Protein AF-A0A2E3WYR4-F1 (afdb_monomer)

Foldseek 3Di:
DDDDDDDPPDPPPPPPVPPPPAFFADDECLCVVAPFDADPQFPDWTAGNVNQEIATEFGQAWAKFKAFWDDDPCLLCLVVLVVLVVVLVVLVVVLVVLVVVLVVLVVVVVVVVPDPPDDDDDDDPDDDPPPPDPDPSVVVSVVSVVVNVVSVVSSQVSLVVQLQAWDIKIKMKIWGQQVVSQVVSCVRGPNGHYDHFQFQAKEKDKDFQPDPSLPRFQFPDKDWQPHDYPVPPNPPDDPDDDDDDDHDDDDRPCSNTMIMMMTTGGSSNCSLQADPVSDGDSTDDVVSNCNTIWMKMKTKGKHKYKWKKKKKFFLLVLVVQQVVVCVPDHHDDVVSLVCQLLPPPCVVGMDMDTPGPDPVCPPPSVNSSVVSLVVLLVSLLVLLPPPPDDDDDPPPPPPDPDVLLVCLVVQCPDPGSSSPSNSSSSVRCVVQVPDPVSSVVCSVVRRDMDMDMDIDIDMDMDMDMHGHDDD

Sequence (471 aa):
MKTLFLITLALLVNTQWATASEAPAMFTDCADRVHIRAPENSAGYYFSESCNTVYVLPPLRGDIEVSRPTRTTNTRLCSLVNTAIDSNKYYEKKVKKINKKIERLQRSQSSNNSLDPWTIGEPSDDLDDDLIADDPVEEEIDRLNEKLRNAIKILIADNKEYSSIEGPKMTMTVLADTMSLVEEFKRKNRGINFQPMPISKGVLSFINSSTNTGEAKAALSWGVAGLNVDSGFFTGLKPGDLAQPAVTTNSHVLFSGAVTGQVVLSLIGACPFVDESGSMPEAIDARDMAGYLATSVDYTYNVMVNRSYEAEYNLSELFKRIQKQSRKGGFFSSKTIHSLVVEQNSEGWFKFKSLSEHPNHEFDAALAQTVKAQLIARALQTIGAVPVGQNEAPGLLAPGEHGATVIADGLKKCPHIYCQAAGFVLGGLDAVFGSSSAVSNFIHTNNRWQKETVSESKMIPLMSQVAIVEN

pLDDT: mean 70.75, std 17.22, range [28.94, 97.12]

Nearest PDB structures (foldseek):
  6nrb-assembly1_1  TM=4.006E-01  e=4.904E+00  Homo sapiens

Structure (mmCIF, N/CA/C/O backbone):
data_AF-A0A2E3WYR4-F1
#
_entry.id   AF-A0A2E3WYR4-F1
#
loop_
_atom_site.group_PDB
_atom_site.id
_atom_site.type_symbol
_atom_site.label_atom_id
_atom_site.label_alt_id
_atom_site.label_comp_id
_atom_site.label_asym_id
_atom_site.label_entity_id
_atom_site.label_seq_id
_atom_site.pdbx_PDB_ins_code
_atom_site.Cartn_x
_atom_site.Cartn_y
_atom_site.Cartn_z
_atom_site.occupancy
_atom_site.B_iso_or_equiv
_atom_site.auth_seq_id
_atom_site.auth_comp_id
_atom_site.auth_asym_id
_atom_site.auth_atom_id
_atom_site.pdbx_PDB_model_num
ATOM 1 N N . MET A 1 1 ? -67.939 -37.069 -12.443 1.00 39.75 1 MET A N 1
ATOM 2 C CA . MET A 1 1 ? -66.942 -37.731 -13.309 1.00 39.75 1 MET A CA 1
ATOM 3 C C . MET A 1 1 ? -65.704 -36.842 -13.314 1.00 39.75 1 MET A C 1
ATOM 5 O O . MET A 1 1 ? -65.841 -35.691 -13.685 1.00 39.75 1 MET A O 1
ATOM 9 N N . LYS A 1 2 ? -64.589 -37.353 -12.769 1.00 45.03 2 LYS A N 1
ATOM 10 C CA . LYS A 1 2 ? -63.176 -36.957 -12.958 1.00 45.03 2 LYS A CA 1
ATOM 11 C C . LYS A 1 2 ? -62.857 -35.477 -13.244 1.00 45.03 2 LYS A C 1
ATOM 13 O O . LYS A 1 2 ? -63.063 -35.062 -14.368 1.00 45.03 2 LYS A O 1
ATOM 18 N N . THR A 1 3 ? -62.257 -34.792 -12.260 1.00 45.44 3 THR A N 1
ATOM 19 C CA . THR A 1 3 ? -60.966 -34.048 -12.311 1.00 45.44 3 THR A CA 1
ATOM 20 C C . THR A 1 3 ? -60.967 -32.923 -11.276 1.00 45.44 3 THR A C 1
ATOM 22 O O . THR A 1 3 ? -61.421 -31.823 -11.559 1.00 45.44 3 THR A O 1
ATOM 25 N N . LEU A 1 4 ? -60.440 -33.188 -10.081 1.00 41.38 4 LEU A N 1
ATOM 26 C CA . LEU A 1 4 ? -59.939 -32.143 -9.185 1.00 41.38 4 LEU A CA 1
ATOM 27 C C . LEU A 1 4 ? -58.861 -32.790 -8.308 1.00 41.38 4 LEU A C 1
ATOM 29 O O . LEU A 1 4 ? -59.120 -33.272 -7.210 1.00 41.38 4 LEU A O 1
ATOM 33 N N . PHE A 1 5 ? -57.672 -32.948 -8.881 1.00 45.16 5 PHE A N 1
ATOM 34 C CA . PHE A 1 5 ? -56.529 -33.577 -8.232 1.00 45.16 5 PHE A CA 1
ATOM 35 C C . PHE A 1 5 ? -55.318 -32.661 -8.437 1.00 45.16 5 PHE A C 1
ATOM 37 O O . PHE A 1 5 ? -54.980 -32.344 -9.572 1.00 45.16 5 PHE A O 1
ATOM 44 N N . LEU A 1 6 ? -54.693 -32.281 -7.319 1.00 44.78 6 LEU A N 1
ATOM 45 C CA . LEU A 1 6 ? -53.298 -31.845 -7.190 1.00 44.78 6 LEU A CA 1
ATOM 46 C C . LEU A 1 6 ? -52.862 -30.577 -7.945 1.00 44.78 6 LEU A C 1
ATOM 48 O O . LEU A 1 6 ? -52.211 -30.652 -8.980 1.00 44.78 6 LEU A O 1
ATOM 52 N N . ILE A 1 7 ? -53.063 -29.413 -7.318 1.00 42.91 7 ILE A N 1
ATOM 53 C CA . ILE A 1 7 ? -52.125 -28.281 -7.431 1.00 42.91 7 ILE A CA 1
ATOM 54 C C . ILE A 1 7 ? -51.856 -27.749 -6.017 1.00 42.91 7 ILE A C 1
ATOM 56 O O . ILE A 1 7 ? -52.284 -26.668 -5.628 1.00 42.91 7 ILE A O 1
ATOM 60 N N . THR A 1 8 ? -51.164 -28.551 -5.211 1.00 43.19 8 THR A N 1
ATOM 61 C CA . THR A 1 8 ? -50.400 -28.073 -4.051 1.00 43.19 8 THR A CA 1
ATOM 62 C C . THR A 1 8 ? -48.972 -27.873 -4.546 1.00 43.19 8 THR A C 1
ATOM 64 O O . THR A 1 8 ? -48.109 -28.735 -4.404 1.00 43.19 8 THR A O 1
ATOM 67 N N . LEU A 1 9 ? -48.758 -26.760 -5.251 1.00 44.22 9 LEU A N 1
ATOM 68 C CA . LEU A 1 9 ? -47.443 -26.347 -5.720 1.00 44.22 9 LEU A CA 1
ATOM 69 C C . LEU A 1 9 ? -46.622 -25.934 -4.493 1.00 44.22 9 LEU A C 1
ATOM 71 O O . LEU A 1 9 ? -46.876 -24.903 -3.872 1.00 44.22 9 LEU A O 1
ATOM 75 N N . ALA A 1 10 ? -45.672 -26.789 -4.128 1.00 43.41 10 ALA A N 1
ATOM 76 C CA . ALA A 1 10 ? -44.667 -26.537 -3.115 1.00 43.41 10 ALA A CA 1
ATOM 77 C C . ALA A 1 10 ? -43.833 -25.305 -3.502 1.00 43.41 10 ALA A C 1
ATOM 79 O O . ALA A 1 10 ? -42.883 -25.393 -4.277 1.00 43.41 10 ALA A O 1
ATOM 80 N N . LEU A 1 11 ? -44.178 -24.150 -2.934 1.00 39.12 11 LEU A N 1
ATOM 81 C CA . LEU A 1 11 ? -43.263 -23.025 -2.766 1.00 39.12 11 LEU A CA 1
ATOM 82 C C . LEU A 1 11 ? -42.228 -23.428 -1.707 1.00 39.12 11 LEU A C 1
ATOM 84 O O . LEU A 1 11 ? -42.312 -23.045 -0.542 1.00 39.12 11 LEU A O 1
ATOM 88 N N . LEU A 1 12 ? -41.260 -24.252 -2.113 1.00 41.22 12 LEU A N 1
ATOM 89 C CA . LEU A 1 12 ? -39.981 -24.361 -1.421 1.00 41.22 12 LEU A CA 1
ATOM 90 C C . LEU A 1 12 ? -39.290 -23.010 -1.584 1.00 41.22 12 LEU A C 1
ATOM 92 O O . LEU A 1 12 ? -38.614 -22.740 -2.577 1.00 41.22 12 LEU A O 1
ATOM 96 N N . VAL A 1 13 ? -39.527 -22.134 -0.611 1.00 43.66 13 VAL A N 1
ATOM 97 C CA . VAL A 1 13 ? -38.737 -20.931 -0.402 1.00 43.66 13 VAL A CA 1
ATOM 98 C C . VAL A 1 13 ? -37.318 -21.414 -0.118 1.00 43.66 13 VAL A C 1
ATOM 100 O O . VAL A 1 13 ? -36.997 -21.820 0.995 1.00 43.66 13 VAL A O 1
ATOM 103 N N . ASN A 1 14 ? -36.472 -21.418 -1.147 1.00 39.50 14 ASN A N 1
ATOM 104 C CA . ASN A 1 14 ? -35.025 -21.474 -0.996 1.00 39.50 14 ASN A CA 1
ATOM 105 C C . ASN A 1 14 ? -34.594 -20.162 -0.324 1.00 39.50 14 ASN A C 1
ATOM 107 O O . ASN A 1 14 ? -34.080 -19.253 -0.972 1.00 39.50 14 ASN A O 1
ATOM 111 N N . THR A 1 15 ? -34.834 -20.038 0.984 1.00 41.72 15 THR A N 1
ATOM 112 C CA . THR A 1 15 ? -34.095 -19.097 1.819 1.00 41.72 15 THR A CA 1
ATOM 113 C C . THR A 1 15 ? -32.676 -19.640 1.880 1.00 41.72 15 THR A C 1
ATOM 115 O O . THR A 1 15 ? -32.322 -20.398 2.783 1.00 41.72 15 THR A O 1
ATOM 118 N N . GLN A 1 16 ? -31.870 -19.323 0.867 1.00 39.88 16 GLN A N 1
ATOM 119 C CA . GLN A 1 16 ? -30.429 -19.376 1.023 1.00 39.88 16 GLN A CA 1
ATOM 120 C C . GLN A 1 16 ? -30.127 -18.396 2.148 1.00 39.88 16 GLN A C 1
ATOM 122 O O . GLN A 1 16 ? -30.243 -17.182 1.986 1.00 39.88 16 GLN A O 1
ATOM 127 N N . TRP A 1 17 ? -29.869 -18.948 3.329 1.00 40.53 17 TRP A N 1
ATOM 128 C CA . TRP A 1 17 ? -29.348 -18.212 4.459 1.00 40.53 17 TRP A CA 1
ATOM 129 C C . TRP A 1 17 ? -28.024 -17.644 3.969 1.00 40.53 17 TRP A C 1
ATOM 131 O O . TRP A 1 17 ? -27.036 -18.368 3.873 1.00 40.53 17 TRP A O 1
ATOM 141 N N . ALA A 1 18 ? -28.032 -16.378 3.555 1.00 43.25 18 ALA A N 1
ATOM 142 C CA . ALA A 1 18 ? -26.814 -15.630 3.336 1.00 43.25 18 ALA A CA 1
ATOM 143 C C . ALA A 1 18 ? -26.142 -15.570 4.706 1.00 43.25 18 ALA A C 1
ATOM 145 O O . ALA A 1 18 ? -26.499 -14.749 5.551 1.00 43.25 18 ALA A O 1
ATOM 146 N N . THR A 1 19 ? -25.257 -16.527 4.975 1.00 52.28 19 THR A N 1
ATOM 147 C CA . THR A 1 19 ? -24.399 -16.497 6.149 1.00 52.28 19 THR A CA 1
ATOM 148 C C . THR A 1 19 ? -23.618 -15.206 6.027 1.00 52.28 19 THR A C 1
ATOM 150 O O . THR A 1 19 ? -22.806 -15.067 5.110 1.00 52.28 19 THR A O 1
ATOM 153 N N . ALA A 1 20 ? -23.942 -14.231 6.873 1.00 60.16 20 ALA A N 1
ATOM 154 C CA . ALA A 1 20 ? -23.195 -12.992 6.944 1.00 60.16 20 ALA A CA 1
ATOM 155 C C . ALA A 1 20 ? -21.725 -13.373 7.142 1.00 60.16 20 ALA A C 1
ATOM 157 O O . ALA A 1 20 ? -21.383 -14.008 8.139 1.00 60.16 20 ALA A O 1
ATOM 158 N N . SER A 1 21 ? -20.892 -13.088 6.141 1.00 68.56 21 SER A N 1
ATOM 159 C CA . SER A 1 21 ? -19.476 -13.428 6.196 1.00 68.56 21 SER A CA 1
ATOM 160 C C . SER A 1 21 ? -18.852 -12.600 7.309 1.00 68.56 21 SER A C 1
ATOM 162 O O . SER A 1 21 ? -18.838 -11.371 7.231 1.00 68.56 21 SER A O 1
ATOM 164 N N . GLU A 1 22 ? -18.409 -13.258 8.377 1.00 85.38 22 GLU A N 1
ATOM 165 C CA . GLU A 1 22 ? -17.742 -12.604 9.505 1.00 85.38 22 GLU A CA 1
ATOM 166 C C . GLU A 1 22 ? -16.503 -11.852 9.024 1.00 85.38 22 GLU A C 1
ATOM 168 O O . GLU A 1 22 ? -15.760 -12.378 8.206 1.00 85.38 22 GLU A O 1
ATOM 173 N N . ALA A 1 23 ? -16.236 -10.648 9.524 1.00 89.94 23 ALA A N 1
ATOM 174 C CA . ALA A 1 23 ? -15.097 -9.866 9.047 1.00 89.94 23 ALA A CA 1
ATOM 175 C C . ALA A 1 23 ? -13.737 -10.556 9.331 1.00 89.94 23 ALA A C 1
ATOM 177 O O . ALA A 1 23 ? -13.611 -11.268 10.332 1.00 89.94 23 ALA A O 1
ATOM 178 N N . PRO A 1 24 ? -12.702 -10.327 8.495 1.00 92.50 24 PRO A N 1
ATOM 179 C CA . PRO A 1 24 ? -11.332 -10.732 8.809 1.00 92.50 24 PRO A CA 1
ATOM 180 C C . PRO A 1 24 ? -10.860 -10.047 10.093 1.00 92.50 24 PRO A C 1
ATOM 182 O O . PRO A 1 24 ? -11.115 -8.859 10.263 1.00 92.50 24 PRO A O 1
ATOM 185 N N . ALA A 1 25 ? -10.143 -10.751 10.960 1.00 90.12 25 ALA A N 1
ATOM 186 C CA . ALA A 1 25 ? -9.675 -10.291 12.260 1.00 90.12 25 ALA A CA 1
ATOM 187 C C . ALA A 1 25 ? -8.175 -10.582 12.453 1.00 90.12 25 ALA A C 1
ATOM 189 O O . ALA A 1 25 ? -7.663 -11.629 12.054 1.00 90.12 25 ALA A O 1
ATOM 190 N N . MET A 1 26 ? -7.457 -9.636 13.064 1.00 81.94 26 MET A N 1
ATOM 191 C CA . MET A 1 26 ? -5.994 -9.690 13.223 1.00 81.94 26 MET A CA 1
ATOM 192 C C . MET A 1 26 ? -5.536 -10.421 14.494 1.00 81.94 26 MET A C 1
ATOM 194 O O . MET A 1 26 ? -4.423 -10.932 14.530 1.00 81.94 26 MET A O 1
ATOM 198 N N . PHE A 1 27 ? -6.391 -10.502 15.517 1.00 71.94 27 PHE A N 1
ATOM 199 C CA . PHE A 1 27 ? -6.037 -11.002 16.852 1.00 71.94 27 PHE A CA 1
ATOM 200 C C . PHE A 1 27 ? -6.991 -12.097 17.279 1.00 71.94 27 PHE A C 1
ATOM 202 O O . PHE A 1 27 ? -7.931 -11.875 18.040 1.00 71.94 27 PHE A O 1
ATOM 209 N N . THR A 1 28 ? -6.769 -13.277 16.726 1.00 69.50 28 THR A N 1
ATOM 210 C CA . THR A 1 28 ? -7.539 -14.444 17.109 1.00 69.50 28 THR A CA 1
ATOM 211 C C . THR A 1 28 ? -6.571 -15.539 17.529 1.00 69.50 28 THR A C 1
ATOM 213 O O . THR A 1 28 ? -5.644 -15.872 16.788 1.00 69.50 28 THR A O 1
ATOM 216 N N . ASP A 1 29 ? -6.827 -16.160 18.680 1.00 83.19 29 ASP A N 1
ATOM 217 C CA . ASP A 1 29 ? -6.113 -17.359 19.159 1.00 83.19 29 ASP A CA 1
ATOM 218 C C . ASP A 1 29 ? -6.286 -18.564 18.204 1.00 83.19 29 ASP A C 1
ATOM 220 O O . ASP A 1 29 ? -5.885 -19.693 18.492 1.00 83.19 29 ASP A O 1
ATOM 224 N N . CYS A 1 30 ? -6.933 -18.352 17.054 1.00 84.75 30 CYS A N 1
ATOM 225 C CA . CYS A 1 30 ? -7.105 -19.318 15.989 1.00 84.75 30 CYS A CA 1
ATOM 226 C C . CYS A 1 30 ? -5.768 -19.814 15.450 1.00 84.75 30 CYS A C 1
ATOM 228 O O . CYS A 1 30 ? -5.682 -20.989 15.111 1.00 84.75 30 CYS A O 1
ATOM 230 N N . ALA A 1 31 ? -4.734 -18.966 15.389 1.00 80.44 31 ALA A N 1
ATOM 231 C CA . ALA A 1 31 ? -3.424 -19.367 14.872 1.00 80.44 31 ALA A CA 1
ATOM 232 C C . ALA A 1 31 ? -2.781 -20.484 15.715 1.00 80.44 31 ALA A C 1
ATOM 234 O O . ALA A 1 31 ? -2.205 -21.414 15.154 1.00 80.44 31 ALA A O 1
ATOM 235 N N . ASP A 1 32 ? -2.967 -20.456 17.039 1.00 82.81 32 ASP A N 1
ATOM 236 C CA . ASP A 1 32 ? -2.459 -21.496 17.943 1.00 82.81 32 ASP A CA 1
ATOM 237 C C . ASP A 1 32 ? -3.259 -22.803 17.832 1.00 82.81 32 ASP A C 1
ATOM 239 O O . ASP A 1 32 ? -2.738 -23.901 18.041 1.00 82.81 32 ASP A O 1
ATOM 243 N N . ARG A 1 33 ? -4.547 -22.703 17.481 1.00 84.12 33 ARG A N 1
ATOM 244 C CA . ARG A 1 33 ? -5.461 -23.852 17.356 1.00 84.12 33 ARG A CA 1
ATOM 245 C C . ARG A 1 33 ? -5.419 -24.494 15.972 1.00 84.12 33 ARG A C 1
ATOM 247 O O . ARG A 1 33 ? -5.629 -25.699 15.845 1.00 84.12 33 ARG A O 1
ATOM 254 N N . VAL A 1 34 ? -5.168 -23.700 14.935 1.00 88.69 34 VAL A N 1
ATOM 255 C CA . VAL A 1 34 ? -5.315 -24.077 13.530 1.00 88.69 34 VAL A CA 1
ATOM 256 C C . VAL A 1 34 ? -4.016 -23.786 12.787 1.00 88.69 34 VAL A C 1
ATOM 258 O O . VAL A 1 34 ? -3.705 -22.652 12.434 1.00 88.69 34 VAL A O 1
ATOM 261 N N . HIS A 1 35 ? -3.271 -24.850 12.495 1.00 91.12 35 HIS A N 1
ATOM 262 C CA . HIS A 1 35 ? -2.010 -24.755 11.768 1.00 91.12 35 HIS A CA 1
ATOM 263 C C . HIS A 1 35 ? -2.274 -24.693 10.259 1.00 91.12 35 HIS A C 1
ATOM 265 O O . HIS A 1 35 ? -2.563 -25.714 9.630 1.00 91.12 35 HIS A O 1
ATOM 271 N N . ILE A 1 36 ? -2.164 -23.499 9.674 1.00 94.75 36 ILE A N 1
ATOM 272 C CA . ILE A 1 36 ? -2.328 -23.283 8.232 1.00 94.75 36 ILE A CA 1
ATOM 273 C C . ILE A 1 36 ? -0.993 -23.482 7.511 1.00 94.75 36 ILE A C 1
ATOM 275 O O . ILE A 1 36 ? 0.023 -22.878 7.844 1.00 94.75 36 ILE A O 1
ATOM 279 N N . ARG A 1 37 ? -1.005 -24.299 6.458 1.00 95.75 37 ARG A N 1
ATOM 280 C CA . ARG A 1 37 ? 0.094 -24.443 5.499 1.00 95.75 37 ARG A CA 1
ATOM 281 C C . ARG A 1 37 ? -0.099 -23.450 4.359 1.00 95.75 37 ARG A C 1
ATOM 283 O O . ARG A 1 37 ? -0.878 -23.721 3.440 1.00 95.75 37 ARG A O 1
ATOM 290 N N . ALA A 1 38 ? 0.596 -22.319 4.428 1.00 95.12 38 ALA A N 1
ATOM 291 C CA . ALA A 1 38 ? 0.561 -21.299 3.386 1.00 95.12 38 ALA A CA 1
ATOM 292 C C . ALA A 1 38 ? 1.383 -21.717 2.143 1.00 95.12 38 ALA A C 1
ATOM 294 O O . ALA A 1 38 ? 2.462 -22.298 2.286 1.00 95.12 38 ALA A O 1
ATOM 295 N N . PRO A 1 39 ? 0.895 -21.468 0.915 1.00 95.00 39 PRO A N 1
ATOM 296 C CA . PRO A 1 39 ? 1.706 -21.510 -0.304 1.00 95.00 39 PRO A CA 1
ATOM 297 C C . PRO A 1 39 ? 2.837 -20.472 -0.315 1.00 95.00 39 PRO A C 1
ATOM 299 O O . PRO A 1 39 ? 2.722 -19.433 0.326 1.00 95.00 39 PRO A O 1
ATOM 302 N N . GLU A 1 40 ? 3.902 -20.724 -1.083 1.00 92.81 40 GLU A N 1
ATOM 303 C CA . GLU A 1 40 ? 5.086 -19.844 -1.140 1.00 92.81 40 GLU A CA 1
ATOM 304 C C . GLU A 1 40 ? 4.779 -18.450 -1.708 1.00 92.81 40 GLU A C 1
ATOM 306 O O . GLU A 1 40 ? 5.333 -17.463 -1.237 1.00 92.81 40 GLU A O 1
ATOM 311 N N . ASN A 1 41 ? 3.856 -18.344 -2.672 1.00 90.62 41 ASN A N 1
ATOM 312 C CA . ASN A 1 41 ? 3.462 -17.065 -3.278 1.00 90.62 41 ASN A CA 1
ATOM 313 C C . ASN A 1 41 ? 2.368 -16.319 -2.480 1.00 90.62 41 ASN A C 1
ATOM 315 O O . ASN A 1 41 ? 1.746 -15.394 -2.990 1.00 90.62 41 ASN A O 1
ATOM 319 N N . SER A 1 42 ? 2.071 -16.728 -1.246 1.00 92.19 42 SER A N 1
ATOM 320 C CA . SER A 1 42 ? 1.039 -16.090 -0.423 1.00 92.19 42 SER A CA 1
ATOM 321 C C . SER A 1 42 ? 1.579 -14.854 0.296 1.00 92.19 42 SER A C 1
ATOM 323 O O . SER A 1 42 ? 2.554 -14.961 1.035 1.00 92.19 42 SER A O 1
ATOM 325 N N . ALA A 1 43 ? 0.885 -13.713 0.201 1.00 92.25 43 ALA A N 1
ATOM 326 C CA . ALA A 1 43 ? 1.210 -12.538 1.019 1.00 92.25 43 ALA A CA 1
ATOM 327 C C . ALA A 1 43 ? 0.780 -12.685 2.490 1.00 92.25 43 ALA A C 1
ATOM 329 O O . ALA A 1 43 ? 1.198 -11.909 3.346 1.00 92.25 43 ALA A O 1
ATOM 330 N N . GLY A 1 44 ? -0.053 -13.684 2.795 1.00 94.12 44 GLY A N 1
ATOM 331 C CA . GLY A 1 44 ? -0.502 -14.004 4.147 1.00 94.12 44 GLY A CA 1
ATOM 332 C C . GLY A 1 44 ? -1.991 -14.326 4.198 1.00 94.12 44 GLY A C 1
ATOM 333 O O . GLY A 1 44 ? -2.661 -14.453 3.171 1.00 94.12 44 GLY A O 1
ATOM 334 N N . TYR A 1 45 ? -2.513 -14.472 5.411 1.00 95.06 45 TYR A N 1
ATOM 335 C CA . TYR A 1 45 ? -3.923 -14.753 5.650 1.00 95.06 45 TYR A CA 1
ATOM 336 C C . TYR A 1 45 ? -4.371 -14.204 7.009 1.00 95.06 45 TYR A C 1
ATOM 338 O O . TYR A 1 45 ? -3.551 -13.961 7.892 1.00 95.06 45 TYR A O 1
ATOM 346 N N . TYR A 1 46 ? -5.682 -14.045 7.176 1.00 94.62 46 TYR A N 1
ATOM 347 C CA . TYR A 1 46 ? -6.334 -13.619 8.416 1.00 94.62 46 TYR A CA 1
ATOM 348 C C . TYR A 1 46 ? -7.505 -14.543 8.734 1.00 94.62 46 TYR A C 1
ATOM 350 O O . TYR A 1 46 ? -8.158 -15.039 7.824 1.00 94.62 46 TYR A O 1
ATOM 358 N N . PHE A 1 47 ? -7.804 -14.772 10.007 1.00 94.44 47 PHE A N 1
ATOM 359 C CA . PHE A 1 47 ? -8.979 -15.552 10.408 1.00 94.44 47 PHE A CA 1
ATOM 360 C C . PHE A 1 47 ? -10.190 -14.646 10.616 1.00 94.44 47 PHE A C 1
ATOM 362 O O . PHE A 1 47 ? -10.030 -13.457 10.856 1.00 94.44 47 PHE A O 1
ATOM 369 N N . SER A 1 48 ? -11.401 -15.192 10.565 1.00 93.06 48 SER A N 1
ATOM 370 C CA . SER A 1 48 ? -12.559 -14.556 11.196 1.00 93.06 48 SER A CA 1
ATOM 371 C C . SER A 1 48 ? -12.512 -14.727 12.718 1.00 93.06 48 SER A C 1
ATOM 373 O O . SER A 1 48 ? -11.813 -15.608 13.222 1.00 93.06 48 SER A O 1
ATOM 375 N N . GLU A 1 49 ? -13.272 -13.923 13.466 1.00 88.75 49 GLU A N 1
ATOM 376 C CA . GLU A 1 49 ? -13.311 -14.021 14.936 1.00 88.75 49 GLU A CA 1
ATOM 377 C C . GLU A 1 49 ? -13.701 -15.420 15.443 1.00 88.75 49 GLU A C 1
ATOM 379 O O . GLU A 1 49 ? -13.190 -15.864 16.470 1.00 88.75 49 GLU A O 1
ATOM 384 N N . SER A 1 50 ? -14.558 -16.150 14.716 1.00 90.19 50 SER A N 1
ATOM 385 C CA . SER A 1 50 ? -14.959 -17.514 15.092 1.00 90.19 50 SER A CA 1
ATOM 386 C C . SER A 1 50 ? -13.960 -18.613 14.704 1.00 90.19 50 SER A C 1
ATOM 388 O O . SER A 1 50 ? -14.245 -19.790 14.925 1.00 90.19 50 SER A O 1
ATOM 390 N N . CYS A 1 51 ? -12.814 -18.271 14.105 1.00 90.62 51 CYS A N 1
ATOM 391 C CA . CYS A 1 51 ? -11.836 -19.207 13.531 1.00 90.62 51 CYS A CA 1
ATOM 392 C C . CYS A 1 51 ? -12.349 -20.086 12.379 1.00 90.62 51 CYS A C 1
ATOM 394 O O . CYS A 1 51 ? -11.612 -20.952 11.907 1.00 90.62 51 CYS A O 1
ATOM 396 N N . ASN A 1 52 ? -13.591 -19.904 11.922 1.00 90.88 52 ASN A N 1
ATOM 397 C CA . ASN A 1 52 ? -14.198 -20.800 10.937 1.00 90.88 52 ASN A CA 1
ATOM 398 C C . ASN A 1 52 ? -13.810 -20.458 9.496 1.00 90.88 52 ASN A C 1
ATOM 400 O O . ASN A 1 52 ? -13.832 -21.338 8.636 1.00 90.88 52 ASN A O 1
ATOM 404 N N . THR A 1 53 ? -13.472 -19.194 9.226 1.00 93.56 53 THR A N 1
ATOM 405 C CA . THR A 1 53 ? -13.108 -18.717 7.887 1.00 93.56 53 THR A CA 1
ATOM 406 C C . THR A 1 53 ? -11.713 -18.109 7.891 1.00 93.56 53 THR A C 1
ATOM 408 O O . THR A 1 53 ? -11.354 -17.370 8.803 1.00 93.56 53 THR A O 1
ATOM 411 N N . VAL A 1 54 ? -10.936 -18.407 6.853 1.00 95.31 54 VAL A N 1
ATOM 412 C CA . VAL A 1 54 ? -9.615 -17.836 6.597 1.00 95.31 54 VAL A CA 1
ATOM 413 C C . VAL A 1 54 ? -9.676 -16.980 5.336 1.00 95.31 54 VAL A C 1
ATOM 415 O O . VAL A 1 54 ? -9.985 -17.464 4.248 1.00 95.31 54 VAL A O 1
ATOM 418 N N . TYR A 1 55 ? -9.358 -15.704 5.488 1.00 95.06 55 TYR A N 1
ATOM 419 C CA . TYR A 1 55 ? -9.244 -14.720 4.427 1.00 95.06 55 TYR A CA 1
ATOM 420 C C . TYR A 1 55 ? -7.821 -14.686 3.889 1.00 95.06 55 TYR A C 1
ATOM 422 O O . TYR A 1 55 ? -6.883 -14.348 4.607 1.00 95.06 55 TYR A O 1
ATOM 430 N N . VAL A 1 56 ? -7.667 -15.036 2.621 1.00 95.00 56 VAL A N 1
ATOM 431 C CA . VAL A 1 56 ? -6.380 -15.140 1.933 1.00 95.00 56 VAL A CA 1
ATOM 432 C C . VAL A 1 56 ? -6.068 -13.814 1.251 1.00 95.00 56 VAL A C 1
ATOM 434 O O . VAL A 1 56 ? -6.885 -13.304 0.481 1.00 95.00 56 VAL A O 1
ATOM 437 N N . LEU A 1 57 ? -4.897 -13.246 1.538 1.00 93.56 57 LEU A N 1
ATOM 438 C CA . LEU A 1 57 ? -4.422 -12.061 0.829 1.00 93.56 57 LEU A CA 1
ATOM 439 C C . LEU A 1 57 ? -4.088 -12.400 -0.635 1.00 93.56 57 LEU A C 1
ATOM 441 O O . LEU A 1 57 ? -3.740 -13.547 -0.922 1.00 93.56 57 LEU A O 1
ATOM 445 N N . PRO A 1 58 ? -4.145 -11.415 -1.550 1.00 91.88 58 PRO A N 1
ATOM 446 C CA . PRO A 1 58 ? -3.589 -11.554 -2.893 1.00 91.88 58 PRO A CA 1
ATOM 447 C C . PRO A 1 58 ? -2.158 -12.127 -2.894 1.00 91.88 58 PRO A C 1
ATOM 449 O O . PRO A 1 58 ? -1.441 -12.005 -1.894 1.00 91.88 58 PRO A O 1
ATOM 452 N N . PRO A 1 59 ? -1.726 -12.769 -3.991 1.00 92.06 59 PRO A N 1
ATOM 453 C CA . PRO A 1 59 ? -0.378 -13.318 -4.079 1.00 92.06 59 PRO A CA 1
ATOM 454 C C . PRO A 1 59 ? 0.698 -12.226 -3.989 1.00 92.06 59 PRO A C 1
ATOM 456 O O . PRO A 1 59 ? 0.447 -11.072 -4.322 1.00 92.06 59 PRO A O 1
ATOM 459 N N . LEU A 1 60 ? 1.917 -12.592 -3.575 1.00 89.25 60 LEU A N 1
ATOM 460 C CA . LEU A 1 60 ? 3.070 -11.676 -3.560 1.00 89.25 60 LEU A CA 1
ATOM 461 C C . LEU A 1 60 ? 3.480 -11.256 -4.975 1.00 89.25 60 LEU A C 1
ATOM 463 O O . LEU A 1 60 ? 3.961 -10.139 -5.172 1.00 89.25 60 LEU A O 1
ATOM 467 N N . ARG A 1 61 ? 3.306 -12.168 -5.938 1.00 88.31 61 ARG A N 1
ATOM 468 C CA . ARG A 1 61 ? 3.615 -11.970 -7.353 1.00 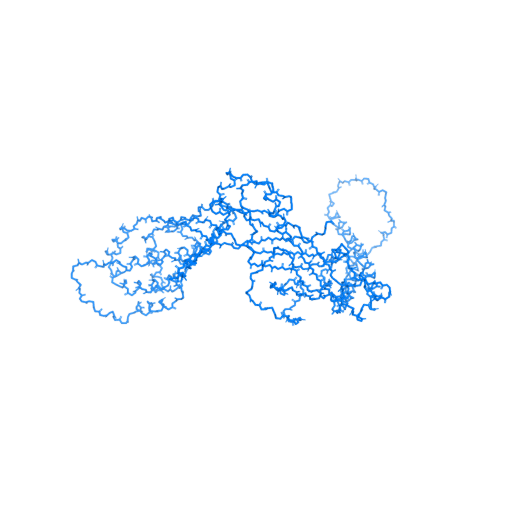88.31 61 ARG A CA 1
ATOM 469 C C . ARG A 1 61 ? 2.385 -12.181 -8.224 1.00 88.31 61 ARG A C 1
ATOM 471 O O . ARG A 1 61 ? 1.676 -13.172 -8.036 1.00 88.31 61 ARG A O 1
ATOM 478 N N . GLY A 1 62 ? 2.169 -11.265 -9.162 1.00 85.56 62 GLY A N 1
ATOM 479 C CA . GLY A 1 62 ? 1.169 -11.370 -10.225 1.00 85.56 62 GLY A CA 1
ATOM 480 C C . GLY A 1 62 ? 1.801 -11.275 -11.612 1.00 85.56 62 GLY A C 1
ATOM 481 O O . GLY A 1 62 ? 2.938 -10.820 -11.738 1.00 85.56 62 GLY A O 1
ATOM 482 N N . ASP A 1 63 ? 1.042 -11.664 -12.631 1.00 84.62 63 ASP A N 1
ATOM 483 C CA . ASP A 1 63 ? 1.477 -11.674 -14.028 1.00 84.62 63 ASP A CA 1
ATOM 484 C C . ASP A 1 63 ? 0.974 -10.433 -14.778 1.00 84.62 63 ASP A C 1
ATOM 486 O O . ASP A 1 63 ? 0.057 -9.727 -14.336 1.00 84.62 63 ASP A O 1
ATOM 490 N N . ILE A 1 64 ? 1.573 -10.161 -15.936 1.00 82.75 64 ILE A N 1
ATOM 491 C CA . ILE A 1 64 ? 1.168 -9.064 -16.809 1.00 82.75 64 ILE A CA 1
ATOM 492 C C . ILE A 1 64 ? 1.090 -9.523 -18.253 1.00 82.75 64 ILE A C 1
ATOM 494 O O . ILE A 1 64 ? 2.012 -10.130 -18.783 1.00 82.75 64 ILE A O 1
ATOM 498 N N . GLU A 1 65 ? -0.016 -9.197 -18.904 1.00 84.62 65 GLU A N 1
ATOM 499 C CA . GLU A 1 65 ? -0.204 -9.433 -20.326 1.00 84.62 65 GLU A CA 1
ATOM 500 C C . GLU A 1 65 ? -0.308 -8.094 -21.048 1.00 84.62 65 GLU A C 1
ATOM 502 O O . GLU A 1 65 ? -1.098 -7.221 -20.675 1.00 84.62 65 GLU A O 1
ATOM 507 N N . VAL A 1 66 ? 0.483 -7.929 -22.106 1.00 82.56 66 VAL A N 1
ATOM 508 C CA . VAL A 1 66 ? 0.492 -6.715 -22.925 1.00 82.56 66 VAL A CA 1
ATOM 509 C C . VAL A 1 66 ? -0.226 -7.001 -24.232 1.00 82.56 66 VAL A C 1
ATOM 511 O O . VAL A 1 66 ? 0.164 -7.872 -25.007 1.00 82.56 66 VAL A O 1
ATOM 514 N N . SER A 1 67 ? -1.301 -6.263 -24.485 1.00 79.25 67 SER A N 1
ATOM 515 C CA . SER A 1 67 ? -2.021 -6.332 -25.749 1.00 79.25 67 SER A CA 1
ATOM 516 C C . SER A 1 67 ? -1.336 -5.492 -26.830 1.00 79.25 67 SER A C 1
ATOM 518 O O . SER A 1 67 ? -0.457 -4.672 -26.557 1.00 79.25 67 SER A O 1
ATOM 520 N N . ARG A 1 68 ? -1.780 -5.684 -28.078 1.00 76.94 68 ARG A N 1
ATOM 521 C CA . ARG A 1 68 ? -1.207 -5.030 -29.257 1.00 76.94 68 ARG A CA 1
ATOM 522 C C . ARG A 1 68 ? -1.085 -3.505 -29.070 1.00 76.94 68 ARG A C 1
ATOM 524 O O . ARG A 1 68 ? -2.112 -2.845 -28.869 1.00 76.94 68 ARG A O 1
ATOM 531 N N . PRO A 1 69 ? 0.117 -2.917 -29.211 1.00 81.94 69 PRO A N 1
ATOM 532 C CA . PRO A 1 69 ? 0.276 -1.470 -29.183 1.00 81.94 69 PRO A CA 1
ATOM 533 C C . PRO A 1 69 ? -0.433 -0.805 -30.368 1.00 81.94 69 PRO A C 1
ATOM 535 O O . PRO A 1 69 ? -0.380 -1.276 -31.508 1.00 81.94 69 PRO A O 1
ATOM 538 N N . THR A 1 70 ? -1.064 0.344 -30.133 1.00 83.25 70 THR A N 1
ATOM 539 C CA . THR A 1 70 ? -1.598 1.179 -31.212 1.00 83.25 70 THR A CA 1
ATOM 540 C C . THR A 1 70 ? -0.450 1.838 -31.964 1.00 83.25 70 THR A C 1
ATOM 542 O O . THR A 1 70 ? 0.406 2.474 -31.349 1.00 83.25 70 THR A O 1
ATOM 545 N N . ARG A 1 71 ? -0.466 1.779 -33.296 1.00 76.75 71 ARG A N 1
ATOM 546 C CA . ARG A 1 71 ? 0.526 2.487 -34.112 1.00 76.75 71 ARG A CA 1
ATOM 547 C C . ARG A 1 71 ? 0.406 4.001 -33.917 1.00 76.75 71 ARG A C 1
ATOM 549 O O . ARG A 1 71 ? -0.687 4.555 -33.977 1.00 76.75 71 ARG A O 1
ATOM 556 N N . THR A 1 72 ? 1.544 4.658 -33.746 1.00 80.88 72 THR A N 1
ATOM 557 C CA . THR A 1 72 ? 1.693 6.119 -33.736 1.00 80.88 72 THR A CA 1
ATOM 558 C C . THR A 1 72 ? 2.689 6.507 -34.825 1.00 80.88 72 THR A C 1
ATOM 560 O O . THR A 1 72 ? 3.590 5.740 -35.152 1.00 80.88 72 THR A O 1
ATOM 563 N N . THR A 1 73 ? 2.541 7.691 -35.415 1.00 82.81 73 THR A N 1
ATOM 564 C CA . THR A 1 73 ? 3.495 8.208 -36.409 1.00 82.81 73 THR A CA 1
ATOM 565 C C . THR A 1 73 ? 4.840 8.586 -35.794 1.00 82.81 73 THR A C 1
ATOM 567 O O . THR A 1 73 ? 5.838 8.655 -36.511 1.00 82.81 73 THR A O 1
ATOM 570 N N . ASN A 1 74 ? 4.875 8.804 -34.476 1.00 85.75 74 ASN A N 1
ATOM 571 C CA . ASN A 1 74 ? 6.064 9.266 -33.766 1.00 85.75 74 ASN A CA 1
ATOM 572 C C . ASN A 1 74 ? 7.134 8.175 -33.634 1.00 85.75 74 ASN A C 1
ATOM 574 O O . ASN A 1 74 ? 8.299 8.514 -33.469 1.00 85.75 74 ASN A O 1
ATOM 578 N N . THR A 1 75 ? 6.800 6.886 -33.787 1.00 81.75 75 THR A N 1
ATOM 579 C CA . THR A 1 75 ? 7.788 5.785 -33.721 1.00 81.75 75 THR A CA 1
ATOM 580 C C . THR A 1 75 ? 8.853 5.871 -34.814 1.00 81.75 75 THR A C 1
ATOM 582 O O . THR A 1 75 ? 9.945 5.339 -34.652 1.00 81.75 75 THR A O 1
ATOM 585 N N . ARG A 1 76 ? 8.603 6.616 -35.899 1.00 83.06 76 ARG A N 1
ATOM 586 C CA . ARG A 1 76 ? 9.619 6.921 -36.924 1.00 83.06 76 ARG A CA 1
ATOM 587 C C . ARG A 1 76 ? 10.787 7.752 -36.393 1.00 83.06 76 ARG A C 1
ATOM 589 O O . ARG A 1 76 ? 11.853 7.753 -36.996 1.00 83.06 76 ARG A O 1
ATOM 596 N N . LEU A 1 77 ? 10.591 8.451 -35.277 1.00 86.62 77 LEU A N 1
ATOM 597 C CA . LEU A 1 77 ? 11.633 9.215 -34.598 1.00 86.62 77 LEU A CA 1
ATOM 598 C C . LEU A 1 77 ? 12.540 8.318 -33.741 1.00 86.62 77 LEU A C 1
ATOM 600 O O . LEU A 1 77 ? 13.518 8.811 -33.189 1.00 86.62 77 LEU A O 1
ATOM 604 N N . CYS A 1 78 ? 12.268 7.011 -33.635 1.00 85.44 78 CYS A N 1
ATOM 605 C CA . CYS A 1 78 ? 13.044 6.132 -32.764 1.00 85.44 78 CYS A CA 1
ATOM 606 C C . CYS A 1 78 ? 14.507 5.967 -33.172 1.00 85.44 78 CYS A C 1
ATOM 608 O O . CYS A 1 78 ? 15.341 5.753 -32.302 1.00 85.44 78 CYS A O 1
ATOM 610 N N . SER A 1 79 ? 14.868 6.157 -34.442 1.00 83.69 79 SER A N 1
ATOM 611 C CA . SER A 1 79 ? 16.280 6.211 -34.849 1.00 83.69 79 SER A CA 1
ATOM 612 C C . SER A 1 79 ? 17.019 7.402 -34.221 1.00 83.69 79 SER A C 1
ATOM 614 O O . SER A 1 79 ? 18.146 7.258 -33.741 1.00 83.69 79 SER A O 1
ATOM 616 N N . LEU A 1 80 ? 16.365 8.566 -34.157 1.00 82.25 80 LEU A N 1
ATOM 617 C CA . LEU A 1 80 ? 16.891 9.766 -33.501 1.00 82.25 80 LEU A CA 1
ATOM 618 C C . LEU A 1 80 ? 16.961 9.570 -31.985 1.00 82.25 80 LEU A C 1
ATOM 620 O O . LEU A 1 80 ? 17.987 9.858 -31.373 1.00 82.25 80 LEU A O 1
ATOM 624 N N . VAL A 1 81 ? 15.905 9.004 -31.395 1.00 82.25 81 VAL A N 1
ATOM 625 C CA . VAL A 1 81 ? 15.848 8.718 -29.955 1.00 82.25 81 VAL A CA 1
ATOM 626 C C . VAL A 1 81 ? 16.905 7.700 -29.546 1.00 82.25 81 VAL A C 1
ATOM 628 O O . VAL A 1 81 ? 17.602 7.927 -28.568 1.00 82.25 81 VAL A O 1
ATOM 631 N N . ASN A 1 82 ? 17.092 6.617 -30.301 1.00 81.19 82 ASN A N 1
ATOM 632 C CA . ASN A 1 82 ? 18.114 5.612 -30.005 1.00 81.19 82 ASN A CA 1
ATOM 633 C C . ASN A 1 82 ? 19.525 6.209 -30.098 1.00 81.19 82 ASN A C 1
ATOM 635 O O . ASN A 1 82 ? 20.355 5.955 -29.228 1.00 81.19 82 ASN A O 1
ATOM 639 N N . THR A 1 83 ? 19.769 7.091 -31.073 1.00 80.38 83 THR A N 1
ATOM 640 C CA . THR A 1 83 ? 21.031 7.846 -31.167 1.00 80.38 83 THR A CA 1
ATOM 641 C C . THR A 1 83 ? 21.249 8.738 -29.938 1.00 80.38 83 THR A C 1
ATOM 643 O O . THR A 1 83 ? 22.359 8.799 -29.398 1.00 80.38 83 THR A O 1
ATOM 646 N N . ALA A 1 84 ? 20.195 9.402 -29.455 1.00 77.38 84 ALA A N 1
ATOM 647 C CA . ALA A 1 84 ? 20.240 10.197 -28.229 1.00 77.38 84 ALA A CA 1
ATOM 648 C C . ALA A 1 84 ? 20.459 9.319 -26.981 1.00 77.38 84 ALA A C 1
ATOM 650 O O . ALA A 1 84 ? 21.292 9.650 -26.142 1.00 77.38 84 ALA A O 1
ATOM 651 N N . ILE A 1 85 ? 19.804 8.157 -26.880 1.00 76.00 85 ILE A N 1
ATOM 652 C CA . ILE A 1 85 ? 19.996 7.186 -25.789 1.00 76.00 85 ILE A CA 1
ATOM 653 C C . ILE A 1 85 ? 21.446 6.691 -25.748 1.00 76.00 85 ILE A C 1
ATOM 655 O O . ILE A 1 85 ? 22.047 6.623 -24.674 1.00 76.00 85 ILE A O 1
ATOM 659 N N . ASP A 1 86 ? 22.036 6.352 -26.892 1.00 79.06 86 ASP A N 1
ATOM 660 C CA . ASP A 1 86 ? 23.421 5.883 -26.946 1.00 79.06 86 ASP A CA 1
ATOM 661 C C . ASP A 1 86 ? 24.418 6.998 -26.618 1.00 79.06 86 ASP A C 1
ATOM 663 O O . ASP A 1 86 ? 25.394 6.770 -25.890 1.00 79.06 86 ASP A O 1
ATOM 667 N N . SER A 1 87 ? 24.124 8.226 -27.055 1.00 76.75 87 SER A N 1
ATOM 668 C CA . SER A 1 87 ? 24.852 9.424 -26.628 1.00 76.75 87 SER A CA 1
ATOM 669 C C . SER A 1 87 ? 24.756 9.605 -25.110 1.00 76.75 87 SER A C 1
ATOM 671 O O . SER A 1 87 ? 25.774 9.812 -24.443 1.00 76.75 87 SER A O 1
ATOM 673 N N . ASN A 1 88 ? 23.572 9.408 -24.529 1.00 76.06 88 ASN A N 1
ATOM 674 C CA . ASN A 1 88 ? 23.352 9.488 -23.088 1.00 76.06 88 ASN A CA 1
ATOM 675 C C . ASN A 1 88 ? 24.149 8.422 -22.329 1.00 76.06 88 ASN A C 1
ATOM 677 O O . ASN A 1 88 ? 24.883 8.763 -21.401 1.00 76.06 88 ASN A O 1
ATOM 681 N N . LYS A 1 89 ? 24.131 7.156 -22.767 1.00 78.31 89 LYS A N 1
ATOM 682 C CA . LYS A 1 89 ? 24.967 6.086 -22.185 1.00 78.31 89 LYS A CA 1
ATOM 683 C C . LYS A 1 89 ? 26.458 6.428 -22.235 1.00 78.31 89 LYS A C 1
ATOM 685 O O . LYS A 1 89 ? 27.210 6.104 -21.309 1.00 78.31 89 LYS A O 1
ATOM 690 N N . TYR A 1 90 ? 26.915 7.065 -23.314 1.00 81.69 90 TYR A N 1
ATOM 691 C CA . TYR A 1 90 ? 28.291 7.543 -23.423 1.00 81.69 90 TYR A CA 1
ATOM 692 C C . TYR A 1 90 ? 28.601 8.624 -22.372 1.00 81.69 90 TYR A C 1
ATOM 694 O O . TYR A 1 90 ? 29.611 8.520 -21.662 1.00 81.69 90 TYR A O 1
ATOM 702 N N . TYR A 1 91 ? 27.720 9.613 -22.203 1.00 74.19 91 TYR A N 1
ATOM 703 C CA . TYR A 1 91 ? 27.876 10.655 -21.185 1.00 74.19 91 TYR A CA 1
ATOM 704 C C . TYR A 1 91 ? 27.769 10.112 -19.755 1.00 74.19 91 TYR A C 1
ATOM 706 O O . TYR A 1 91 ? 28.579 10.502 -18.918 1.00 74.19 91 TYR A O 1
ATOM 714 N N . GLU A 1 92 ? 26.884 9.158 -19.467 1.00 75.88 92 GLU A N 1
ATOM 715 C CA . GLU A 1 92 ? 26.795 8.496 -18.157 1.00 75.88 92 GLU A CA 1
ATOM 716 C C . GLU A 1 92 ? 28.104 7.793 -17.779 1.00 75.88 92 GLU A C 1
ATOM 718 O O . GLU A 1 92 ? 28.620 7.957 -16.668 1.00 75.88 92 GLU A O 1
ATOM 723 N N . LYS A 1 93 ? 28.711 7.058 -18.723 1.00 82.50 93 LYS A N 1
ATOM 724 C CA . LYS A 1 93 ? 30.039 6.455 -18.523 1.00 82.50 93 LYS A CA 1
ATOM 725 C C . LYS A 1 93 ? 31.095 7.522 -18.234 1.00 82.50 93 LYS A C 1
ATOM 727 O O . LYS A 1 93 ? 31.960 7.306 -17.382 1.00 82.50 93 LYS A O 1
ATOM 732 N N . LYS A 1 94 ? 31.036 8.670 -18.918 1.00 79.06 94 LYS A N 1
ATOM 733 C CA . LYS A 1 94 ? 31.949 9.802 -18.698 1.00 79.06 94 LYS A CA 1
ATOM 734 C C . LYS A 1 94 ? 31.746 10.436 -17.317 1.00 79.06 94 LYS A C 1
ATOM 736 O O . LYS A 1 94 ? 32.732 10.646 -16.617 1.00 79.06 94 LYS A O 1
ATOM 741 N N . VAL A 1 95 ? 30.501 10.653 -16.893 1.00 75.56 95 VAL A N 1
ATOM 742 C CA . VAL A 1 95 ? 30.134 11.142 -15.553 1.00 75.56 95 VAL A CA 1
ATOM 743 C C . VAL A 1 95 ? 30.658 10.203 -14.469 1.00 75.56 95 VAL A C 1
ATOM 745 O O . VAL A 1 95 ? 31.350 10.648 -13.558 1.00 75.56 95 VAL A O 1
ATOM 748 N N . LYS A 1 96 ? 30.432 8.890 -14.601 1.00 81.19 96 LYS A N 1
ATOM 749 C CA . LYS A 1 96 ? 30.928 7.890 -13.641 1.00 81.19 96 LYS A CA 1
ATOM 750 C C . LYS A 1 96 ? 32.456 7.901 -13.530 1.00 81.19 96 LYS A C 1
ATOM 752 O O . LYS A 1 96 ? 32.993 7.776 -12.431 1.00 81.19 96 LYS A O 1
ATOM 757 N N . LYS A 1 97 ? 33.165 8.076 -14.653 1.00 85.06 97 LYS A N 1
ATOM 758 C CA . LYS A 1 97 ? 34.629 8.239 -14.663 1.00 85.06 97 LYS A CA 1
ATOM 759 C C . LYS A 1 97 ? 35.068 9.528 -13.958 1.00 85.06 97 LYS A C 1
ATOM 761 O O . LYS A 1 97 ? 36.004 9.472 -13.166 1.00 85.06 97 LYS A O 1
ATOM 766 N N . ILE A 1 98 ? 34.397 10.653 -14.221 1.00 78.38 98 ILE A N 1
ATOM 767 C CA . ILE A 1 98 ? 34.692 11.951 -13.591 1.00 78.38 98 ILE A CA 1
ATOM 768 C C . ILE A 1 98 ? 34.459 11.885 -12.078 1.00 78.38 98 ILE A C 1
ATOM 770 O O . ILE A 1 98 ? 35.368 12.220 -11.326 1.00 78.38 98 ILE A O 1
ATOM 774 N N . ASN A 1 99 ? 33.312 11.370 -11.626 1.00 78.25 99 ASN A N 1
ATOM 775 C CA . ASN A 1 99 ? 33.012 11.211 -10.198 1.00 78.25 99 ASN A CA 1
ATOM 776 C C . ASN A 1 99 ? 34.062 10.348 -9.493 1.00 78.25 99 ASN A C 1
ATOM 778 O O . ASN A 1 99 ? 34.589 10.744 -8.460 1.00 78.25 99 ASN A O 1
ATOM 782 N N . LYS A 1 100 ? 34.461 9.223 -10.101 1.00 88.50 100 LYS A N 1
ATOM 783 C CA . LYS A 1 100 ? 35.537 8.379 -9.562 1.00 88.50 100 LYS A CA 1
ATOM 784 C C . LYS A 1 100 ? 36.878 9.126 -9.469 1.00 88.50 100 LYS A C 1
ATOM 786 O O . LYS A 1 100 ? 37.652 8.857 -8.554 1.00 88.50 100 LYS A O 1
ATOM 791 N N . LYS A 1 101 ? 37.178 10.042 -10.402 1.00 87.44 101 LYS A N 1
ATOM 792 C CA . LYS A 1 101 ? 38.380 10.896 -10.344 1.00 87.44 101 LYS A CA 1
ATOM 793 C C . LYS A 1 101 ? 38.276 11.916 -9.203 1.00 87.44 101 LYS A C 1
ATOM 795 O O . LYS A 1 101 ? 39.226 12.035 -8.439 1.00 87.44 101 LYS A O 1
ATOM 800 N N . ILE A 1 102 ? 37.127 12.574 -9.042 1.00 80.56 102 ILE A N 1
ATOM 801 C CA . ILE A 1 102 ? 36.864 13.515 -7.939 1.00 80.56 102 ILE A CA 1
ATOM 802 C C . ILE A 1 102 ? 37.001 12.812 -6.580 1.00 80.56 102 ILE A C 1
ATOM 804 O O . ILE A 1 102 ? 37.743 13.288 -5.726 1.00 80.56 102 ILE A O 1
ATOM 808 N N . GLU A 1 103 ? 36.376 11.643 -6.401 1.00 84.12 103 GLU A N 1
ATOM 809 C CA . GLU A 1 103 ? 36.471 10.857 -5.160 1.00 84.12 103 GLU A CA 1
ATOM 810 C C . GLU A 1 103 ? 37.922 10.494 -4.810 1.00 84.12 103 GLU A C 1
ATOM 812 O O . GLU A 1 103 ? 38.310 10.526 -3.642 1.00 84.12 103 GLU A O 1
ATOM 817 N N . ARG A 1 104 ? 38.744 10.158 -5.815 1.00 87.00 104 ARG A N 1
ATOM 818 C CA . ARG A 1 104 ? 40.177 9.881 -5.622 1.00 87.00 104 ARG A CA 1
ATOM 819 C C . ARG A 1 104 ? 40.936 11.127 -5.163 1.00 87.00 104 ARG A C 1
ATOM 821 O O . ARG A 1 104 ? 41.676 11.031 -4.190 1.00 87.00 104 ARG A O 1
ATOM 828 N N . LEU A 1 105 ? 40.714 12.275 -5.812 1.00 82.38 105 LEU A N 1
ATOM 829 C CA . LEU A 1 105 ? 41.371 13.544 -5.465 1.00 82.38 105 LEU A CA 1
ATOM 830 C C . LEU A 1 105 ? 40.995 14.029 -4.052 1.00 82.38 105 LEU A C 1
ATOM 832 O O . LEU A 1 105 ? 41.852 14.484 -3.292 1.00 82.38 105 LEU A O 1
ATOM 836 N N . GLN A 1 106 ? 39.731 13.864 -3.658 1.00 82.31 106 GLN A N 1
ATOM 837 C CA . GLN A 1 106 ? 39.258 14.189 -2.307 1.00 82.31 106 GLN A CA 1
ATOM 838 C C . GLN A 1 106 ? 39.885 13.284 -1.235 1.00 82.31 106 GLN A C 1
ATOM 840 O O . GLN A 1 106 ? 40.271 13.757 -0.161 1.00 82.31 106 GLN A O 1
ATOM 845 N N . ARG A 1 107 ? 40.037 11.981 -1.521 1.00 83.31 107 ARG A N 1
ATOM 846 C CA . ARG A 1 107 ? 40.737 11.052 -0.618 1.00 83.31 107 ARG A CA 1
ATOM 847 C C . ARG A 1 107 ? 42.217 11.406 -0.466 1.00 83.31 107 ARG A C 1
ATOM 849 O O . ARG A 1 107 ? 42.704 11.389 0.661 1.00 83.31 107 ARG A O 1
ATOM 856 N N . SER A 1 108 ? 42.912 11.779 -1.545 1.00 80.44 108 SER A N 1
ATOM 857 C CA . SER A 1 108 ? 44.317 12.211 -1.457 1.00 80.44 108 SER A CA 1
ATOM 858 C C . SER A 1 108 ? 44.493 13.502 -0.650 1.00 80.44 108 SER A C 1
ATOM 860 O O . SER A 1 108 ? 45.424 13.587 0.145 1.00 80.44 108 SER A O 1
ATOM 862 N N . GLN A 1 109 ? 43.573 14.472 -0.755 1.00 76.38 109 GLN A N 1
ATOM 863 C CA . GLN A 1 109 ? 43.598 15.665 0.109 1.00 76.38 109 GLN A CA 1
ATOM 864 C C . GLN A 1 109 ? 43.380 15.318 1.589 1.00 76.38 109 GLN A C 1
ATOM 866 O O . GLN A 1 109 ? 44.072 15.841 2.460 1.00 76.38 109 GLN A O 1
ATOM 871 N N . SER A 1 110 ? 42.450 14.404 1.877 1.00 73.94 110 SER A N 1
ATOM 872 C CA . SER A 1 110 ? 42.155 13.979 3.252 1.00 73.94 110 SER A CA 1
ATOM 873 C C . SER A 1 110 ? 43.327 13.222 3.890 1.00 73.94 110 SER A C 1
ATOM 875 O O . SER A 1 110 ? 43.582 13.379 5.080 1.00 73.94 110 SER A O 1
ATOM 877 N N . SER A 1 111 ? 44.068 12.438 3.098 1.00 64.88 111 SER A N 1
ATOM 878 C CA . SER A 1 111 ? 45.264 11.715 3.552 1.00 64.88 111 SER A CA 1
ATOM 879 C C . SER A 1 111 ? 46.453 12.645 3.817 1.00 64.88 111 SER A C 1
ATOM 881 O O . SER A 1 111 ? 47.193 12.426 4.772 1.00 64.88 111 SER A O 1
ATOM 883 N N . ASN A 1 112 ? 46.622 13.708 3.022 1.00 59.16 112 ASN A N 1
ATOM 884 C CA . ASN A 1 112 ? 47.728 14.660 3.190 1.00 59.16 112 ASN A CA 1
ATOM 885 C C . ASN A 1 112 ? 47.570 15.565 4.426 1.00 59.16 112 ASN A C 1
ATOM 887 O O . ASN A 1 112 ? 48.566 16.051 4.953 1.00 59.16 112 ASN A O 1
ATOM 891 N N . ASN A 1 113 ? 46.347 15.737 4.939 1.00 56.34 113 ASN A N 1
ATOM 892 C CA . ASN A 1 113 ? 46.087 16.440 6.203 1.00 56.34 113 ASN A CA 1
ATOM 893 C C . ASN A 1 113 ? 46.266 15.556 7.457 1.00 56.34 113 ASN A C 1
ATOM 895 O O . ASN A 1 113 ? 46.084 16.043 8.571 1.00 56.34 113 ASN A O 1
ATOM 899 N N . SER A 1 114 ? 46.636 14.280 7.291 1.00 47.81 114 SER A N 1
ATOM 900 C CA . SER A 1 114 ? 46.874 13.303 8.365 1.00 47.81 114 SER A CA 1
ATOM 901 C C . SER A 1 114 ? 48.321 12.785 8.348 1.00 47.81 114 SER A C 1
ATOM 903 O O . SER A 1 114 ? 48.570 11.587 8.488 1.00 47.81 114 SER A O 1
ATOM 905 N N . LEU A 1 115 ? 49.294 13.676 8.160 1.00 46.00 115 LEU A N 1
ATOM 906 C CA . LEU A 1 115 ? 50.703 13.346 8.374 1.00 46.00 115 LEU A CA 1
ATOM 907 C C . LEU A 1 115 ? 51.011 13.327 9.878 1.00 46.00 115 LEU A C 1
ATOM 909 O O . LEU A 1 115 ? 51.403 14.337 10.460 1.00 46.00 115 LEU A O 1
ATOM 913 N N . ASP A 1 116 ? 50.871 12.148 10.486 1.00 51.97 116 ASP A N 1
ATOM 914 C CA . ASP A 1 116 ? 51.738 11.765 11.601 1.00 51.97 116 ASP A CA 1
ATOM 915 C C . ASP A 1 116 ? 53.166 11.562 11.036 1.00 51.97 116 ASP A C 1
ATOM 917 O O . ASP A 1 116 ? 53.321 10.830 10.052 1.00 51.97 116 ASP A O 1
ATOM 921 N N . PRO A 1 117 ? 54.230 12.168 11.603 1.00 44.22 117 PRO A N 1
ATOM 922 C CA . PRO A 1 117 ? 55.573 12.201 10.997 1.00 44.22 117 PRO A CA 1
ATOM 923 C C . PRO A 1 117 ? 56.341 10.866 10.895 1.00 44.22 117 PRO A C 1
ATOM 925 O O . PRO A 1 117 ? 57.549 10.891 10.664 1.00 44.22 117 PRO A O 1
ATOM 928 N N . TRP A 1 118 ? 55.708 9.708 11.099 1.00 48.41 118 TRP A N 1
ATOM 929 C CA . TRP A 1 118 ? 56.409 8.428 11.258 1.00 48.41 118 TRP A CA 1
ATOM 930 C C . TRP A 1 118 ? 55.652 7.237 10.665 1.00 48.41 118 TRP A C 1
ATOM 932 O O . TRP A 1 118 ? 55.264 6.327 11.388 1.00 48.41 118 TRP A O 1
ATOM 942 N N . THR A 1 119 ? 55.498 7.177 9.341 1.00 46.06 119 THR A N 1
ATOM 943 C CA . THR A 1 119 ? 55.300 5.870 8.685 1.00 46.06 119 THR A CA 1
ATOM 944 C C . THR A 1 119 ? 55.901 5.875 7.284 1.00 46.06 119 THR A C 1
ATOM 946 O O . THR A 1 119 ? 55.314 6.392 6.341 1.00 46.06 119 THR A O 1
ATOM 949 N N . ILE A 1 120 ? 57.103 5.309 7.160 1.00 45.91 120 ILE A N 1
ATOM 950 C CA . ILE A 1 120 ? 57.716 4.957 5.876 1.00 45.91 120 ILE A CA 1
ATOM 951 C C . ILE A 1 120 ? 57.110 3.606 5.482 1.00 45.91 120 ILE A C 1
ATOM 953 O O . ILE A 1 120 ? 57.477 2.577 6.045 1.00 45.91 120 ILE A O 1
ATOM 957 N N . GLY A 1 121 ? 56.126 3.633 4.586 1.00 47.12 121 GLY A N 1
ATOM 958 C CA . GLY A 1 121 ? 55.562 2.457 3.925 1.00 47.12 121 GLY A CA 1
ATOM 959 C C . GLY A 1 121 ? 55.981 2.448 2.458 1.00 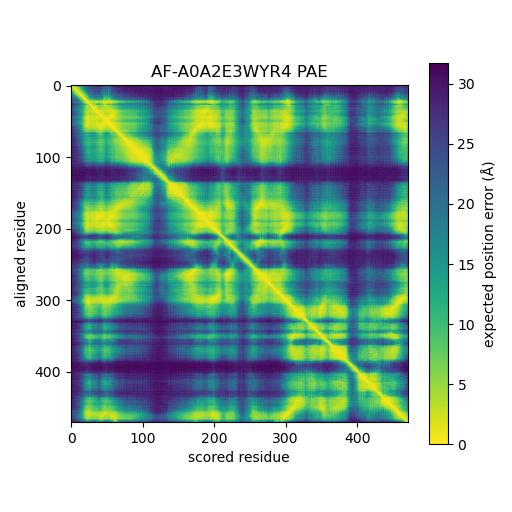47.12 121 GLY A C 1
ATOM 960 O O . GLY A 1 121 ? 55.966 3.490 1.810 1.00 47.12 121 GLY A O 1
ATOM 961 N N . GLU A 1 122 ? 56.412 1.282 1.990 1.00 47.62 122 GLU A N 1
ATOM 962 C CA . GLU A 1 122 ? 57.027 1.010 0.687 1.00 47.62 122 GLU A CA 1
ATOM 963 C C . GLU A 1 122 ? 56.195 1.481 -0.526 1.00 47.62 122 GLU A C 1
ATOM 965 O O . GLU A 1 122 ? 54.962 1.503 -0.462 1.00 47.62 122 GLU A O 1
ATOM 970 N N . PRO A 1 123 ? 56.850 1.836 -1.649 1.00 45.41 123 PRO A N 1
ATOM 971 C CA . PRO A 1 123 ? 56.167 2.290 -2.852 1.00 45.41 123 PRO A CA 1
ATOM 972 C C . PRO A 1 123 ? 55.508 1.108 -3.573 1.00 45.41 123 PRO A C 1
ATOM 974 O O . PRO A 1 123 ? 56.160 0.122 -3.909 1.00 45.41 123 PRO A O 1
ATOM 977 N N . SER A 1 124 ? 54.205 1.211 -3.830 1.00 47.00 124 SER A N 1
ATOM 978 C CA . SER A 1 124 ? 53.529 0.352 -4.797 1.00 47.00 124 SER A CA 1
ATOM 979 C C . SER A 1 124 ? 53.814 0.871 -6.208 1.00 47.00 124 SER A C 1
ATOM 981 O O . SER A 1 124 ? 53.302 1.926 -6.590 1.00 47.00 124 SER A O 1
ATOM 983 N N . ASP A 1 125 ? 54.622 0.121 -6.952 1.00 47.53 125 ASP A N 1
ATOM 984 C CA . ASP A 1 125 ? 54.793 0.234 -8.399 1.00 47.53 125 ASP A CA 1
ATOM 985 C C . ASP A 1 125 ? 53.445 -0.040 -9.083 1.00 47.53 125 ASP A C 1
ATOM 987 O O . ASP A 1 125 ? 53.022 -1.188 -9.127 1.00 47.53 125 ASP A O 1
ATOM 991 N N . ASP A 1 126 ? 52.735 1.012 -9.502 1.00 47.41 126 ASP A N 1
ATOM 992 C CA . ASP A 1 126 ? 51.699 1.020 -10.560 1.00 47.41 126 ASP A CA 1
ATOM 993 C C . ASP A 1 126 ? 51.077 2.434 -10.663 1.00 47.41 126 ASP A C 1
ATOM 995 O O . ASP A 1 126 ? 49.860 2.634 -10.565 1.00 47.41 126 ASP A O 1
ATOM 999 N N . LEU A 1 127 ? 51.919 3.460 -10.816 1.00 48.34 127 LEU A N 1
ATOM 1000 C CA . LEU A 1 127 ? 51.469 4.824 -11.097 1.00 48.34 127 LEU A CA 1
ATOM 1001 C C . LEU A 1 127 ? 51.984 5.258 -12.466 1.00 48.34 127 LEU A C 1
ATOM 1003 O O . LEU A 1 127 ? 53.173 5.491 -12.652 1.00 48.34 127 LEU A O 1
ATOM 1007 N N . ASP A 1 128 ? 51.046 5.358 -13.409 1.00 47.16 128 ASP A N 1
ATOM 1008 C CA . ASP A 1 128 ? 51.214 6.095 -14.655 1.00 47.16 128 ASP A CA 1
ATOM 1009 C C . ASP A 1 128 ? 51.681 7.527 -14.337 1.00 47.16 128 ASP A C 1
ATOM 1011 O O . ASP A 1 128 ? 51.012 8.285 -13.626 1.00 47.16 128 ASP A O 1
ATOM 1015 N N . ASP A 1 129 ? 52.846 7.865 -14.877 1.00 48.56 129 ASP A N 1
ATOM 1016 C CA . ASP A 1 129 ? 53.692 9.024 -14.576 1.00 48.56 129 ASP A CA 1
ATOM 1017 C C . ASP A 1 129 ? 53.199 10.331 -15.247 1.00 48.56 129 ASP A C 1
ATOM 1019 O O . ASP A 1 129 ? 53.976 11.105 -15.799 1.00 48.56 129 ASP A O 1
ATOM 1023 N N . ASP A 1 130 ? 51.885 10.587 -15.215 1.00 49.25 130 ASP A N 1
ATOM 1024 C CA . ASP A 1 130 ? 51.242 11.752 -15.863 1.00 49.25 130 ASP A CA 1
ATOM 1025 C C . ASP A 1 130 ? 50.644 12.769 -14.859 1.00 49.25 130 ASP A C 1
ATOM 1027 O O . ASP A 1 130 ? 49.848 13.639 -15.221 1.00 49.25 130 ASP A O 1
ATOM 1031 N N . LEU A 1 131 ? 51.013 12.697 -13.574 1.00 50.78 131 LEU A N 1
ATOM 1032 C CA . LEU A 1 131 ? 50.512 13.586 -12.510 1.00 50.78 131 LEU A CA 1
ATOM 1033 C C . LEU A 1 131 ? 51.630 14.406 -11.852 1.00 50.78 131 LEU A C 1
ATOM 1035 O O . LEU A 1 131 ? 51.771 14.427 -10.634 1.00 50.78 131 LEU A O 1
ATOM 1039 N N . ILE A 1 132 ? 52.399 15.136 -12.662 1.00 49.66 132 ILE A N 1
ATOM 1040 C CA . ILE A 1 132 ? 53.166 16.293 -12.180 1.00 49.66 132 ILE A CA 1
ATOM 1041 C C . ILE A 1 132 ? 52.852 17.492 -13.078 1.00 49.66 132 ILE A C 1
ATOM 1043 O O . ILE A 1 132 ? 53.544 17.784 -14.050 1.00 49.66 132 ILE A O 1
ATOM 1047 N N . ALA A 1 133 ? 51.770 18.184 -12.737 1.00 47.88 133 ALA A N 1
ATOM 1048 C CA . ALA A 1 133 ? 51.560 19.579 -13.089 1.00 47.88 133 ALA A CA 1
ATOM 1049 C C . ALA A 1 133 ? 50.867 20.254 -11.897 1.00 47.88 133 ALA A C 1
ATOM 1051 O O . ALA A 1 133 ? 49.808 19.799 -11.465 1.00 47.88 133 ALA A O 1
ATOM 1052 N N . ASP A 1 134 ? 51.507 21.298 -11.366 1.00 50.59 134 ASP A N 1
ATOM 1053 C CA . ASP A 1 134 ? 51.126 22.120 -10.208 1.00 50.59 134 ASP A CA 1
ATOM 1054 C C . AS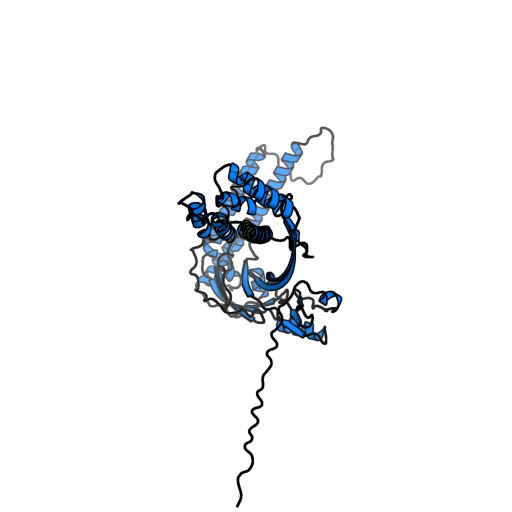P A 1 134 ? 49.839 22.953 -10.427 1.00 50.59 134 ASP A C 1
ATOM 1056 O O . ASP A 1 134 ? 49.802 24.144 -10.117 1.00 50.59 134 ASP A O 1
ATOM 1060 N N . ASP A 1 135 ? 48.765 22.365 -10.955 1.00 54.91 135 ASP A N 1
ATOM 1061 C CA . ASP A 1 135 ? 47.439 22.969 -10.799 1.00 54.91 135 ASP A CA 1
ATOM 1062 C C . ASP A 1 135 ? 46.957 22.644 -9.370 1.00 54.91 135 ASP A C 1
ATOM 1064 O O . ASP A 1 135 ? 47.029 21.480 -8.948 1.00 54.91 135 ASP A O 1
ATOM 1068 N N . PRO A 1 136 ? 46.476 23.627 -8.579 1.00 72.38 136 PRO A N 1
ATOM 1069 C CA . PRO A 1 136 ? 45.955 23.339 -7.252 1.00 72.38 136 PRO A CA 1
ATOM 1070 C C . PRO A 1 136 ? 44.839 22.306 -7.403 1.00 72.38 136 PRO A C 1
ATOM 1072 O O . PRO A 1 136 ? 43.936 22.473 -8.216 1.00 72.38 136 PRO A O 1
ATOM 1075 N N . VAL A 1 137 ? 44.901 21.215 -6.633 1.00 70.50 137 VAL A N 1
ATOM 1076 C CA . VAL A 1 137 ? 43.941 20.093 -6.706 1.00 70.50 137 VAL A CA 1
ATOM 1077 C C . VAL A 1 137 ? 42.480 20.577 -6.686 1.00 70.50 137 VAL A C 1
ATOM 1079 O O . VAL A 1 137 ? 41.608 19.960 -7.293 1.00 70.50 137 VAL A O 1
ATOM 1082 N N . GLU A 1 138 ? 42.229 21.706 -6.025 1.00 73.69 138 GLU A N 1
ATOM 1083 C CA . GLU A 1 138 ? 40.952 22.422 -6.010 1.00 73.69 138 GLU A CA 1
ATOM 1084 C C . GLU A 1 138 ? 40.505 22.920 -7.402 1.00 73.69 138 GLU A C 1
ATOM 1086 O O . GLU A 1 138 ? 39.363 22.685 -7.787 1.00 73.69 138 GLU A O 1
ATOM 1091 N N . GLU A 1 139 ? 41.400 23.490 -8.214 1.00 79.75 139 GLU A N 1
ATOM 1092 C CA . GLU A 1 139 ? 41.099 23.951 -9.577 1.00 79.75 139 GLU A CA 1
ATOM 1093 C C . GLU A 1 139 ? 40.792 22.786 -10.532 1.00 79.75 139 GLU A C 1
ATOM 1095 O O . GLU A 1 139 ? 39.873 22.876 -11.349 1.00 79.75 139 GLU A O 1
ATOM 1100 N N . GLU A 1 140 ? 41.493 21.653 -10.415 1.00 77.25 140 GLU A N 1
ATOM 1101 C CA . GLU A 1 140 ? 41.165 20.459 -11.210 1.00 77.25 140 GLU A CA 1
ATOM 1102 C C . GLU A 1 140 ? 39.818 19.849 -10.783 1.00 77.25 140 GLU A C 1
ATOM 1104 O O . GLU A 1 140 ? 39.040 19.409 -11.636 1.00 77.25 140 GLU A O 1
ATOM 1109 N N . ILE A 1 141 ? 39.489 19.864 -9.484 1.00 74.94 141 ILE A N 1
ATOM 1110 C CA . ILE A 1 141 ? 38.157 19.474 -8.994 1.00 74.94 141 ILE A CA 1
ATOM 1111 C C . ILE A 1 141 ? 37.082 20.405 -9.572 1.00 74.94 141 ILE A C 1
ATOM 1113 O O . ILE A 1 141 ? 36.058 19.914 -10.056 1.00 74.94 141 ILE A O 1
ATOM 1117 N N . ASP A 1 142 ? 37.312 21.717 -9.600 1.00 81.06 142 ASP A N 1
ATOM 1118 C CA . ASP A 1 142 ? 36.370 22.691 -10.158 1.00 81.06 142 ASP A CA 1
ATOM 1119 C C . ASP A 1 142 ? 36.172 22.520 -11.669 1.00 81.06 142 ASP A C 1
ATOM 1121 O O . ASP A 1 142 ? 35.030 22.454 -12.141 1.00 81.06 142 ASP A O 1
ATOM 1125 N N . ARG A 1 143 ? 37.255 22.322 -12.432 1.00 84.06 143 ARG A N 1
ATOM 1126 C CA . ARG A 1 143 ? 37.189 22.004 -13.871 1.00 84.06 143 ARG A CA 1
ATOM 1127 C C . ARG A 1 143 ? 36.421 20.703 -14.130 1.00 84.06 143 ARG A C 1
ATOM 1129 O O . ARG A 1 143 ? 35.652 20.610 -15.095 1.00 84.06 143 ARG A O 1
ATOM 1136 N N . LEU A 1 144 ? 36.603 19.679 -13.293 1.00 77.62 144 LEU A N 1
ATOM 1137 C CA . LEU A 1 144 ? 35.861 18.416 -13.388 1.00 77.62 144 LEU A CA 1
ATOM 1138 C C . LEU A 1 144 ? 34.382 18.589 -13.023 1.00 77.62 144 LEU A C 1
ATOM 1140 O O . LEU A 1 144 ? 33.526 18.034 -13.716 1.00 77.62 144 LEU A O 1
ATOM 1144 N N . ASN A 1 145 ? 34.073 19.395 -12.006 1.00 75.94 145 ASN A N 1
ATOM 1145 C CA . ASN A 1 145 ? 32.708 19.744 -11.618 1.00 75.94 145 ASN A CA 1
ATOM 1146 C C . ASN A 1 145 ? 31.978 20.516 -12.724 1.00 75.94 145 ASN A C 1
ATOM 1148 O O . ASN A 1 145 ? 30.803 20.255 -12.985 1.00 75.94 145 ASN A O 1
ATOM 1152 N N . GLU A 1 146 ? 32.651 21.431 -13.421 1.00 87.88 146 GLU A N 1
ATOM 1153 C CA . GLU A 1 146 ? 32.067 22.140 -14.561 1.00 87.88 146 GLU A CA 1
ATOM 1154 C C . GLU A 1 146 ? 31.775 21.188 -15.732 1.00 87.88 146 GLU A C 1
ATOM 1156 O O . GLU A 1 146 ? 30.659 21.171 -16.265 1.00 87.88 146 GLU A O 1
ATOM 1161 N N . LYS A 1 147 ? 32.736 20.320 -16.086 1.00 80.50 147 LYS A N 1
ATOM 1162 C CA . LYS A 1 147 ? 32.537 19.268 -17.101 1.00 80.50 147 LYS A CA 1
ATOM 1163 C C . LYS A 1 147 ? 31.378 18.338 -16.734 1.00 80.50 147 LYS A C 1
ATOM 1165 O O . LYS A 1 147 ? 30.593 17.977 -17.612 1.00 80.50 147 LYS A O 1
ATOM 1170 N N . LEU A 1 148 ? 31.258 17.977 -15.457 1.00 75.62 148 LEU A N 1
ATOM 1171 C CA . LEU A 1 148 ? 30.163 17.174 -14.918 1.00 75.62 148 LEU A CA 1
ATOM 1172 C C . LEU A 1 148 ? 28.814 17.890 -15.071 1.00 75.62 148 LEU A C 1
ATOM 1174 O O . LEU A 1 148 ? 27.881 17.310 -15.622 1.00 75.62 148 LEU A O 1
ATOM 1178 N N . ARG A 1 149 ? 28.715 19.161 -14.663 1.00 78.00 149 ARG A N 1
ATOM 1179 C CA . ARG A 1 149 ? 27.487 19.965 -14.801 1.00 78.00 149 ARG A CA 1
ATOM 1180 C C . ARG A 1 149 ? 27.044 20.088 -16.256 1.00 78.00 149 ARG A C 1
ATOM 1182 O O . ARG A 1 149 ? 25.860 19.935 -16.540 1.00 78.00 149 ARG A O 1
ATOM 1189 N N . ASN A 1 150 ? 27.973 20.339 -17.177 1.00 80.12 150 ASN A N 1
ATOM 1190 C CA . ASN A 1 150 ? 27.653 20.454 -18.601 1.00 80.12 150 ASN A CA 1
ATOM 1191 C C . ASN A 1 150 ? 27.199 19.113 -19.196 1.00 80.12 150 ASN A C 1
ATOM 1193 O O . ASN A 1 150 ? 26.219 19.086 -19.935 1.00 80.12 150 ASN A O 1
ATOM 1197 N N . ALA A 1 151 ? 27.841 18.000 -18.822 1.00 74.12 151 ALA A N 1
ATOM 1198 C CA . ALA A 1 151 ? 27.400 16.666 -19.232 1.00 74.12 151 ALA A CA 1
ATOM 1199 C C . ALA A 1 151 ? 25.991 16.338 -18.704 1.00 74.12 151 ALA A C 1
ATOM 1201 O O . ALA A 1 151 ? 25.156 15.855 -19.461 1.00 74.12 151 ALA A O 1
ATOM 1202 N N . ILE A 1 152 ? 25.697 16.665 -17.440 1.00 72.31 152 ILE A N 1
ATOM 1203 C CA . IL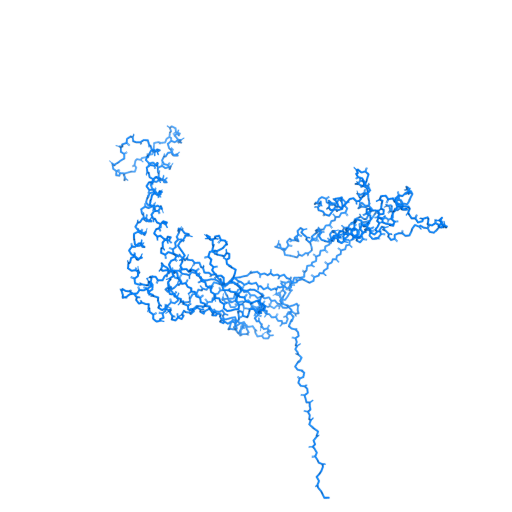E A 1 152 ? 24.364 16.478 -16.845 1.00 72.31 152 ILE A CA 1
ATOM 1204 C C . ILE A 1 152 ? 23.307 17.341 -17.551 1.00 72.31 152 ILE A C 1
ATOM 1206 O O . ILE A 1 152 ? 22.215 16.855 -17.825 1.00 72.31 152 ILE A O 1
ATOM 1210 N N . LYS A 1 153 ? 23.615 18.599 -17.897 1.00 78.19 153 LYS A N 1
ATOM 1211 C CA . LYS A 1 153 ? 22.673 19.473 -18.622 1.00 78.19 153 LYS A CA 1
ATOM 1212 C C . LYS A 1 153 ? 22.261 18.902 -19.981 1.00 78.19 153 LYS A C 1
ATOM 1214 O O . LYS A 1 153 ? 21.085 18.982 -20.316 1.00 78.19 153 LYS A O 1
ATOM 1219 N N . ILE A 1 154 ? 23.209 18.338 -20.733 1.00 76.31 154 ILE A N 1
ATOM 1220 C CA . ILE A 1 154 ? 22.936 17.699 -22.032 1.00 76.31 154 ILE A CA 1
ATOM 1221 C C . ILE A 1 154 ? 22.022 16.483 -21.833 1.00 76.31 154 ILE A C 1
ATOM 1223 O O . ILE A 1 154 ? 20.975 16.402 -22.467 1.00 76.31 154 ILE A O 1
ATOM 1227 N N . LEU A 1 155 ? 22.348 15.616 -20.864 1.00 68.44 155 LEU A N 1
ATOM 1228 C CA . LEU A 1 155 ? 21.528 14.448 -20.513 1.00 68.44 155 LEU A CA 1
ATOM 1229 C C . LEU A 1 155 ? 20.072 14.825 -20.182 1.00 68.44 155 LEU A C 1
ATOM 1231 O O . LEU A 1 155 ? 19.142 14.150 -20.617 1.00 68.44 155 LEU A O 1
ATOM 1235 N N . ILE A 1 156 ? 19.867 15.896 -19.406 1.00 69.19 156 ILE A N 1
ATOM 1236 C CA . ILE A 1 156 ? 18.528 16.358 -19.008 1.00 69.19 156 ILE A CA 1
ATOM 1237 C C . ILE A 1 156 ? 17.761 16.932 -20.204 1.00 69.19 156 ILE A C 1
ATOM 1239 O O . ILE A 1 156 ? 16.574 16.644 -20.356 1.00 69.19 156 ILE A O 1
ATOM 1243 N N . ALA A 1 157 ? 18.410 17.744 -21.044 1.00 73.50 157 ALA A N 1
ATOM 1244 C CA . ALA A 1 157 ? 17.761 18.386 -22.186 1.00 73.50 157 ALA A CA 1
ATOM 1245 C C . ALA A 1 157 ? 17.224 17.354 -23.191 1.00 73.50 157 ALA A C 1
ATOM 1247 O O . ALA A 1 157 ? 16.036 17.392 -23.518 1.00 73.50 157 ALA A O 1
ATOM 1248 N N . ASP A 1 158 ? 18.061 16.388 -23.577 1.00 70.25 158 ASP A N 1
ATOM 1249 C CA . ASP A 1 158 ? 17.694 15.349 -24.544 1.00 70.25 158 ASP A CA 1
ATOM 1250 C C . ASP A 1 158 ? 16.601 14.428 -23.980 1.00 70.25 158 ASP A C 1
ATOM 1252 O O . ASP A 1 158 ? 15.621 14.111 -24.656 1.00 70.25 158 ASP A O 1
ATOM 1256 N N . ASN A 1 159 ? 16.700 14.050 -22.700 1.00 70.88 159 ASN A N 1
ATOM 1257 C CA . ASN A 1 159 ? 15.667 13.237 -22.056 1.00 70.88 159 ASN A CA 1
ATOM 1258 C C . ASN A 1 159 ? 14.327 13.975 -21.947 1.00 70.88 159 ASN A C 1
ATOM 1260 O O . ASN A 1 159 ? 13.275 13.351 -22.097 1.00 70.88 159 ASN A O 1
ATOM 1264 N N . LYS A 1 160 ? 14.327 15.288 -21.691 1.00 74.31 160 LYS A N 1
ATOM 1265 C CA . LYS A 1 160 ? 13.097 16.076 -21.524 1.00 74.31 160 LYS A CA 1
ATOM 1266 C C . LYS A 1 160 ? 12.310 16.218 -22.827 1.00 74.31 160 LYS A C 1
ATOM 1268 O O . LYS A 1 160 ? 11.079 16.152 -22.796 1.00 74.31 160 LYS A O 1
ATOM 1273 N N . GLU A 1 161 ? 13.002 16.391 -23.950 1.00 78.06 161 GLU A N 1
ATOM 1274 C CA . GLU A 1 161 ? 12.370 16.525 -25.265 1.00 78.06 161 GLU A CA 1
ATOM 1275 C C . GLU A 1 161 ? 11.600 15.250 -25.634 1.00 78.06 161 GLU A C 1
ATOM 1277 O O . GLU A 1 161 ? 10.393 15.302 -25.868 1.00 78.06 161 GLU A O 1
ATOM 1282 N N . TYR A 1 162 ? 12.252 14.086 -25.575 1.00 77.88 162 TYR A N 1
ATOM 1283 C CA . TYR A 1 162 ? 11.639 12.825 -26.007 1.00 77.88 162 TYR A CA 1
ATOM 1284 C C . TYR A 1 162 ? 10.726 12.172 -24.963 1.00 77.88 162 TYR A C 1
ATOM 1286 O O . TYR A 1 162 ? 9.821 11.419 -25.327 1.00 77.88 162 TYR A O 1
ATOM 1294 N N . SER A 1 163 ? 10.912 12.468 -23.673 1.00 76.19 163 SER A N 1
ATOM 1295 C CA . SER A 1 163 ? 10.020 11.966 -22.615 1.00 76.19 163 SER A CA 1
ATOM 1296 C C . SER A 1 163 ? 8.645 12.626 -22.608 1.00 76.19 163 SER A C 1
ATOM 1298 O O . SER A 1 163 ? 7.743 12.078 -21.984 1.00 76.19 163 SER A O 1
ATOM 1300 N N . SER A 1 164 ? 8.471 13.750 -23.311 1.00 82.50 164 SER A N 1
ATOM 1301 C CA . SER A 1 164 ? 7.195 14.474 -23.412 1.00 82.50 164 SER A CA 1
ATOM 1302 C C . SER A 1 164 ? 6.384 14.110 -24.663 1.00 82.50 164 SER A C 1
ATOM 1304 O O . SER A 1 164 ? 5.223 14.499 -24.777 1.00 82.50 164 SER A O 1
ATOM 1306 N N . ILE A 1 165 ? 6.977 13.384 -25.616 1.00 86.19 165 ILE A N 1
ATOM 1307 C CA . ILE A 1 165 ? 6.327 13.021 -26.881 1.00 86.19 165 ILE A CA 1
ATOM 1308 C C . ILE A 1 165 ? 5.521 11.739 -26.689 1.00 86.19 165 ILE A C 1
ATOM 1310 O O . ILE A 1 165 ? 6.060 10.729 -26.236 1.00 86.19 165 ILE A O 1
ATOM 1314 N N . GLU A 1 166 ? 4.244 11.767 -27.076 1.00 87.50 166 GLU A N 1
ATOM 1315 C CA . GLU A 1 166 ? 3.382 10.585 -27.031 1.00 87.50 166 GLU A CA 1
ATOM 1316 C C . GLU A 1 166 ? 3.877 9.483 -27.969 1.00 87.50 166 GLU A C 1
ATOM 1318 O O . GLU A 1 166 ? 4.004 9.655 -29.188 1.00 87.50 166 GLU A O 1
ATOM 1323 N N . GLY A 1 167 ? 4.138 8.331 -27.366 1.00 87.50 167 GLY A N 1
ATOM 1324 C CA . GLY A 1 167 ? 4.363 7.071 -28.034 1.00 87.50 167 GLY A CA 1
ATOM 1325 C C . GLY A 1 167 ? 3.051 6.296 -28.263 1.00 87.50 167 GLY A C 1
ATOM 1326 O O . GLY A 1 167 ? 1.958 6.866 -28.298 1.00 87.50 167 GLY A O 1
ATOM 1327 N N . PRO A 1 168 ? 3.151 4.981 -28.488 1.00 87.50 168 PRO A N 1
ATOM 1328 C CA . PRO A 1 168 ? 2.023 4.086 -28.675 1.00 87.50 168 PRO A CA 1
ATOM 1329 C C . PRO A 1 168 ? 1.244 3.894 -27.370 1.00 87.50 168 PRO A C 1
ATOM 1331 O O . PRO A 1 168 ? 1.797 3.926 -26.268 1.00 87.50 168 PRO A O 1
ATOM 1334 N N . LYS A 1 169 ? -0.060 3.649 -27.514 1.00 88.12 169 LYS A N 1
ATOM 1335 C CA . LYS A 1 169 ? -0.938 3.226 -26.425 1.00 88.12 169 LYS A CA 1
ATOM 1336 C C . LYS A 1 169 ? -0.962 1.706 -26.381 1.00 88.12 169 LYS A C 1
ATOM 1338 O O . LYS A 1 169 ? -1.125 1.064 -27.416 1.00 88.12 169 LYS A O 1
ATOM 1343 N N . MET A 1 170 ? -0.827 1.138 -25.198 1.00 85.75 170 MET A N 1
ATOM 1344 C CA . MET A 1 170 ? -0.881 -0.300 -24.956 1.00 85.75 170 MET A CA 1
ATOM 1345 C C . MET A 1 170 ? -2.035 -0.598 -24.019 1.00 85.75 170 MET A C 1
ATOM 1347 O O . MET A 1 170 ? -2.332 0.204 -23.134 1.00 85.75 170 MET A O 1
ATOM 1351 N N . THR A 1 171 ? -2.686 -1.744 -24.201 1.00 85.00 171 THR A N 1
ATOM 1352 C CA . THR A 1 171 ? -3.561 -2.271 -23.148 1.00 85.00 171 THR A CA 1
ATOM 1353 C C . THR A 1 171 ? -2.748 -3.260 -22.337 1.00 85.00 171 THR A C 1
ATOM 1355 O O . THR A 1 171 ? -2.047 -4.090 -22.904 1.00 85.00 171 THR A O 1
ATOM 1358 N N . MET A 1 172 ? -2.831 -3.166 -21.023 1.00 81.12 172 MET A N 1
ATOM 1359 C CA . MET A 1 172 ? -2.121 -4.028 -20.096 1.00 81.12 172 MET A CA 1
ATOM 1360 C C . MET A 1 172 ? -3.145 -4.696 -19.195 1.00 81.12 172 MET A C 1
ATOM 1362 O O . MET A 1 172 ? -3.997 -4.020 -18.618 1.00 81.12 172 MET A O 1
ATOM 1366 N N . THR A 1 173 ? -3.074 -6.014 -19.090 1.00 82.81 173 THR A N 1
ATOM 1367 C CA . THR A 1 173 ? -3.882 -6.799 -18.165 1.00 82.81 173 THR A CA 1
ATOM 1368 C C . THR A 1 173 ? -2.973 -7.289 -17.056 1.00 82.81 173 THR A C 1
ATOM 1370 O O . THR A 1 173 ? -2.048 -8.051 -17.299 1.00 82.81 173 THR A O 1
ATOM 1373 N N . VAL A 1 174 ? -3.227 -6.827 -15.839 1.00 80.19 174 VAL A N 1
ATOM 1374 C CA . VAL A 1 174 ? -2.546 -7.292 -14.634 1.00 80.19 174 VAL A CA 1
ATOM 1375 C C . VAL A 1 174 ? -3.361 -8.432 -14.043 1.00 80.19 174 VAL A C 1
ATOM 1377 O O . VAL A 1 174 ? -4.562 -8.279 -13.804 1.00 80.19 174 VAL A O 1
ATOM 1380 N N . LEU A 1 175 ? -2.714 -9.568 -13.815 1.00 83.06 175 LEU A N 1
ATOM 1381 C CA . LEU A 1 175 ? -3.321 -10.781 -13.288 1.00 83.06 175 LEU A CA 1
ATOM 1382 C C . LEU A 1 175 ? -2.809 -11.022 -11.868 1.00 83.06 175 LEU A C 1
ATOM 1384 O O . LEU A 1 175 ? -1.624 -11.245 -11.643 1.00 83.06 175 LEU A O 1
ATOM 1388 N N . ALA A 1 176 ? -3.716 -11.002 -10.898 1.00 84.56 176 ALA A N 1
ATOM 1389 C CA . ALA A 1 176 ? -3.441 -11.418 -9.530 1.00 84.56 176 ALA A CA 1
ATOM 1390 C C . ALA A 1 176 ? -4.428 -12.524 -9.163 1.00 84.56 176 ALA A C 1
ATOM 1392 O O . ALA A 1 176 ? -5.525 -12.268 -8.654 1.00 84.56 176 ALA A O 1
ATOM 1393 N N . ASP A 1 177 ? -4.045 -13.767 -9.461 1.00 85.94 177 ASP A N 1
ATOM 1394 C CA . ASP A 1 177 ? -4.922 -14.929 -9.324 1.00 85.94 177 ASP A CA 1
ATOM 1395 C C . ASP A 1 177 ? -5.075 -15.379 -7.861 1.00 85.94 177 ASP A C 1
ATOM 1397 O O . ASP A 1 177 ? -4.583 -16.413 -7.400 1.00 85.94 177 ASP A O 1
ATOM 1401 N N . THR A 1 178 ? -5.800 -14.556 -7.108 1.00 89.81 178 THR A N 1
ATOM 1402 C CA . THR A 1 178 ? -6.138 -14.812 -5.707 1.00 89.81 178 THR A CA 1
ATOM 1403 C C . THR A 1 178 ? -7.010 -16.063 -5.574 1.00 89.81 178 THR A C 1
ATOM 1405 O O . THR A 1 178 ? -6.944 -16.752 -4.559 1.00 89.81 178 THR A O 1
ATOM 1408 N N . MET A 1 179 ? -7.809 -16.401 -6.591 1.00 90.75 179 MET A N 1
ATOM 1409 C CA . MET A 1 179 ? -8.693 -17.565 -6.538 1.00 90.75 179 MET A CA 1
ATOM 1410 C C . MET A 1 179 ? -7.915 -18.874 -6.644 1.00 90.75 179 MET A C 1
ATOM 1412 O O . MET A 1 179 ? -8.151 -19.772 -5.835 1.00 90.75 179 MET A O 1
ATOM 1416 N N . SER A 1 180 ? -6.943 -18.971 -7.552 1.00 91.69 180 SER A N 1
ATOM 1417 C CA . SER A 1 180 ? -6.039 -20.127 -7.591 1.00 91.69 180 SER A CA 1
ATOM 1418 C C . SER A 1 180 ? -5.246 -20.268 -6.296 1.00 91.69 180 SER A C 1
ATOM 1420 O O . SER A 1 180 ? -5.098 -21.382 -5.790 1.00 91.69 180 SER A O 1
ATOM 1422 N N . LEU A 1 181 ? -4.816 -19.151 -5.696 1.00 93.56 181 LEU A N 1
ATOM 1423 C CA . LEU A 1 181 ? -4.161 -19.173 -4.388 1.00 93.56 181 LEU A CA 1
ATOM 1424 C C . LEU A 1 181 ? -5.100 -19.710 -3.290 1.00 93.56 181 LEU A C 1
ATOM 1426 O O . LEU A 1 181 ? -4.706 -20.585 -2.518 1.00 93.56 181 LEU A O 1
ATOM 1430 N N . VAL A 1 182 ? -6.356 -19.250 -3.245 1.00 94.88 182 VAL A N 1
ATOM 1431 C CA . VAL A 1 182 ? -7.391 -19.751 -2.319 1.00 94.88 182 VAL A CA 1
ATOM 1432 C C . VAL A 1 182 ? -7.628 -21.254 -2.502 1.00 94.88 182 VAL A C 1
ATOM 1434 O O . VAL A 1 182 ? -7.709 -21.986 -1.513 1.00 94.88 182 VAL A O 1
ATOM 1437 N N . GLU A 1 183 ? -7.710 -21.744 -3.739 1.00 95.12 183 GLU A N 1
ATOM 1438 C CA . GLU A 1 183 ? -7.851 -23.179 -4.012 1.00 95.12 183 GLU A CA 1
ATOM 1439 C C . GLU A 1 183 ? -6.609 -23.973 -3.584 1.00 95.12 183 GLU A C 1
ATOM 1441 O O . GLU A 1 183 ? -6.725 -25.080 -3.047 1.00 95.12 183 GLU A O 1
ATOM 1446 N N . GLU A 1 184 ? -5.409 -23.403 -3.717 1.00 96.12 184 GLU A N 1
ATOM 1447 C CA . GLU A 1 184 ? -4.194 -24.030 -3.205 1.00 96.12 184 GLU A CA 1
ATOM 1448 C C . GLU A 1 184 ? -4.198 -24.125 -1.671 1.00 96.12 184 GLU A C 1
ATOM 1450 O O . GLU A 1 184 ? -3.849 -25.176 -1.117 1.00 96.12 184 GLU A O 1
ATOM 1455 N N . PHE A 1 185 ? -4.657 -23.077 -0.982 1.00 96.94 185 PHE A N 1
ATOM 1456 C CA . PHE A 1 185 ? -4.886 -23.107 0.462 1.00 96.94 185 PHE A CA 1
ATOM 1457 C C . PHE A 1 185 ? -5.874 -24.212 0.853 1.00 96.94 185 PHE A C 1
ATOM 1459 O O . PHE A 1 185 ? -5.544 -25.026 1.722 1.00 96.94 185 PHE A O 1
ATOM 1466 N N . LYS A 1 186 ? -7.031 -24.308 0.180 1.00 96.62 186 LYS A N 1
ATOM 1467 C CA . LYS A 1 186 ? -8.032 -25.370 0.412 1.00 96.62 186 LYS A CA 1
ATOM 1468 C C . LYS A 1 186 ? -7.445 -26.765 0.202 1.00 96.62 186 LYS A C 1
ATOM 1470 O O . LYS A 1 186 ? -7.676 -27.670 1.004 1.00 96.62 186 LYS A O 1
ATOM 1475 N N . ARG A 1 187 ? -6.642 -26.948 -0.851 1.00 97.12 187 ARG A N 1
ATOM 1476 C CA . ARG A 1 187 ? -5.979 -28.223 -1.162 1.00 97.12 187 ARG A CA 1
ATOM 1477 C C . ARG A 1 187 ? -4.987 -28.634 -0.072 1.00 97.12 187 ARG A C 1
ATOM 1479 O O . ARG A 1 187 ? -4.927 -29.815 0.275 1.00 97.12 187 ARG A O 1
ATOM 1486 N N . LYS A 1 188 ? -4.207 -27.682 0.455 1.00 96.88 188 LYS A N 1
ATOM 1487 C CA . LYS A 1 188 ? -3.198 -27.925 1.502 1.00 96.88 188 LYS A CA 1
ATOM 1488 C C . LYS A 1 188 ? -3.797 -28.058 2.907 1.00 96.88 188 LYS A C 1
ATOM 1490 O O . LYS A 1 188 ? -3.163 -28.682 3.756 1.00 96.88 188 LYS A O 1
ATOM 1495 N N . ASN A 1 189 ? -4.999 -27.527 3.142 1.00 96.19 189 ASN A N 1
ATOM 1496 C CA . ASN A 1 189 ? -5.613 -27.409 4.465 1.00 96.19 189 ASN A CA 1
ATOM 1497 C C . ASN A 1 189 ? -7.084 -27.863 4.437 1.00 96.19 189 ASN A C 1
ATOM 1499 O O . ASN A 1 189 ? -8.010 -27.064 4.297 1.00 96.19 189 ASN A O 1
ATOM 1503 N N . ARG A 1 190 ? -7.314 -29.175 4.556 1.00 94.19 190 ARG A N 1
ATOM 1504 C CA . ARG A 1 190 ? -8.665 -29.753 4.477 1.00 94.19 190 ARG A CA 1
ATOM 1505 C C . ARG A 1 190 ? -9.531 -29.352 5.675 1.00 94.19 190 ARG A C 1
ATOM 1507 O O . ARG A 1 190 ? -9.059 -29.363 6.805 1.00 94.19 190 ARG A O 1
ATOM 1514 N N . GLY A 1 191 ? -10.816 -29.100 5.421 1.00 91.56 191 GLY A N 1
ATOM 1515 C CA . GLY A 1 191 ? -11.818 -28.835 6.464 1.00 91.56 191 GLY A CA 1
ATOM 1516 C C . GLY A 1 191 ? -11.881 -27.386 6.950 1.00 91.56 191 GLY A C 1
ATOM 1517 O O . GLY A 1 191 ? -12.662 -27.094 7.848 1.00 91.56 191 GLY A O 1
ATOM 1518 N N . ILE A 1 192 ? -11.099 -26.486 6.353 1.00 93.19 192 ILE A N 1
ATOM 1519 C CA . ILE A 1 192 ? -11.095 -25.055 6.666 1.00 93.19 192 ILE A CA 1
ATOM 1520 C C . ILE A 1 192 ? -11.742 -24.299 5.505 1.00 93.19 192 ILE A C 1
ATOM 1522 O O . ILE A 1 192 ? -11.489 -24.606 4.337 1.00 93.19 192 ILE A O 1
ATOM 1526 N N . ASN A 1 193 ? -12.589 -23.319 5.818 1.00 94.81 193 ASN A N 1
ATOM 1527 C CA . ASN A 1 193 ? -13.201 -22.462 4.812 1.00 94.81 193 ASN A CA 1
ATOM 1528 C C . ASN A 1 193 ? -12.233 -21.333 4.438 1.00 94.81 193 ASN A C 1
ATOM 1530 O O . ASN A 1 193 ? -11.880 -20.526 5.292 1.00 94.81 193 ASN A O 1
ATOM 1534 N N . PHE A 1 194 ? -11.826 -21.259 3.171 1.00 95.06 194 PHE A N 1
ATOM 1535 C CA . PHE A 1 194 ? -10.977 -20.179 2.666 1.00 95.06 194 PHE A CA 1
ATOM 1536 C C . PHE A 1 194 ? -11.754 -19.273 1.721 1.00 95.06 194 PHE A C 1
ATOM 1538 O O . PHE A 1 194 ? -12.468 -19.754 0.836 1.00 95.06 194 PHE A O 1
ATOM 1545 N N . GLN A 1 195 ? -11.559 -17.970 1.881 1.00 93.94 195 GLN A N 1
ATOM 1546 C CA . GLN A 1 195 ? -12.151 -16.927 1.052 1.00 93.94 195 GLN A CA 1
ATOM 1547 C C . GLN A 1 195 ? -11.089 -15.894 0.659 1.00 93.94 195 GLN A C 1
ATOM 1549 O O . GLN A 1 195 ? -10.117 -15.711 1.393 1.00 93.94 195 GLN A O 1
ATOM 1554 N N . PRO A 1 196 ? -11.239 -15.206 -0.484 1.00 92.81 196 PRO A N 1
ATOM 1555 C CA . PRO A 1 196 ? -10.357 -14.096 -0.825 1.00 92.81 196 PRO A CA 1
ATOM 1556 C C . PRO A 1 196 ? -10.560 -12.927 0.150 1.00 92.81 196 PRO A C 1
ATOM 1558 O O . PRO A 1 196 ? -11.679 -12.656 0.588 1.00 92.81 196 PRO A O 1
ATOM 1561 N N . MET A 1 197 ? -9.481 -12.216 0.476 1.00 92.12 197 MET A N 1
ATOM 1562 C CA . MET A 1 197 ? -9.544 -11.000 1.286 1.00 92.12 197 MET A CA 1
ATOM 1563 C C . MET A 1 197 ? -10.375 -9.916 0.577 1.00 92.12 197 MET A C 1
ATOM 1565 O O . MET A 1 197 ? -10.072 -9.573 -0.569 1.00 92.12 197 MET A O 1
ATOM 1569 N N . PRO A 1 198 ? -11.370 -9.306 1.249 1.00 89.31 198 PRO A N 1
ATOM 1570 C CA . PRO A 1 198 ? -12.079 -8.152 0.709 1.00 89.31 198 PRO A CA 1
ATOM 1571 C C . PRO A 1 198 ? -11.161 -6.924 0.598 1.00 89.31 198 PRO A C 1
ATOM 1573 O O . PRO A 1 198 ? -10.755 -6.331 1.601 1.00 89.31 198 PRO A O 1
ATOM 1576 N N . ILE A 1 199 ? -10.858 -6.516 -0.634 1.00 84.75 199 ILE A N 1
ATOM 1577 C CA . ILE A 1 199 ? -10.051 -5.327 -0.929 1.00 84.75 199 ILE A CA 1
ATOM 1578 C C . ILE A 1 199 ? -10.941 -4.077 -0.936 1.00 84.75 199 ILE A C 1
ATOM 1580 O O . ILE A 1 199 ? -11.996 -4.047 -1.571 1.00 84.75 199 ILE A O 1
ATOM 1584 N N . SER A 1 200 ? -10.524 -3.033 -0.217 1.00 78.88 200 SER A N 1
ATOM 1585 C CA . SER A 1 200 ? -11.249 -1.760 -0.113 1.00 78.88 200 SER A CA 1
ATOM 1586 C C . SER A 1 200 ? -10.762 -0.712 -1.118 1.00 78.88 200 SER A C 1
ATOM 1588 O O . SER A 1 200 ? -11.576 0.046 -1.645 1.00 78.88 200 SER A O 1
ATOM 1590 N N . LYS A 1 201 ? -9.456 -0.679 -1.414 1.00 75.75 201 LYS A N 1
ATOM 1591 C CA . LYS A 1 201 ? -8.834 0.199 -2.423 1.00 75.75 201 LYS A CA 1
ATOM 1592 C C . LYS A 1 201 ? -7.702 -0.553 -3.122 1.00 75.75 201 LYS A C 1
ATOM 1594 O O . LYS A 1 201 ? -6.966 -1.275 -2.463 1.00 75.75 201 LYS A O 1
ATOM 1599 N N . GLY A 1 202 ? -7.541 -0.351 -4.425 1.00 72.88 202 GLY A N 1
ATOM 1600 C CA . GLY A 1 202 ? -6.364 -0.773 -5.186 1.00 72.88 202 GLY A CA 1
ATOM 1601 C C . GLY A 1 202 ? -5.792 0.411 -5.961 1.00 72.88 202 GLY A C 1
ATOM 1602 O O . GLY A 1 202 ? -6.553 1.263 -6.427 1.00 72.88 202 GLY A O 1
ATOM 1603 N N . VAL A 1 203 ? -4.470 0.478 -6.073 1.00 71.88 203 VAL A N 1
ATOM 1604 C CA . VAL A 1 203 ? -3.722 1.480 -6.835 1.00 71.88 203 VAL A CA 1
ATOM 1605 C C . VAL A 1 203 ? -2.667 0.742 -7.648 1.00 71.88 203 VAL A C 1
ATOM 1607 O O . VAL A 1 203 ? -1.849 0.020 -7.091 1.00 71.88 203 VAL A O 1
ATOM 1610 N N . LEU A 1 204 ? -2.704 0.910 -8.966 1.00 72.38 204 LEU A N 1
ATOM 1611 C CA . LEU A 1 204 ? -1.664 0.410 -9.859 1.00 72.38 204 LEU A CA 1
ATOM 1612 C C . LEU A 1 204 ? -0.572 1.475 -9.986 1.00 72.38 204 LEU A C 1
ATOM 1614 O O . LEU A 1 204 ? -0.878 2.651 -10.160 1.00 72.38 204 LEU A O 1
ATOM 1618 N N . SER A 1 205 ? 0.685 1.067 -9.917 1.00 69.75 205 SER A N 1
ATOM 1619 C CA . SER A 1 205 ? 1.843 1.949 -9.998 1.00 69.75 205 SER A CA 1
ATOM 1620 C C . SER A 1 205 ? 2.788 1.457 -11.086 1.00 69.75 205 SER A C 1
ATOM 1622 O O . SER A 1 205 ? 3.053 0.262 -11.202 1.00 69.75 205 SER A O 1
ATOM 1624 N N . PHE A 1 206 ? 3.310 2.400 -11.869 1.00 70.88 206 PHE A N 1
ATOM 1625 C CA . PHE A 1 206 ? 4.305 2.158 -12.908 1.00 70.88 206 PHE A CA 1
ATOM 1626 C C . PHE A 1 206 ? 5.555 2.981 -12.611 1.00 70.88 206 PHE A C 1
ATOM 1628 O O . PHE A 1 206 ? 5.488 4.207 -12.510 1.00 70.88 206 PHE A O 1
ATOM 1635 N N . ILE A 1 207 ? 6.698 2.316 -12.487 1.00 66.44 207 ILE A N 1
ATOM 1636 C CA . ILE A 1 207 ? 7.995 2.929 -12.209 1.00 66.44 207 ILE A CA 1
ATOM 1637 C C . ILE A 1 207 ? 8.916 2.626 -13.390 1.00 66.44 207 ILE A C 1
ATOM 1639 O O . ILE A 1 207 ? 9.007 1.486 -13.835 1.00 66.44 207 ILE A O 1
ATOM 1643 N N . ASN A 1 208 ? 9.616 3.634 -13.910 1.00 65.69 208 ASN A N 1
ATOM 1644 C CA . ASN A 1 208 ? 10.640 3.396 -14.926 1.00 65.69 208 ASN A CA 1
ATOM 1645 C C . ASN A 1 208 ? 11.844 2.697 -14.276 1.00 65.69 208 ASN A C 1
ATOM 1647 O O . ASN A 1 208 ? 12.453 3.243 -13.356 1.00 65.69 208 ASN A O 1
ATOM 1651 N N . SER A 1 209 ? 12.196 1.508 -14.753 1.00 59.75 209 SER A N 1
ATOM 1652 C CA . SER A 1 209 ? 13.308 0.706 -14.226 1.00 59.75 209 SER A CA 1
ATOM 1653 C C . SER A 1 209 ? 14.686 1.154 -14.734 1.00 59.75 209 SER A C 1
ATOM 1655 O O . SER A 1 209 ? 15.697 0.729 -14.178 1.00 59.75 209 SER A O 1
ATOM 1657 N N . SER A 1 210 ? 14.762 2.003 -15.771 1.00 53.12 210 SER A N 1
ATOM 1658 C CA . SER A 1 210 ? 15.987 2.146 -16.580 1.00 53.12 210 SER A CA 1
ATOM 1659 C C . SER A 1 210 ? 16.806 3.435 -16.428 1.00 53.12 210 SER A C 1
ATOM 1661 O O . SER A 1 210 ? 17.820 3.566 -17.110 1.00 53.12 210 SER A O 1
ATOM 1663 N N . THR A 1 211 ? 16.480 4.375 -15.533 1.00 46.44 211 THR A N 1
ATOM 1664 C CA . THR A 1 211 ? 17.305 5.595 -15.401 1.00 46.44 211 THR A CA 1
ATOM 1665 C C . THR A 1 211 ? 17.622 5.957 -13.954 1.00 46.44 211 THR A C 1
ATOM 1667 O O . THR A 1 211 ? 16.776 6.487 -13.236 1.00 46.44 211 THR A O 1
ATOM 1670 N N . ASN A 1 212 ? 18.896 5.801 -13.571 1.00 43.53 212 ASN A N 1
ATOM 1671 C CA . ASN A 1 212 ? 19.489 6.365 -12.345 1.00 43.53 212 ASN A CA 1
ATOM 1672 C C . ASN A 1 212 ? 19.398 7.909 -12.275 1.00 43.53 212 ASN A C 1
ATOM 1674 O O . ASN A 1 212 ? 19.839 8.512 -11.301 1.00 43.53 212 ASN A O 1
ATOM 1678 N N . THR A 1 213 ? 18.861 8.556 -13.313 1.00 45.28 213 THR A N 1
ATOM 1679 C CA . THR A 1 213 ? 18.699 10.008 -13.440 1.00 45.28 213 THR A CA 1
ATOM 1680 C C . THR A 1 213 ? 17.272 10.503 -13.180 1.00 45.28 213 THR A C 1
ATOM 1682 O O . THR A 1 213 ? 17.036 11.699 -13.284 1.00 45.28 213 THR A O 1
ATOM 1685 N N . GLY A 1 214 ? 16.327 9.636 -12.795 1.00 47.62 214 GLY A N 1
ATOM 1686 C CA . GLY A 1 214 ? 15.058 10.030 -12.156 1.00 47.62 214 GLY A CA 1
ATOM 1687 C C . GLY A 1 214 ? 14.037 10.834 -12.982 1.00 47.62 214 GLY A C 1
ATOM 1688 O O . GLY A 1 214 ? 12.937 11.051 -12.484 1.00 47.62 214 GLY A O 1
ATOM 1689 N N . GLU A 1 215 ? 14.338 11.261 -14.215 1.00 51.97 215 GLU A N 1
ATOM 1690 C CA . GLU A 1 215 ? 13.501 12.255 -14.919 1.00 51.97 215 GLU A CA 1
ATOM 1691 C C . GLU A 1 215 ? 12.891 11.799 -16.256 1.00 51.97 215 GLU A C 1
ATOM 1693 O O . GLU A 1 215 ? 11.889 12.372 -16.688 1.00 51.97 215 GLU A O 1
ATOM 1698 N N . ALA A 1 216 ? 13.414 10.759 -16.916 1.00 57.22 216 ALA A N 1
ATOM 1699 C CA . ALA A 1 216 ? 12.818 10.273 -18.162 1.00 57.22 216 ALA A CA 1
ATOM 1700 C C . ALA A 1 216 ? 11.636 9.341 -17.857 1.00 57.22 216 ALA A C 1
ATOM 1702 O O . ALA A 1 216 ? 11.806 8.258 -17.299 1.00 57.22 216 ALA A O 1
ATOM 1703 N N . LYS A 1 217 ? 10.417 9.743 -18.219 1.00 69.44 217 LYS A N 1
ATOM 1704 C CA . LYS A 1 217 ? 9.216 8.927 -17.998 1.00 69.44 217 LYS A CA 1
ATOM 1705 C C . LYS A 1 217 ? 9.042 7.916 -19.122 1.00 69.44 217 LYS A C 1
ATOM 1707 O O . LYS A 1 217 ? 8.903 8.333 -20.263 1.00 69.44 217 LYS A O 1
ATOM 1712 N N . ALA A 1 218 ? 8.992 6.619 -18.815 1.00 75.19 218 ALA A N 1
ATOM 1713 C CA . ALA A 1 218 ? 8.639 5.585 -19.796 1.00 75.19 218 ALA A CA 1
ATOM 1714 C C . ALA A 1 218 ? 7.133 5.593 -20.130 1.00 75.19 218 ALA A C 1
ATOM 1716 O O . ALA A 1 218 ? 6.748 5.367 -21.274 1.00 75.19 218 ALA A O 1
ATOM 1717 N N . ALA A 1 219 ? 6.287 5.931 -19.153 1.00 78.56 219 ALA A N 1
ATOM 1718 C CA . ALA A 1 219 ? 4.845 6.100 -19.314 1.00 78.56 219 ALA A CA 1
ATOM 1719 C C . ALA A 1 219 ? 4.436 7.566 -19.102 1.00 78.56 219 ALA A C 1
ATOM 1721 O O . ALA A 1 219 ? 4.824 8.191 -18.113 1.00 78.56 219 ALA A O 1
ATOM 1722 N N . LEU A 1 220 ? 3.640 8.109 -20.023 1.00 77.31 220 LEU A N 1
ATOM 1723 C CA . LEU A 1 220 ? 3.095 9.470 -19.961 1.00 77.31 220 LEU A CA 1
ATOM 1724 C C . LEU A 1 220 ? 1.786 9.533 -19.187 1.00 77.31 220 LEU A C 1
ATOM 1726 O O . LEU A 1 220 ? 1.566 10.441 -18.389 1.00 77.31 220 LEU A O 1
ATOM 1730 N N . SER A 1 221 ? 0.907 8.572 -19.443 1.00 75.06 221 SER A N 1
ATOM 1731 C CA . SER A 1 221 ? -0.378 8.454 -18.768 1.00 75.06 221 SER A CA 1
ATOM 1732 C C . SER A 1 221 ? -0.808 6.999 -18.724 1.00 75.06 221 SER A C 1
ATOM 1734 O O . SER A 1 221 ? -0.316 6.163 -19.482 1.00 75.06 221 SER A O 1
ATOM 1736 N N . TRP A 1 222 ? -1.723 6.694 -17.818 1.00 73.75 222 TRP A N 1
ATOM 1737 C CA . TRP A 1 222 ? -2.337 5.385 -17.727 1.00 73.75 222 TRP A CA 1
ATOM 1738 C C . TRP A 1 222 ? -3.740 5.508 -17.139 1.00 73.75 222 TRP A C 1
ATOM 1740 O O . TRP A 1 222 ? -4.073 6.500 -16.489 1.00 73.75 222 TRP A O 1
ATOM 1750 N N . GLY A 1 223 ? -4.575 4.508 -17.388 1.00 69.31 223 GLY A N 1
ATOM 1751 C CA . GLY A 1 223 ? -5.926 4.439 -16.856 1.00 69.31 223 GLY A CA 1
ATOM 1752 C C . GLY A 1 223 ? -6.386 2.997 -16.766 1.00 69.31 223 GLY A C 1
ATOM 1753 O O . GLY A 1 223 ? -6.242 2.236 -17.716 1.00 69.31 223 GLY A O 1
ATOM 1754 N N . VAL A 1 224 ? -6.943 2.616 -15.625 1.00 67.69 224 VAL A N 1
ATOM 1755 C CA . VAL A 1 224 ? -7.429 1.259 -15.375 1.00 67.69 224 VAL A CA 1
ATOM 1756 C C . VAL A 1 224 ? -8.903 1.332 -15.018 1.00 67.69 224 VAL A C 1
ATOM 1758 O O . VAL A 1 224 ? -9.296 2.119 -14.156 1.00 67.69 224 VAL A O 1
ATOM 1761 N N . ALA A 1 225 ? -9.728 0.513 -15.669 1.00 63.09 225 ALA A N 1
ATOM 1762 C CA . ALA A 1 225 ? -11.148 0.470 -15.355 1.00 63.09 225 ALA A CA 1
ATOM 1763 C C . ALA A 1 225 ? -11.350 -0.025 -13.912 1.00 63.09 225 ALA A C 1
ATOM 1765 O O . ALA A 1 225 ? -10.870 -1.091 -13.538 1.00 63.09 225 ALA A O 1
ATOM 1766 N N . GLY A 1 226 ? -12.062 0.759 -13.099 1.00 56.97 226 GLY A N 1
ATOM 1767 C CA . GLY A 1 226 ? -12.396 0.392 -11.722 1.00 56.97 226 GLY A CA 1
ATOM 1768 C C . GLY A 1 226 ? -11.324 0.693 -10.669 1.00 56.97 226 GLY A C 1
ATOM 1769 O O . GLY A 1 226 ? -11.604 0.492 -9.494 1.00 56.97 226 GLY A O 1
ATOM 1770 N N . LEU A 1 227 ? -10.143 1.217 -11.024 1.00 60.50 227 LEU A N 1
ATOM 1771 C CA . LEU A 1 227 ? -9.168 1.713 -10.041 1.00 60.50 227 LEU A CA 1
ATOM 1772 C C . LEU A 1 227 ? -9.195 3.240 -9.962 1.00 60.50 227 LEU A C 1
ATOM 1774 O O . LEU A 1 227 ? -9.243 3.927 -10.981 1.00 60.50 227 LEU A O 1
ATOM 1778 N N . ASN A 1 228 ? -9.106 3.776 -8.742 1.00 54.62 228 ASN A N 1
ATOM 1779 C CA . ASN A 1 228 ? -8.839 5.198 -8.557 1.00 54.62 228 ASN A CA 1
ATOM 1780 C C . ASN A 1 228 ? -7.371 5.465 -8.895 1.00 54.62 228 ASN A C 1
ATOM 1782 O O . ASN A 1 228 ? -6.468 4.978 -8.215 1.00 54.62 228 ASN A O 1
ATOM 1786 N N . VAL A 1 229 ? -7.151 6.254 -9.940 1.00 52.75 229 VAL A N 1
ATOM 1787 C CA . VAL A 1 229 ? -5.827 6.707 -10.357 1.00 52.75 229 VAL A CA 1
ATOM 1788 C C . VAL A 1 229 ? -5.486 7.953 -9.540 1.00 52.75 229 VAL A C 1
ATOM 1790 O O . VAL A 1 229 ? -5.945 9.047 -9.860 1.00 52.75 229 VAL A O 1
ATOM 1793 N N . ASP A 1 230 ? -4.715 7.809 -8.459 1.00 49.41 230 ASP A N 1
ATOM 1794 C CA . ASP A 1 230 ? -4.135 8.978 -7.792 1.00 49.41 230 ASP A CA 1
ATOM 1795 C C . ASP A 1 230 ? -3.001 9.510 -8.680 1.00 49.41 230 ASP A C 1
ATOM 1797 O O . ASP A 1 230 ? -1.932 8.912 -8.794 1.00 49.41 230 ASP A O 1
ATOM 1801 N N . SER A 1 231 ? -3.221 10.661 -9.319 1.00 43.28 231 SER A N 1
ATOM 1802 C CA . SER A 1 231 ? -2.255 11.320 -10.214 1.00 43.28 231 SER A CA 1
ATOM 1803 C C . SER A 1 231 ? -0.948 11.758 -9.525 1.00 43.28 231 SER A C 1
ATOM 1805 O O . SER A 1 231 ? -0.075 12.337 -10.169 1.00 43.28 231 SER A O 1
ATOM 1807 N N . GLY A 1 232 ? -0.819 11.533 -8.214 1.00 38.91 232 GLY A N 1
ATOM 1808 C CA . GLY A 1 232 ? 0.277 12.006 -7.367 1.00 38.91 232 GLY A CA 1
ATOM 1809 C C . GLY A 1 232 ? 1.560 11.172 -7.398 1.00 38.91 232 GLY A C 1
ATOM 1810 O O . GLY A 1 232 ? 2.555 11.612 -6.833 1.00 38.91 232 GLY A O 1
ATOM 1811 N N . PHE A 1 233 ? 1.580 10.005 -8.051 1.00 41.25 233 PHE A N 1
ATOM 1812 C CA . PHE A 1 233 ? 2.745 9.105 -8.015 1.00 41.25 233 PHE A CA 1
ATOM 1813 C C . PHE A 1 233 ? 3.762 9.291 -9.151 1.00 41.25 233 PHE A C 1
ATOM 1815 O O . PHE A 1 233 ? 4.716 8.527 -9.264 1.00 41.25 233 PHE A O 1
ATOM 1822 N N . PHE A 1 234 ? 3.631 10.351 -9.953 1.00 38.84 234 PHE A N 1
ATOM 1823 C CA . PHE A 1 234 ? 4.769 10.869 -10.708 1.00 38.84 234 PHE A CA 1
ATOM 1824 C C . PHE A 1 234 ? 5.523 11.864 -9.825 1.00 38.84 234 PHE A C 1
ATOM 1826 O O . PHE A 1 234 ? 5.194 13.052 -9.807 1.00 38.84 234 PHE A O 1
ATOM 1833 N N . THR A 1 235 ? 6.552 11.411 -9.110 1.00 34.66 235 THR A N 1
ATOM 1834 C CA . THR A 1 235 ? 7.534 12.324 -8.510 1.00 34.66 235 THR A CA 1
ATOM 1835 C C . THR A 1 235 ? 8.171 13.145 -9.637 1.00 34.66 235 THR A C 1
ATOM 1837 O O . THR A 1 235 ? 9.014 12.636 -10.369 1.00 34.66 235 THR A O 1
ATOM 1840 N N . GLY A 1 236 ? 7.702 14.383 -9.840 1.00 33.94 236 GLY A N 1
ATOM 1841 C CA . GLY A 1 236 ? 8.245 15.310 -10.842 1.00 33.94 236 GLY A CA 1
ATOM 1842 C C . GLY A 1 236 ? 7.249 16.206 -11.593 1.00 33.94 236 GLY A C 1
ATOM 1843 O O . GLY A 1 236 ? 7.700 17.068 -12.342 1.00 33.94 236 GLY A O 1
ATOM 1844 N N . LEU A 1 237 ? 5.926 16.071 -11.419 1.00 34.91 237 LEU A N 1
ATOM 1845 C CA . LEU A 1 237 ? 4.958 17.006 -12.027 1.00 34.91 237 LEU A CA 1
ATOM 1846 C C . LEU A 1 237 ? 4.200 17.828 -10.987 1.00 34.91 237 LEU A C 1
ATOM 1848 O O . LEU A 1 237 ? 3.762 17.317 -9.958 1.00 34.91 237 LEU A O 1
ATOM 1852 N N . LYS A 1 238 ? 4.011 19.114 -11.295 1.00 31.38 238 LYS A N 1
ATOM 1853 C CA . LYS A 1 238 ? 3.067 19.972 -10.577 1.00 31.38 238 LYS A CA 1
ATOM 1854 C C . LYS A 1 238 ? 1.632 19.540 -10.926 1.00 31.38 238 LYS A C 1
ATOM 1856 O O . LYS A 1 238 ? 1.389 19.126 -12.061 1.00 31.38 238 LYS A O 1
ATOM 1861 N N . PRO A 1 239 ? 0.668 19.650 -9.996 1.00 29.00 239 PRO A N 1
ATOM 1862 C CA . PRO A 1 239 ? -0.739 19.397 -10.299 1.00 29.00 239 PRO A CA 1
ATOM 1863 C C . PRO A 1 239 ? -1.218 20.389 -11.374 1.00 29.00 239 PRO A C 1
ATOM 1865 O O . PRO A 1 239 ? -1.276 21.587 -11.103 1.00 29.00 239 PRO A O 1
ATOM 1868 N N . GLY A 1 240 ? -1.517 19.915 -12.590 1.00 34.78 240 GLY A N 1
ATOM 1869 C CA . GLY A 1 240 ? -2.062 20.755 -13.670 1.00 34.78 240 GLY A CA 1
ATOM 1870 C C . GLY A 1 240 ? -1.785 20.303 -15.110 1.00 34.78 240 GLY A C 1
ATOM 1871 O O . GLY A 1 240 ? -2.559 20.656 -15.992 1.00 34.78 240 GLY A O 1
ATOM 1872 N N . ASP A 1 241 ? -0.749 19.497 -15.359 1.00 34.12 241 ASP A N 1
ATOM 1873 C CA . ASP A 1 241 ? -0.234 19.306 -16.732 1.00 34.12 241 ASP A CA 1
ATOM 1874 C C . ASP A 1 241 ? -0.743 18.065 -17.491 1.00 34.12 241 ASP A C 1
ATOM 1876 O O . ASP A 1 241 ? -0.285 17.800 -18.599 1.00 34.12 241 ASP A O 1
ATOM 1880 N N . LEU A 1 242 ? -1.701 17.299 -16.961 1.00 39.12 242 LEU A N 1
ATOM 1881 C CA . LEU A 1 242 ? -2.289 16.168 -17.691 1.00 39.12 242 LEU A CA 1
ATOM 1882 C C . LEU A 1 242 ? -3.808 16.154 -17.530 1.00 39.12 242 LEU A C 1
ATOM 1884 O O . LEU A 1 242 ? -4.328 16.204 -16.414 1.00 39.12 242 LEU A O 1
ATOM 1888 N N . ALA A 1 243 ? -4.515 16.083 -18.660 1.00 33.72 243 ALA A N 1
ATOM 1889 C CA . ALA A 1 243 ? -5.961 15.927 -18.698 1.00 33.72 243 ALA A CA 1
ATOM 1890 C C . ALA A 1 243 ? -6.347 14.641 -17.954 1.00 33.72 243 ALA A C 1
ATOM 1892 O O . ALA A 1 243 ? -6.025 13.536 -18.387 1.00 33.72 243 ALA A O 1
ATOM 1893 N N . GLN A 1 244 ? -7.012 14.800 -16.812 1.00 39.84 244 GLN A N 1
ATOM 1894 C CA . GLN A 1 244 ? -7.530 13.691 -16.024 1.00 39.84 244 GLN A CA 1
ATOM 1895 C C . GLN A 1 244 ? -8.649 13.001 -16.817 1.00 39.84 244 GLN A C 1
ATOM 1897 O O . GLN A 1 244 ? -9.646 13.656 -17.135 1.00 39.84 244 GLN A O 1
ATOM 1902 N N . PRO A 1 245 ? -8.563 11.695 -17.119 1.00 36.50 245 PRO A N 1
ATOM 1903 C CA . PRO A 1 245 ? -9.774 10.948 -17.397 1.00 36.50 245 PRO A CA 1
ATOM 1904 C C . PRO A 1 245 ? -10.604 10.931 -16.107 1.00 36.50 245 PRO A C 1
ATOM 1906 O O . PRO A 1 245 ? -10.140 10.487 -15.058 1.00 36.50 245 PRO A O 1
ATOM 1909 N N . ALA A 1 246 ? -11.821 11.468 -16.171 1.00 31.47 246 ALA A N 1
ATOM 1910 C CA . ALA A 1 246 ? -12.763 11.425 -15.064 1.00 31.47 246 ALA A CA 1
ATOM 1911 C C . ALA A 1 246 ? -13.107 9.959 -14.750 1.00 31.47 246 ALA A C 1
ATOM 1913 O O . ALA A 1 246 ? -13.784 9.299 -15.537 1.00 31.47 246 ALA A O 1
ATOM 1914 N N . VAL A 1 247 ? -12.638 9.444 -13.611 1.00 40.16 247 VAL A N 1
ATOM 1915 C CA . VAL A 1 247 ? -13.022 8.120 -13.107 1.00 40.16 247 VAL A CA 1
ATOM 1916 C C . VAL A 1 247 ? -14.120 8.305 -12.062 1.00 40.16 247 VAL A C 1
ATOM 1918 O O . VAL A 1 247 ? -13.936 8.966 -11.042 1.00 40.16 247 VAL A O 1
ATOM 1921 N N . THR A 1 248 ? -15.296 7.753 -12.355 1.00 32.50 248 THR A N 1
ATOM 1922 C CA . THR A 1 248 ? -16.472 7.754 -11.480 1.00 32.50 248 THR A CA 1
ATOM 1923 C C . THR A 1 248 ? -16.300 6.798 -10.300 1.00 32.50 248 THR A C 1
ATOM 1925 O O . THR A 1 248 ? -15.835 5.670 -10.449 1.00 32.50 248 THR A O 1
ATOM 1928 N N . THR A 1 249 ? -16.711 7.276 -9.129 1.00 42.97 249 THR A N 1
ATOM 1929 C CA . THR A 1 249 ? -16.567 6.678 -7.800 1.00 42.97 249 THR A CA 1
ATOM 1930 C C . THR A 1 249 ? -17.534 5.513 -7.522 1.00 42.97 249 THR A C 1
ATOM 1932 O O . THR A 1 249 ? -18.603 5.413 -8.117 1.00 42.97 249 THR A O 1
ATOM 1935 N N . ASN A 1 250 ? -17.166 4.687 -6.529 1.00 35.19 250 ASN A N 1
ATOM 1936 C CA . ASN A 1 250 ? -17.993 3.706 -5.794 1.00 35.19 250 ASN A CA 1
ATOM 1937 C C . ASN A 1 250 ? -18.270 2.336 -6.442 1.00 35.19 250 ASN A C 1
ATOM 1939 O O . ASN A 1 250 ? -19.402 1.857 -6.411 1.00 35.19 250 ASN A O 1
ATOM 1943 N N . SER A 1 251 ? -17.242 1.634 -6.921 1.00 37.31 251 SER A N 1
ATOM 1944 C CA . SER A 1 251 ? -17.330 0.172 -7.064 1.00 37.31 251 SER A CA 1
ATOM 1945 C C . SER A 1 251 ? -16.235 -0.501 -6.240 1.00 37.31 251 SER A C 1
ATOM 1947 O O . SER A 1 251 ? -15.088 -0.062 -6.240 1.00 37.31 251 SER A O 1
ATOM 1949 N N . HIS A 1 252 ? -16.615 -1.522 -5.467 1.00 42.50 252 HIS A N 1
ATOM 1950 C CA . HIS A 1 252 ? -15.670 -2.382 -4.764 1.00 42.50 252 HIS A CA 1
ATOM 1951 C C . HIS A 1 252 ? -14.723 -2.991 -5.797 1.00 42.50 252 HIS A C 1
ATOM 1953 O O . HIS A 1 252 ? -15.163 -3.697 -6.705 1.00 42.50 252 HIS A O 1
ATOM 1959 N N . VAL A 1 253 ? -13.434 -2.687 -5.679 1.00 48.03 253 VAL A N 1
ATOM 1960 C CA . VAL A 1 253 ? -12.413 -3.218 -6.578 1.00 48.03 253 VAL A CA 1
ATOM 1961 C C . VAL A 1 253 ? -12.230 -4.696 -6.259 1.00 48.03 253 VAL A C 1
ATOM 1963 O O . VAL A 1 253 ? -11.568 -5.057 -5.288 1.00 48.03 253 VAL A O 1
ATOM 1966 N N . LEU A 1 254 ? -12.818 -5.565 -7.076 1.00 51.22 254 LEU A N 1
ATOM 1967 C CA . LEU A 1 254 ? -12.535 -6.995 -7.040 1.00 51.22 254 LEU A CA 1
ATOM 1968 C C . LEU A 1 254 ? -11.171 -7.235 -7.697 1.00 51.22 254 LEU A C 1
ATOM 1970 O O . LEU A 1 254 ? -11.082 -7.571 -8.873 1.00 51.22 254 LEU A O 1
ATOM 1974 N N . PHE A 1 255 ? -10.095 -7.067 -6.926 1.00 59.81 255 PHE A N 1
ATOM 1975 C CA . PHE A 1 255 ? -8.734 -7.451 -7.323 1.00 59.81 255 PHE A CA 1
ATOM 1976 C C . PHE A 1 255 ? -8.533 -8.984 -7.230 1.00 59.81 255 PHE A C 1
ATOM 1978 O O . PHE A 1 255 ? -7.520 -9.469 -6.741 1.00 59.81 255 PHE A O 1
ATOM 1985 N N . SER A 1 256 ? -9.547 -9.764 -7.628 1.00 57.62 256 SER A N 1
ATOM 1986 C CA . SER A 1 256 ? -9.610 -11.228 -7.486 1.00 57.62 256 SER A CA 1
ATOM 1987 C C . SER A 1 256 ? -9.412 -11.976 -8.808 1.00 57.62 256 SER A C 1
ATOM 1989 O O . SER A 1 256 ? -9.951 -13.068 -8.982 1.00 57.62 256 SER A O 1
ATOM 1991 N N . GLY A 1 257 ? -8.696 -11.386 -9.762 1.00 70.12 257 GLY A N 1
ATOM 1992 C CA . GLY A 1 257 ? -8.499 -11.987 -11.076 1.00 70.12 257 GLY A CA 1
ATOM 1993 C C . GLY A 1 257 ? -7.678 -11.089 -11.985 1.00 70.12 257 GLY A C 1
ATOM 1994 O O . GLY A 1 257 ? -6.490 -10.895 -11.752 1.00 70.12 257 GLY A O 1
ATOM 1995 N N . ALA A 1 258 ? -8.326 -10.538 -13.007 1.00 72.31 258 ALA A N 1
ATOM 1996 C CA . ALA A 1 258 ? -7.689 -9.722 -14.028 1.00 72.31 258 ALA A CA 1
ATOM 1997 C C . ALA A 1 258 ? -8.164 -8.272 -13.960 1.00 72.31 258 ALA A C 1
ATOM 1999 O O . ALA A 1 258 ? -9.363 -8.003 -13.869 1.00 72.31 258 ALA A O 1
ATOM 2000 N N . VAL A 1 259 ? -7.224 -7.341 -14.064 1.00 74.62 259 VAL A N 1
ATOM 2001 C CA . VAL A 1 259 ? -7.505 -5.916 -14.169 1.00 74.62 259 VAL A CA 1
ATOM 2002 C C . VAL A 1 259 ? -6.855 -5.381 -15.434 1.00 74.62 259 VAL A C 1
ATOM 2004 O O . VAL A 1 259 ? -5.636 -5.391 -15.573 1.00 74.62 259 VAL A O 1
ATOM 2007 N N . THR A 1 260 ? -7.679 -4.897 -16.359 1.00 76.62 260 THR A N 1
ATOM 2008 C CA . THR A 1 260 ? -7.218 -4.360 -17.639 1.00 76.62 260 THR A CA 1
ATOM 2009 C C . THR A 1 260 ? -7.208 -2.833 -17.612 1.00 76.62 260 THR A C 1
ATOM 2011 O O . THR A 1 260 ? -8.191 -2.184 -17.241 1.00 76.62 260 THR A O 1
ATOM 2014 N N . GLY A 1 261 ? -6.094 -2.249 -18.038 1.00 78.44 261 GLY A N 1
ATOM 2015 C CA . GLY A 1 261 ? -5.918 -0.815 -18.210 1.00 78.44 261 GLY A CA 1
ATOM 2016 C C . GLY A 1 261 ? -5.218 -0.472 -19.512 1.00 78.44 261 GLY A C 1
ATOM 2017 O O . GLY A 1 261 ? -4.784 -1.340 -20.260 1.00 78.44 261 GLY A O 1
ATOM 2018 N N . GLN A 1 262 ? -5.120 0.818 -19.792 1.00 81.69 262 GLN A N 1
ATOM 2019 C CA . GLN A 1 262 ? -4.362 1.364 -20.903 1.00 81.69 262 GLN A CA 1
ATOM 2020 C C . GLN A 1 262 ? -3.199 2.186 -20.367 1.00 81.69 262 GLN A C 1
ATOM 2022 O O . GLN A 1 262 ? -3.359 2.930 -19.401 1.00 81.69 262 GLN A O 1
ATOM 2027 N N . VAL A 1 263 ? -2.048 2.077 -21.016 1.00 84.19 263 VAL A N 1
ATOM 2028 C CA . VAL A 1 263 ? -0.860 2.887 -20.748 1.00 84.19 263 VAL A CA 1
ATOM 2029 C C . VAL A 1 263 ? -0.456 3.575 -22.042 1.00 84.19 263 VAL A C 1
ATOM 2031 O O . VAL A 1 263 ? -0.388 2.951 -23.098 1.00 84.19 263 VAL A O 1
ATOM 2034 N N . VAL A 1 264 ? -0.202 4.875 -21.972 1.00 87.06 264 VAL A N 1
ATOM 2035 C CA . VAL A 1 264 ? 0.406 5.644 -23.057 1.00 87.06 264 VAL A CA 1
ATOM 2036 C C . VAL A 1 264 ? 1.885 5.753 -22.746 1.00 87.06 264 VAL A C 1
ATOM 2038 O O . VAL A 1 264 ? 2.267 6.408 -21.772 1.00 87.06 264 VAL A O 1
ATOM 2041 N N . LEU A 1 265 ? 2.720 5.106 -23.554 1.00 86.88 265 LEU A N 1
ATOM 2042 C CA . LEU A 1 265 ? 4.163 5.237 -23.407 1.00 86.88 265 LEU A CA 1
ATOM 2043 C C . LEU A 1 265 ? 4.624 6.600 -23.920 1.00 86.88 265 LEU A C 1
ATOM 2045 O O . LEU A 1 265 ? 4.024 7.177 -24.828 1.00 86.88 265 LEU A O 1
ATOM 2049 N N . SER A 1 266 ? 5.709 7.109 -23.352 1.00 87.12 266 SER A N 1
ATOM 2050 C CA . SER A 1 266 ? 6.478 8.153 -24.021 1.00 87.12 266 SER A CA 1
ATOM 2051 C C . SER A 1 266 ? 7.224 7.557 -25.209 1.00 87.12 266 SER A C 1
ATOM 2053 O O . SER A 1 266 ? 7.413 6.342 -25.310 1.00 87.12 266 SER A O 1
ATOM 2055 N N . LEU A 1 267 ? 7.700 8.414 -26.105 1.00 86.81 267 LEU A N 1
ATOM 2056 C CA . LEU A 1 267 ? 8.518 7.968 -27.219 1.00 86.81 267 LEU A CA 1
ATOM 2057 C C . LEU A 1 267 ? 9.796 7.264 -26.728 1.00 86.81 267 LEU A C 1
ATOM 2059 O O . LEU A 1 267 ? 10.108 6.180 -27.211 1.00 86.81 267 LEU A O 1
ATOM 2063 N N . ILE A 1 268 ? 10.474 7.812 -25.713 1.00 83.00 268 ILE A N 1
ATOM 2064 C CA . ILE A 1 268 ? 11.662 7.174 -25.119 1.00 83.00 268 ILE A CA 1
ATOM 2065 C C . ILE A 1 268 ? 11.345 5.822 -24.456 1.00 83.00 268 ILE A C 1
ATOM 2067 O O . ILE A 1 268 ? 12.164 4.911 -24.522 1.00 83.00 268 ILE A O 1
ATOM 2071 N N . GLY A 1 269 ? 10.151 5.659 -23.874 1.00 82.44 269 GLY A N 1
ATOM 2072 C CA . GLY A 1 269 ? 9.692 4.383 -23.318 1.00 82.44 269 GLY A CA 1
ATOM 2073 C C . GLY A 1 269 ? 9.285 3.358 -24.378 1.00 82.44 269 GLY A C 1
ATOM 2074 O O . GLY A 1 269 ? 9.297 2.164 -24.108 1.00 82.44 269 GLY A O 1
ATOM 2075 N N . ALA A 1 270 ? 8.939 3.807 -25.583 1.00 87.69 270 ALA A N 1
ATOM 2076 C CA . ALA A 1 270 ? 8.452 2.949 -26.656 1.00 87.69 270 ALA A CA 1
ATOM 2077 C C . ALA A 1 270 ? 9.545 2.465 -27.611 1.00 87.69 270 ALA A C 1
ATOM 2079 O O . ALA A 1 270 ? 9.460 1.346 -28.111 1.00 87.69 270 ALA A O 1
ATOM 2080 N N . CYS A 1 271 ? 10.557 3.295 -27.876 1.00 86.88 271 CYS A N 1
ATOM 2081 C CA . CYS A 1 271 ? 11.596 3.003 -28.863 1.00 86.88 271 CYS A CA 1
ATOM 2082 C C . CYS A 1 271 ? 12.402 1.714 -28.650 1.00 86.88 271 CYS A C 1
ATOM 2084 O O . CYS A 1 271 ? 12.808 1.141 -29.660 1.00 86.88 271 CYS A O 1
ATOM 2086 N N . PRO A 1 272 ? 12.585 1.189 -27.422 1.00 85.06 272 PRO A N 1
ATOM 2087 C CA . PRO A 1 272 ? 13.187 -0.131 -27.242 1.00 85.06 272 PRO A CA 1
ATOM 2088 C C . PRO A 1 272 ? 12.442 -1.279 -27.934 1.00 85.06 272 PRO A C 1
ATOM 2090 O O . PRO A 1 272 ? 13.051 -2.291 -28.260 1.00 85.06 272 PRO A O 1
ATOM 2093 N N . PHE A 1 273 ? 11.140 -1.121 -28.179 1.00 85.25 273 PHE A N 1
ATOM 2094 C CA . PHE A 1 273 ? 10.286 -2.142 -28.793 1.00 85.25 273 PHE A CA 1
ATOM 2095 C C . PHE A 1 273 ? 9.992 -1.863 -30.274 1.00 85.25 273 PHE A C 1
ATOM 2097 O O . PHE A 1 273 ? 9.148 -2.528 -30.872 1.00 85.25 273 PHE A O 1
ATOM 2104 N N . VAL A 1 274 ? 10.609 -0.833 -30.856 1.00 86.62 274 VAL A N 1
ATOM 2105 C CA . VAL A 1 274 ? 10.386 -0.421 -32.245 1.00 86.62 274 VAL A CA 1
ATOM 2106 C C . VAL A 1 274 ? 11.544 -0.926 -33.097 1.00 86.62 274 VAL A C 1
ATOM 2108 O O . VAL A 1 274 ? 12.705 -0.670 -32.787 1.00 86.62 274 VAL A O 1
ATOM 2111 N N . ASP A 1 275 ? 11.229 -1.629 -34.181 1.00 84.69 275 ASP A N 1
ATOM 2112 C CA . ASP A 1 275 ? 12.227 -2.096 -35.141 1.00 84.69 275 ASP A CA 1
ATOM 2113 C C . ASP A 1 275 ? 12.781 -0.957 -36.023 1.00 84.69 275 ASP A C 1
ATOM 2115 O O . ASP A 1 275 ? 12.306 0.182 -36.005 1.00 84.69 275 ASP A O 1
ATOM 2119 N N . GLU A 1 276 ? 13.782 -1.260 -36.854 1.00 78.88 276 GLU A N 1
ATOM 2120 C CA . GLU A 1 276 ? 14.390 -0.284 -37.775 1.00 78.88 276 GLU A CA 1
ATOM 2121 C C . GLU A 1 276 ? 13.395 0.303 -38.796 1.00 78.88 276 GLU A C 1
ATOM 2123 O O . GLU A 1 276 ? 13.616 1.392 -39.328 1.00 78.88 276 GLU A O 1
ATOM 2128 N N . SER A 1 277 ? 12.278 -0.387 -39.058 1.00 79.44 277 SER A N 1
ATOM 2129 C CA . SER A 1 277 ? 11.211 0.088 -39.946 1.00 79.44 277 SER A CA 1
ATOM 2130 C C . SER A 1 277 ? 10.259 1.083 -39.266 1.00 79.44 277 SER A C 1
ATOM 2132 O O . SER A 1 277 ? 9.389 1.662 -39.925 1.00 79.44 277 SER A O 1
ATOM 2134 N N . GLY A 1 278 ? 10.415 1.304 -37.956 1.00 78.25 278 GLY A N 1
ATOM 2135 C CA . GLY A 1 278 ? 9.508 2.115 -37.151 1.00 78.25 278 GLY A CA 1
ATOM 2136 C C . GLY A 1 278 ? 8.242 1.365 -36.724 1.00 78.25 278 GLY A C 1
ATOM 2137 O O . GLY A 1 278 ? 7.274 2.005 -36.293 1.00 78.25 278 GLY A O 1
ATOM 2138 N N . SER A 1 279 ? 8.227 0.035 -36.857 1.00 81.88 279 SER A N 1
ATOM 2139 C CA . SER A 1 279 ? 7.100 -0.829 -36.506 1.00 81.88 279 SER A CA 1
ATOM 2140 C C . SER A 1 279 ? 7.314 -1.476 -35.140 1.00 81.88 279 SER A C 1
ATOM 2142 O O . SER A 1 279 ? 8.423 -1.851 -34.776 1.00 81.88 279 SER A O 1
ATOM 2144 N N . MET A 1 280 ? 6.234 -1.611 -34.372 1.00 82.75 280 MET A N 1
ATOM 2145 C CA . MET A 1 280 ? 6.229 -2.422 -33.153 1.00 82.75 280 MET A CA 1
ATOM 2146 C C . MET A 1 280 ? 5.774 -3.850 -33.453 1.00 82.75 280 MET A C 1
ATOM 2148 O O . MET A 1 280 ? 4.937 -4.033 -34.348 1.00 82.75 280 MET A O 1
ATOM 2152 N N . PRO A 1 281 ? 6.252 -4.844 -32.684 1.00 82.38 281 PRO A N 1
ATOM 2153 C CA . PRO A 1 281 ? 5.750 -6.203 -32.777 1.00 82.38 281 PRO A CA 1
ATOM 2154 C C . PRO A 1 281 ? 4.268 -6.257 -32.387 1.00 82.38 281 PRO A C 1
ATOM 2156 O O . PRO A 1 281 ? 3.757 -5.417 -31.642 1.00 82.38 281 PRO A O 1
ATOM 2159 N N . GLU A 1 282 ? 3.558 -7.263 -32.901 1.00 77.19 282 GLU A N 1
ATOM 2160 C CA . GLU A 1 282 ? 2.145 -7.457 -32.562 1.00 77.19 282 GLU A CA 1
ATOM 2161 C C . GLU A 1 282 ? 1.935 -7.802 -31.087 1.00 77.19 282 GLU A C 1
ATOM 2163 O O . GLU A 1 282 ? 0.900 -7.453 -30.532 1.00 77.19 282 GLU A O 1
ATOM 2168 N N . ALA A 1 283 ? 2.903 -8.463 -30.461 1.00 79.06 283 ALA A N 1
ATOM 2169 C CA . ALA A 1 283 ? 2.918 -8.759 -29.040 1.00 79.06 283 ALA A CA 1
ATOM 2170 C C . ALA A 1 283 ? 4.281 -8.354 -28.481 1.00 79.06 283 ALA A C 1
ATOM 2172 O O . ALA A 1 283 ? 5.308 -8.628 -29.103 1.00 79.06 283 ALA A O 1
ATOM 2173 N N . ILE A 1 284 ? 4.271 -7.685 -27.334 1.00 81.56 284 ILE A N 1
ATOM 2174 C CA . ILE A 1 284 ? 5.480 -7.370 -26.576 1.00 81.56 284 ILE A CA 1
ATOM 2175 C C . ILE A 1 284 ? 5.548 -8.395 -25.452 1.00 81.56 284 ILE A C 1
ATOM 2177 O O . ILE A 1 284 ? 4.576 -8.543 -24.710 1.00 81.56 284 ILE A O 1
ATOM 2181 N N . ASP A 1 285 ? 6.662 -9.121 -25.371 1.00 82.12 285 ASP A N 1
ATOM 2182 C CA . ASP A 1 285 ? 6.919 -10.035 -24.260 1.00 82.12 285 ASP A CA 1
ATOM 2183 C C . ASP A 1 285 ? 6.975 -9.204 -22.973 1.00 82.12 285 ASP A C 1
ATOM 2185 O O . ASP A 1 285 ? 7.597 -8.135 -22.922 1.00 82.12 285 ASP A O 1
ATOM 2189 N N . ALA A 1 286 ? 6.271 -9.649 -21.938 1.00 75.94 286 ALA A N 1
ATOM 2190 C CA . ALA A 1 286 ? 6.201 -8.900 -20.698 1.00 75.94 286 ALA A CA 1
ATOM 2191 C C . ALA A 1 286 ? 7.587 -8.768 -20.031 1.00 75.94 286 ALA A C 1
ATOM 2193 O O . ALA A 1 286 ? 7.820 -7.764 -19.352 1.00 75.94 286 ALA A O 1
ATOM 2194 N N . ARG A 1 287 ? 8.552 -9.654 -20.336 1.00 76.38 287 ARG A N 1
ATOM 2195 C CA . ARG A 1 287 ? 9.939 -9.591 -19.846 1.00 76.38 287 ARG A CA 1
ATOM 2196 C C . ARG A 1 287 ? 10.682 -8.434 -20.472 1.00 76.38 287 ARG A C 1
ATOM 2198 O O . ARG A 1 287 ? 11.402 -7.716 -19.775 1.00 76.38 287 ARG A O 1
ATOM 2205 N N . ASP A 1 288 ? 10.464 -8.226 -21.767 1.00 78.44 288 ASP A N 1
ATOM 2206 C CA . ASP A 1 288 ? 11.020 -7.080 -22.471 1.00 78.44 288 ASP A CA 1
ATOM 2207 C C . ASP A 1 288 ? 10.466 -5.798 -21.845 1.00 78.44 288 ASP A C 1
ATOM 2209 O O . ASP A 1 288 ? 11.216 -4.855 -21.610 1.00 78.44 288 ASP A O 1
ATOM 2213 N N . MET A 1 289 ? 9.178 -5.773 -21.485 1.00 76.31 289 MET A N 1
ATOM 2214 C CA . MET A 1 289 ? 8.563 -4.607 -20.852 1.00 76.31 289 MET A CA 1
ATOM 2215 C C . MET A 1 289 ? 9.001 -4.388 -19.398 1.00 76.31 289 MET A C 1
ATOM 2217 O O . MET A 1 289 ? 9.240 -3.244 -19.015 1.00 76.31 289 MET A O 1
ATOM 2221 N N . ALA A 1 290 ? 9.175 -5.446 -18.604 1.00 71.69 290 ALA A N 1
ATOM 2222 C CA . ALA A 1 290 ? 9.640 -5.374 -17.216 1.00 71.69 290 ALA A CA 1
ATOM 2223 C C . ALA A 1 290 ? 11.052 -4.771 -17.099 1.00 71.69 290 ALA A C 1
ATOM 2225 O O . ALA A 1 290 ? 11.386 -4.146 -16.091 1.00 71.69 290 ALA A O 1
ATOM 2226 N N . GLY A 1 291 ? 11.862 -4.891 -18.157 1.00 70.00 291 GLY A N 1
ATOM 2227 C CA . GLY A 1 291 ? 13.153 -4.214 -18.278 1.00 70.00 291 GLY A CA 1
ATOM 2228 C C . GLY A 1 291 ? 13.062 -2.684 -18.326 1.00 70.00 291 GLY A C 1
ATOM 2229 O O . GLY A 1 291 ? 14.034 -2.019 -17.958 1.00 70.00 291 GLY A O 1
ATOM 2230 N N . TYR A 1 292 ? 11.905 -2.120 -18.697 1.00 72.00 292 TYR A N 1
ATOM 2231 C CA . TYR A 1 292 ? 11.672 -0.670 -18.831 1.00 72.00 292 TYR A CA 1
ATOM 2232 C C . TYR A 1 292 ? 10.584 -0.118 -17.899 1.00 72.00 292 TYR A C 1
ATOM 2234 O O . TYR A 1 292 ? 10.589 1.074 -17.577 1.00 72.00 292 TYR A O 1
ATOM 2242 N N . LEU A 1 293 ? 9.655 -0.963 -17.454 1.00 74.00 293 LEU A N 1
ATOM 2243 C CA . LEU A 1 293 ? 8.501 -0.585 -16.653 1.00 74.00 293 LEU A CA 1
ATOM 2244 C C . LEU A 1 293 ? 8.296 -1.596 -15.519 1.00 74.00 293 LEU A C 1
ATOM 2246 O O . LEU A 1 293 ? 7.721 -2.666 -15.707 1.00 74.00 293 LEU A O 1
ATOM 2250 N N . ALA A 1 294 ? 8.727 -1.234 -14.315 1.00 76.62 294 ALA A N 1
ATOM 2251 C CA . ALA A 1 294 ? 8.358 -1.963 -13.113 1.00 76.62 294 ALA A CA 1
ATOM 2252 C C . ALA A 1 294 ? 6.905 -1.633 -12.756 1.00 76.62 294 ALA A C 1
ATOM 2254 O O . ALA A 1 294 ? 6.527 -0.464 -12.660 1.00 76.62 294 ALA A O 1
ATOM 2255 N N . THR A 1 295 ? 6.089 -2.666 -12.563 1.00 75.88 295 THR A N 1
ATOM 2256 C CA . THR A 1 295 ? 4.667 -2.520 -12.244 1.00 75.88 295 THR A CA 1
ATOM 2257 C C . THR A 1 295 ? 4.397 -3.102 -10.859 1.00 75.88 295 THR A C 1
ATOM 2259 O O . THR A 1 295 ? 4.874 -4.187 -10.528 1.00 75.88 295 THR A O 1
ATOM 2262 N N . SER A 1 296 ? 3.635 -2.397 -10.029 1.00 79.50 296 SER A N 1
ATOM 2263 C CA . SER A 1 296 ? 3.186 -2.913 -8.733 1.00 79.50 296 SER A CA 1
ATOM 2264 C C . SER A 1 296 ? 1.751 -2.502 -8.448 1.00 79.50 296 SER A C 1
ATOM 2266 O O . SER A 1 296 ? 1.277 -1.481 -8.946 1.00 79.50 296 SER A O 1
ATOM 2268 N N . VAL A 1 297 ? 1.041 -3.306 -7.659 1.00 80.19 297 VAL A N 1
ATOM 2269 C CA . VAL A 1 297 ? -0.304 -2.961 -7.190 1.00 80.19 297 VAL A CA 1
ATOM 2270 C C . VAL A 1 297 ? -0.281 -2.822 -5.683 1.00 80.19 297 VAL A C 1
ATOM 2272 O O . VAL A 1 297 ? -0.096 -3.808 -4.974 1.00 80.19 297 VAL A O 1
ATOM 2275 N N . ASP A 1 298 ? -0.542 -1.616 -5.200 1.00 83.12 298 ASP A N 1
ATOM 2276 C CA . ASP A 1 298 ? -0.766 -1.350 -3.787 1.00 83.12 298 ASP A CA 1
ATOM 2277 C C . ASP A 1 298 ? -2.252 -1.508 -3.483 1.00 83.12 298 ASP A C 1
ATOM 2279 O O . ASP A 1 298 ? -3.108 -0.901 -4.131 1.00 83.12 298 ASP A O 1
ATOM 2283 N N . TYR A 1 299 ? -2.590 -2.311 -2.482 1.00 83.56 299 TYR A N 1
ATOM 2284 C CA . TYR A 1 299 ? -3.975 -2.546 -2.102 1.00 83.56 299 TYR A CA 1
ATOM 2285 C C . TYR A 1 299 ? -4.189 -2.350 -0.607 1.00 83.56 299 TYR A C 1
ATOM 2287 O O . TYR A 1 299 ? -3.335 -2.633 0.230 1.00 83.56 299 TYR A O 1
ATOM 2295 N N . THR A 1 300 ? -5.365 -1.829 -0.276 1.00 84.31 300 THR A N 1
ATOM 2296 C CA . THR A 1 300 ? -5.842 -1.640 1.089 1.00 84.31 300 THR A CA 1
ATOM 2297 C C . THR A 1 300 ? -6.940 -2.650 1.376 1.00 84.31 300 THR A C 1
ATOM 2299 O O . THR A 1 300 ? -7.829 -2.862 0.551 1.00 84.31 300 THR A O 1
ATOM 2302 N N . TYR A 1 301 ? -6.903 -3.257 2.553 1.00 88.06 301 TYR A N 1
ATOM 2303 C CA . TYR A 1 301 ? -7.934 -4.158 3.057 1.00 88.06 301 TYR A CA 1
ATOM 2304 C C . TYR A 1 301 ? -8.235 -3.809 4.509 1.00 88.06 301 TYR A C 1
ATOM 2306 O O . TYR A 1 301 ? -7.428 -3.174 5.184 1.00 88.06 301 TYR A O 1
ATOM 2314 N N . ASN A 1 302 ? -9.420 -4.182 4.984 1.00 87.50 302 ASN A N 1
ATOM 2315 C CA . ASN A 1 302 ? -9.828 -3.875 6.347 1.00 87.50 302 ASN A CA 1
ATOM 2316 C C . ASN A 1 302 ? -9.779 -5.139 7.199 1.00 87.50 302 ASN A C 1
ATOM 2318 O O . ASN A 1 302 ? -10.376 -6.150 6.831 1.00 87.50 302 ASN A O 1
ATOM 2322 N N . VAL A 1 303 ? -9.139 -5.051 8.361 1.00 89.88 303 VAL A N 1
ATOM 2323 C CA . VAL A 1 303 ? -9.170 -6.106 9.378 1.00 89.88 303 VAL A CA 1
ATOM 2324 C C . VAL A 1 303 ? -9.791 -5.576 10.659 1.00 89.88 303 VAL A C 1
ATOM 2326 O O . VAL A 1 303 ? -9.610 -4.416 11.030 1.00 89.88 303 VAL A O 1
ATOM 2329 N N . MET A 1 304 ? -10.546 -6.429 11.329 1.00 88.19 304 MET A N 1
ATOM 2330 C CA . MET A 1 304 ? -11.085 -6.194 12.650 1.00 88.19 304 MET A CA 1
ATOM 2331 C C . MET A 1 304 ? -9.970 -6.377 13.674 1.00 88.19 304 MET A C 1
ATOM 2333 O O . MET A 1 304 ? -9.286 -7.403 13.716 1.00 88.19 304 MET A O 1
ATOM 2337 N N . VAL A 1 305 ? -9.787 -5.366 14.508 1.00 82.94 305 VAL A N 1
ATOM 2338 C CA . VAL A 1 305 ? -8.914 -5.435 15.671 1.00 82.94 305 VAL A CA 1
ATOM 2339 C C . VAL A 1 305 ? -9.753 -5.279 16.920 1.00 82.94 305 VAL A C 1
ATOM 2341 O O . VAL A 1 305 ? -10.561 -4.354 17.029 1.00 82.94 305 VAL A O 1
ATOM 2344 N N . ASN A 1 306 ? -9.536 -6.185 17.865 1.00 78.00 306 ASN A N 1
ATOM 2345 C CA . ASN A 1 306 ? -10.044 -6.047 19.215 1.00 78.00 306 ASN A CA 1
ATOM 2346 C C . ASN A 1 306 ? -9.040 -5.204 19.982 1.00 78.00 306 ASN A C 1
ATOM 2348 O O . ASN A 1 306 ? -7.909 -5.623 20.225 1.00 78.00 306 ASN A O 1
ATOM 2352 N N . ARG A 1 307 ? -9.438 -3.973 20.296 1.00 76.06 307 ARG A N 1
ATOM 2353 C CA . ARG A 1 307 ? -8.619 -3.054 21.077 1.00 76.06 307 ARG A CA 1
ATOM 2354 C C . ARG A 1 307 ? -9.230 -2.905 22.453 1.00 76.06 307 ARG A C 1
ATOM 2356 O O . ARG A 1 307 ? -10.427 -2.661 22.598 1.00 76.06 307 ARG A O 1
ATOM 2363 N N . SER A 1 308 ? -8.379 -3.025 23.456 1.00 78.50 308 SER A N 1
ATOM 2364 C CA . SER A 1 308 ? -8.741 -2.810 24.845 1.00 78.50 308 SER A CA 1
ATOM 2365 C C . SER A 1 308 ? -7.873 -1.707 25.434 1.00 78.50 308 SER A C 1
ATOM 2367 O O . SER A 1 308 ? -6.662 -1.638 25.198 1.00 78.50 308 SER A O 1
ATOM 2369 N N . TYR A 1 309 ? -8.503 -0.809 26.182 1.00 81.00 309 TYR A N 1
ATOM 2370 C CA . TYR A 1 309 ? -7.802 0.211 26.945 1.00 81.00 309 TYR A CA 1
ATOM 2371 C C . TYR A 1 309 ? -8.351 0.307 28.356 1.00 81.00 309 TYR A C 1
ATOM 2373 O O . TYR A 1 309 ? -9.514 0.012 28.637 1.00 81.00 309 TYR A O 1
ATOM 2381 N N . GLU A 1 310 ? -7.483 0.766 29.241 1.00 84.62 310 GLU A N 1
ATOM 2382 C CA . GLU A 1 310 ? -7.803 1.111 30.607 1.00 84.62 310 GLU A CA 1
ATOM 2383 C C . GLU A 1 310 ? -7.558 2.601 30.806 1.00 84.62 310 GLU A C 1
ATOM 2385 O O . GLU A 1 310 ? -6.454 3.107 30.595 1.00 84.62 310 GLU A O 1
ATOM 2390 N N . ALA A 1 311 ? -8.606 3.312 31.198 1.00 85.81 311 ALA A N 1
ATOM 2391 C CA . ALA A 1 311 ? -8.538 4.712 31.552 1.00 85.81 311 ALA A CA 1
ATOM 2392 C C . ALA A 1 311 ? -8.856 4.863 33.040 1.00 85.81 311 ALA A C 1
ATOM 2394 O O . ALA A 1 311 ? -9.925 4.467 33.501 1.00 85.81 311 ALA A O 1
ATOM 2395 N N . GLU A 1 312 ? -7.937 5.452 33.796 1.00 87.81 312 GLU A N 1
ATOM 2396 C CA . GLU A 1 312 ? -8.182 5.839 35.180 1.00 87.81 312 GLU A CA 1
ATOM 2397 C C . GLU A 1 312 ? -8.332 7.353 35.262 1.00 87.81 312 GLU A C 1
ATOM 2399 O O . GLU A 1 312 ? -7.553 8.088 34.656 1.00 87.81 312 GLU A O 1
ATOM 2404 N N . TYR A 1 313 ? -9.283 7.843 36.051 1.00 87.75 313 TYR A N 1
ATOM 2405 C CA . TYR A 1 313 ? -9.381 9.265 36.358 1.00 87.75 313 TYR A CA 1
ATOM 2406 C C . TYR A 1 313 ? -9.773 9.524 37.810 1.00 87.75 313 TYR A C 1
ATOM 2408 O O . TYR A 1 313 ? -10.533 8.771 38.413 1.00 87.75 313 TYR A O 1
ATOM 2416 N N . ASN A 1 314 ? -9.276 10.620 38.379 1.00 89.38 314 ASN A N 1
ATOM 2417 C CA . ASN A 1 314 ? -9.677 11.103 39.696 1.00 89.38 314 ASN A CA 1
ATOM 2418 C C . ASN A 1 314 ? -10.533 12.364 39.540 1.00 89.38 314 ASN A C 1
ATOM 2420 O O . ASN A 1 314 ? -10.043 13.433 39.164 1.00 89.38 314 ASN A O 1
ATOM 2424 N N . LEU A 1 315 ? -11.825 12.232 39.849 1.00 84.44 315 LEU A N 1
ATOM 2425 C CA . LEU A 1 315 ? -12.805 13.303 39.676 1.00 84.44 315 LEU A CA 1
ATOM 2426 C C . LEU A 1 315 ? -12.501 14.524 40.563 1.00 84.44 315 LEU A C 1
ATOM 2428 O O . LEU A 1 315 ? -12.676 15.659 40.119 1.00 84.44 315 LEU A O 1
ATOM 2432 N N . SER A 1 316 ? -11.997 14.314 41.784 1.00 84.19 316 SER A N 1
ATOM 2433 C CA . SER A 1 316 ? -11.613 15.415 42.677 1.00 84.19 316 SER A CA 1
ATOM 2434 C C . SER A 1 316 ? -10.403 16.200 42.161 1.00 84.19 316 SER A C 1
ATOM 2436 O O . SER A 1 316 ? -10.387 17.427 42.242 1.00 84.19 316 SER A O 1
ATOM 2438 N N . GLU A 1 317 ? -9.409 15.523 41.582 1.00 87.94 317 GLU A N 1
ATOM 2439 C CA . GLU A 1 317 ? -8.214 16.173 41.036 1.00 87.94 317 GLU A CA 1
ATOM 2440 C C . GLU A 1 317 ? -8.524 16.913 39.732 1.00 87.94 317 GLU A C 1
ATOM 2442 O O . GLU A 1 317 ? -8.058 18.039 39.532 1.00 87.94 317 GLU A O 1
ATOM 2447 N N . LEU A 1 318 ? -9.387 16.341 38.885 1.00 82.56 318 LEU A N 1
ATOM 2448 C CA . LEU A 1 318 ? -9.936 17.040 37.723 1.00 82.56 318 LEU A CA 1
ATOM 2449 C C . LEU A 1 318 ? -10.678 18.315 38.154 1.00 82.56 318 LEU A C 1
ATOM 2451 O O . LEU A 1 318 ? -10.418 19.394 37.621 1.00 82.56 318 LEU A O 1
ATOM 2455 N N . PHE A 1 319 ? -11.535 18.219 39.174 1.00 79.38 319 PHE A N 1
ATOM 2456 C CA . PHE A 1 319 ? -12.258 19.365 39.722 1.00 79.38 319 PHE A CA 1
ATOM 2457 C C . PHE A 1 319 ? -11.314 20.446 40.280 1.00 79.38 319 PHE A C 1
ATOM 2459 O O . PHE A 1 319 ? -11.462 21.623 39.945 1.00 79.38 319 PHE A O 1
ATOM 2466 N N . LYS A 1 320 ? -10.291 20.073 41.067 1.00 83.25 320 LYS A N 1
ATOM 2467 C CA . LYS A 1 320 ? -9.269 21.011 41.581 1.00 83.25 320 LYS A CA 1
ATOM 2468 C C . LYS A 1 320 ? -8.519 21.721 40.454 1.00 83.25 320 LYS A C 1
ATOM 2470 O O . LYS A 1 320 ? -8.223 22.912 40.567 1.00 83.25 320 LYS A O 1
ATOM 2475 N N . ARG A 1 321 ? -8.207 21.020 39.359 1.00 79.88 321 ARG A N 1
ATOM 2476 C CA . ARG A 1 321 ? -7.534 21.606 38.186 1.00 79.88 321 ARG A CA 1
ATOM 2477 C C . ARG A 1 321 ? -8.423 22.602 37.458 1.00 79.88 321 ARG A C 1
ATOM 2479 O O . ARG A 1 321 ? -7.970 23.717 37.199 1.00 79.88 321 ARG A O 1
ATOM 2486 N N . ILE A 1 322 ? -9.684 22.240 37.226 1.00 73.62 322 ILE A N 1
ATOM 2487 C CA . ILE A 1 322 ? -10.695 23.143 36.666 1.00 73.62 322 ILE A CA 1
ATOM 2488 C C . ILE A 1 322 ? -10.814 24.405 37.539 1.00 73.62 322 ILE A C 1
ATOM 2490 O O . ILE A 1 322 ? -10.742 25.519 37.022 1.00 73.62 322 ILE A O 1
ATOM 2494 N N . GLN A 1 323 ? -10.885 24.252 38.868 1.00 73.38 323 GLN A N 1
ATOM 2495 C CA . GLN A 1 323 ? -10.942 25.371 39.817 1.00 73.38 323 GLN A CA 1
ATOM 2496 C C . GLN A 1 323 ? -9.670 26.240 39.800 1.00 73.38 323 GLN A C 1
ATOM 2498 O O . GLN A 1 323 ? -9.734 27.467 39.876 1.00 73.38 323 GLN A O 1
ATOM 2503 N N . LYS A 1 324 ? -8.482 25.631 39.720 1.00 74.25 324 LYS A N 1
ATOM 2504 C CA . LYS A 1 324 ? -7.208 26.366 39.686 1.00 74.25 324 LYS A CA 1
ATOM 2505 C C . LYS A 1 324 ? -7.058 27.176 38.400 1.00 74.25 324 LYS A C 1
ATOM 2507 O O . LYS A 1 324 ? -6.537 28.290 38.446 1.00 74.25 324 LYS A O 1
ATOM 2512 N N . GLN A 1 325 ? -7.492 26.623 37.270 1.00 68.00 325 GLN A N 1
ATOM 2513 C CA . GLN A 1 325 ? -7.449 27.314 35.985 1.00 68.00 325 GLN A CA 1
ATOM 2514 C C . GLN A 1 325 ? -8.516 28.415 35.889 1.00 68.00 325 GLN A C 1
ATOM 2516 O O . GLN A 1 325 ? -8.225 29.482 35.353 1.00 68.00 325 GLN A O 1
ATOM 2521 N N . SER A 1 326 ? -9.699 28.222 36.482 1.00 62.72 326 SER A N 1
ATOM 2522 C CA . SER A 1 326 ? -10.756 29.244 36.491 1.00 62.72 326 SER A CA 1
ATOM 2523 C C . SER A 1 326 ? -10.386 30.499 37.294 1.00 62.72 326 SER A C 1
ATOM 2525 O O . SER A 1 326 ? -10.760 31.606 36.910 1.00 62.72 326 SER A O 1
ATOM 2527 N N . ARG A 1 327 ? -9.565 30.365 38.347 1.00 63.62 327 ARG A N 1
ATOM 2528 C CA . ARG A 1 327 ? -9.053 31.495 39.152 1.00 63.62 327 ARG A CA 1
ATOM 2529 C C . ARG A 1 327 ? -8.064 32.415 38.419 1.00 63.62 327 ARG A C 1
ATOM 2531 O O . ARG A 1 327 ? -7.790 33.497 38.923 1.00 63.62 327 ARG A O 1
ATOM 2538 N N . LYS A 1 328 ? -7.497 32.004 37.275 1.00 55.97 328 LYS A N 1
ATOM 2539 C CA . LYS A 1 328 ? -6.400 32.728 36.599 1.00 55.97 328 LYS A CA 1
ATOM 2540 C C . LYS A 1 328 ? -6.802 33.566 35.378 1.00 55.97 328 LYS A C 1
ATOM 2542 O O . LYS A 1 328 ? -5.944 34.273 34.864 1.00 55.97 328 LYS A O 1
ATOM 2547 N N . GLY A 1 329 ? -8.048 33.517 34.899 1.00 52.62 329 GLY A N 1
ATOM 2548 C CA . GLY A 1 329 ? -8.377 34.227 33.651 1.00 52.62 329 GLY A CA 1
ATOM 2549 C C . GLY A 1 329 ? -9.835 34.224 33.197 1.00 52.62 329 GLY A C 1
ATOM 2550 O O . GLY A 1 329 ? -10.083 34.366 32.005 1.00 52.62 329 GLY A O 1
ATOM 2551 N N . GLY A 1 330 ? -10.792 34.072 34.113 1.00 55.75 330 GLY A N 1
ATOM 2552 C CA . GLY A 1 330 ? -12.211 33.993 33.766 1.00 55.75 330 GLY A CA 1
ATOM 2553 C C . GLY A 1 330 ? -12.674 32.551 33.561 1.00 55.75 330 GLY A C 1
ATOM 2554 O O . GLY A 1 330 ? -11.947 31.692 33.060 1.00 55.75 330 GLY A O 1
ATOM 2555 N N . PHE A 1 331 ? -13.881 32.275 34.043 1.00 56.28 331 PHE A N 1
ATOM 2556 C CA . PHE A 1 331 ? -14.466 30.942 34.149 1.00 56.28 331 PHE A CA 1
ATOM 2557 C C . PHE A 1 331 ? -14.550 30.261 32.766 1.00 56.28 331 PHE A C 1
ATOM 2559 O O . PHE A 1 331 ? -15.119 30.821 31.841 1.00 56.28 331 PHE A O 1
ATOM 2566 N N . PHE A 1 332 ? -13.977 29.057 32.629 1.00 58.88 332 PHE A N 1
ATOM 2567 C CA . PHE A 1 332 ? -14.188 28.121 31.511 1.00 58.88 332 PHE A CA 1
ATOM 2568 C C . PHE A 1 332 ? -14.126 28.727 30.096 1.00 58.88 332 PHE A C 1
ATOM 2570 O O . PHE A 1 332 ? -15.075 28.656 29.318 1.00 58.88 332 PHE A O 1
ATOM 2577 N N . SER A 1 333 ? -12.971 29.266 29.705 1.00 59.53 333 SER A N 1
ATOM 2578 C CA . SER A 1 333 ? -12.730 29.493 28.277 1.00 59.53 333 SER A CA 1
ATOM 2579 C C . SER A 1 333 ? -12.579 28.150 27.544 1.00 59.53 333 SER A C 1
ATOM 2581 O O . SER A 1 333 ? -12.026 27.191 28.092 1.00 59.53 333 SER A O 1
ATOM 2583 N N . SER A 1 334 ? -13.002 28.076 26.280 1.00 61.75 334 SER A N 1
ATOM 2584 C CA . SER A 1 334 ? -12.764 26.902 25.421 1.00 61.75 334 SER A CA 1
ATOM 2585 C C . SER A 1 334 ? -11.280 26.518 25.359 1.00 61.75 334 SER A C 1
ATOM 2587 O O . SER A 1 334 ? -10.952 25.335 25.305 1.00 61.75 334 SER A O 1
ATOM 2589 N N . LYS A 1 335 ? -10.378 27.504 25.473 1.00 65.19 335 LYS A N 1
ATOM 2590 C CA . LYS A 1 335 ? -8.920 27.315 25.529 1.00 65.19 335 LYS A CA 1
ATOM 2591 C C . LYS A 1 335 ? -8.473 26.537 26.768 1.00 65.19 335 LYS A C 1
ATOM 2593 O O . LYS A 1 335 ? -7.578 25.707 26.670 1.00 65.19 335 LYS A O 1
ATOM 2598 N N . THR A 1 336 ? -9.108 26.773 27.914 1.00 66.19 336 THR A N 1
ATOM 2599 C CA . THR A 1 336 ? -8.805 26.097 29.184 1.00 66.19 336 THR A CA 1
ATOM 2600 C C . THR A 1 336 ? -9.178 24.616 29.130 1.00 66.19 336 THR A C 1
ATOM 2602 O O . THR A 1 336 ? -8.401 23.755 29.527 1.00 66.19 336 THR A O 1
ATOM 2605 N N . ILE A 1 337 ? -10.349 24.298 28.578 1.00 65.44 337 ILE A N 1
ATOM 2606 C CA . ILE A 1 337 ? -10.803 22.906 28.451 1.00 65.44 337 ILE A CA 1
ATOM 2607 C C . ILE A 1 337 ? -10.014 22.178 27.363 1.00 65.44 337 ILE A C 1
ATOM 2609 O O . ILE A 1 337 ? -9.638 21.022 27.538 1.00 65.44 337 ILE A O 1
ATOM 2613 N N . HIS A 1 338 ? -9.699 22.872 26.269 1.00 69.31 338 HIS A N 1
ATOM 2614 C CA . HIS A 1 338 ? -8.816 22.344 25.240 1.00 69.31 338 HIS A CA 1
ATOM 2615 C C . HIS A 1 338 ? -7.424 22.015 25.803 1.00 69.31 338 HIS A C 1
ATOM 2617 O O . HIS A 1 338 ? -6.912 20.934 25.526 1.00 69.31 338 HIS A O 1
ATOM 2623 N N . SER A 1 339 ? -6.847 22.868 26.664 1.00 71.56 339 SER A N 1
ATOM 2624 C CA . SER A 1 339 ? -5.562 22.571 27.317 1.00 71.56 339 SER A CA 1
ATOM 2625 C C . SER A 1 339 ? -5.654 21.333 28.212 1.00 71.56 339 SER A C 1
ATOM 2627 O O . SER A 1 339 ? -4.785 20.473 28.144 1.00 71.56 339 SER A O 1
ATOM 2629 N N . LEU A 1 340 ? -6.748 21.161 28.963 1.00 71.56 340 LEU A N 1
ATOM 2630 C CA . LEU A 1 340 ? -6.959 19.960 29.778 1.00 71.56 340 LEU A CA 1
ATOM 2631 C C . LEU A 1 340 ? -7.033 18.676 28.946 1.00 71.56 340 LEU A C 1
ATOM 2633 O O . LEU A 1 340 ? -6.577 17.641 29.424 1.00 71.56 340 LEU A O 1
ATOM 2637 N N . VAL A 1 341 ? -7.575 18.721 27.725 1.00 67.81 341 VAL A N 1
ATOM 2638 C CA . VAL A 1 341 ? -7.616 17.569 26.807 1.00 67.81 341 VAL A CA 1
ATOM 2639 C C . VAL A 1 341 ? -6.235 17.312 26.193 1.00 67.81 341 VAL A C 1
ATOM 2641 O O . VAL A 1 341 ? -5.760 16.177 26.227 1.00 67.81 341 VAL A O 1
ATOM 2644 N N . VAL A 1 342 ? -5.573 18.360 25.694 1.00 70.12 342 VAL A N 1
ATOM 2645 C CA . VAL A 1 342 ? -4.335 18.269 24.898 1.00 70.12 342 VAL A CA 1
ATOM 2646 C C . VAL A 1 342 ? -3.073 18.082 25.749 1.00 70.12 342 VAL A C 1
ATOM 2648 O O . VAL A 1 342 ? -2.117 17.468 25.282 1.00 70.12 342 VAL A O 1
ATOM 2651 N N . GLU A 1 343 ? -3.048 18.556 26.999 1.00 73.62 343 GLU A N 1
ATOM 2652 C CA . GLU A 1 343 ? -1.886 18.412 27.886 1.00 73.62 343 GLU A CA 1
ATOM 2653 C C . GLU A 1 343 ? -1.516 16.931 28.086 1.00 73.62 343 GLU A C 1
ATOM 2655 O O . GLU A 1 343 ? -2.294 16.145 28.635 1.00 73.62 343 GLU A O 1
ATOM 2660 N N . GLN A 1 344 ? -0.298 16.562 27.675 1.00 56.59 344 GLN A N 1
ATOM 2661 C CA . GLN A 1 344 ? 0.242 15.207 27.845 1.00 56.59 344 GLN A CA 1
ATOM 2662 C C . GLN A 1 344 ? 0.465 14.857 29.327 1.00 56.59 344 GLN A C 1
ATOM 2664 O O . GLN A 1 344 ? 0.181 13.736 29.743 1.00 56.59 344 GLN A O 1
ATOM 2669 N N . ASN A 1 345 ? 0.858 15.829 30.160 1.00 60.12 345 ASN A N 1
ATOM 2670 C CA . ASN A 1 345 ? 1.118 15.626 31.591 1.00 60.12 345 ASN A CA 1
ATOM 2671 C C . ASN A 1 345 ? -0.172 15.556 32.420 1.00 60.12 345 ASN A C 1
ATOM 2673 O O . ASN A 1 345 ? -0.575 16.505 33.102 1.00 60.12 345 ASN A O 1
ATOM 2677 N N . SER A 1 346 ? -0.816 14.392 32.371 1.00 69.44 346 SER A N 1
ATOM 2678 C CA . SER A 1 346 ? -2.086 14.133 33.057 1.00 69.44 346 SER A CA 1
ATOM 2679 C C . SER A 1 346 ? -1.969 13.210 34.271 1.00 69.44 346 SER A C 1
ATOM 2681 O O . SER A 1 346 ? -2.963 13.033 34.967 1.00 69.44 346 SER A O 1
ATOM 2683 N N . GLU A 1 347 ? -0.772 12.701 34.584 1.00 72.25 347 GLU A N 1
ATOM 2684 C CA . GLU A 1 347 ? -0.537 11.617 35.560 1.00 72.25 347 GLU A CA 1
ATOM 2685 C C . GLU A 1 347 ? -1.173 11.834 36.943 1.00 72.25 347 GLU A C 1
ATOM 2687 O O . GLU A 1 347 ? -1.544 10.878 37.620 1.00 72.25 347 GLU A O 1
ATOM 2692 N N . GLY A 1 348 ? -1.353 13.091 37.360 1.00 77.25 348 GLY A N 1
ATOM 2693 C CA . GLY A 1 348 ? -1.976 13.422 38.644 1.00 77.25 348 GLY A CA 1
ATOM 2694 C C . GLY A 1 348 ? -3.500 13.250 38.706 1.00 77.25 348 GLY A C 1
ATOM 2695 O O . GLY A 1 348 ? -4.054 13.301 39.797 1.00 77.25 348 GLY A O 1
ATOM 2696 N N . TRP A 1 349 ? -4.195 13.094 37.577 1.00 82.50 349 TRP A N 1
ATOM 2697 C CA . TRP A 1 349 ? -5.662 12.980 37.559 1.00 82.50 349 TRP A CA 1
ATOM 2698 C C . TRP A 1 349 ? -6.220 12.067 36.469 1.00 82.50 349 TRP A C 1
ATOM 2700 O O . TRP A 1 349 ? -7.392 11.716 36.549 1.00 82.50 349 TRP A O 1
ATOM 2710 N N . PHE A 1 350 ? -5.421 11.700 35.468 1.00 84.88 350 PHE A N 1
ATOM 2711 C CA . PHE A 1 350 ? -5.808 10.810 34.385 1.00 84.88 350 PHE A CA 1
ATOM 2712 C C . PHE A 1 350 ? -4.632 9.922 33.984 1.00 84.88 350 PHE A C 1
ATOM 2714 O O . PHE A 1 350 ? -3.515 10.403 33.784 1.00 84.88 350 PHE A O 1
ATOM 2721 N N . LYS A 1 351 ? -4.900 8.628 33.838 1.00 85.62 351 LYS A N 1
ATOM 2722 C CA . LYS A 1 351 ? -3.961 7.645 33.308 1.00 85.62 351 LYS A CA 1
ATOM 2723 C C . LYS A 1 351 ? -4.634 6.893 32.179 1.00 85.62 351 LYS A C 1
ATOM 2725 O O . LYS A 1 351 ? -5.810 6.554 32.273 1.00 85.62 351 LYS A O 1
ATOM 2730 N N . PHE A 1 352 ? -3.871 6.617 31.136 1.00 82.12 352 PHE A N 1
ATOM 2731 C CA . PHE A 1 352 ? -4.319 5.821 30.010 1.00 82.12 352 PHE A CA 1
ATOM 2732 C C . PHE A 1 352 ? -3.320 4.698 29.795 1.00 82.12 352 PHE A C 1
ATOM 2734 O O . PHE A 1 352 ? -2.124 4.950 29.654 1.00 82.12 352 PHE A O 1
ATOM 2741 N N . LYS A 1 353 ? -3.809 3.465 29.786 1.00 82.12 353 LYS A N 1
ATOM 2742 C CA . LYS A 1 353 ? -3.015 2.278 29.525 1.00 82.12 353 LYS A CA 1
ATOM 2743 C C . LYS A 1 353 ? -3.637 1.525 28.358 1.00 82.12 353 LYS A C 1
ATOM 2745 O O . LYS A 1 353 ? -4.781 1.083 28.426 1.00 82.12 353 LYS A O 1
ATOM 2750 N N . SER A 1 354 ? -2.853 1.373 27.298 1.00 75.56 354 SER A N 1
ATOM 2751 C CA . SER A 1 354 ? -3.127 0.393 26.252 1.00 75.56 354 SER A CA 1
ATOM 2752 C C . SER A 1 354 ? -3.077 -1.007 26.860 1.00 75.56 354 SER A C 1
ATOM 2754 O O . SER A 1 354 ? -2.092 -1.353 27.515 1.00 75.56 354 SER A O 1
ATOM 2756 N N . LEU A 1 355 ? -4.123 -1.802 26.652 1.00 72.31 355 LEU A N 1
ATOM 2757 C CA . LEU A 1 355 ? -4.127 -3.231 26.968 1.00 72.31 355 LEU A CA 1
ATOM 2758 C C . LEU A 1 355 ? -3.995 -4.091 25.699 1.00 72.31 355 LEU A C 1
ATOM 2760 O O . LEU A 1 355 ? -4.087 -5.310 25.780 1.00 72.31 355 LEU A O 1
ATOM 2764 N N . SER A 1 356 ? -3.786 -3.471 24.532 1.00 66.31 356 SER A N 1
ATOM 2765 C CA . SER A 1 356 ? -3.670 -4.196 23.263 1.00 66.31 356 SER A CA 1
ATOM 2766 C C . SER A 1 356 ? -2.291 -4.847 23.137 1.00 66.31 356 SER A C 1
ATOM 2768 O O . SER A 1 356 ? -1.276 -4.218 23.422 1.00 66.31 356 SER A O 1
ATOM 2770 N N . GLU A 1 357 ? -2.260 -6.104 22.701 1.00 56.56 357 GLU A N 1
ATOM 2771 C CA . GLU A 1 357 ? -1.074 -6.973 22.760 1.00 56.56 357 GLU A CA 1
ATOM 2772 C C . GLU A 1 357 ? -0.040 -6.725 21.644 1.00 56.56 357 GLU A C 1
ATOM 2774 O O . GLU A 1 357 ? 1.015 -7.356 21.631 1.00 56.56 357 GLU A O 1
ATOM 2779 N N . HIS A 1 358 ? -0.293 -5.801 20.708 1.00 56.22 358 HIS A N 1
ATOM 2780 C CA . HIS A 1 358 ? 0.563 -5.621 19.532 1.00 56.22 358 HIS A CA 1
ATOM 2781 C C . HIS A 1 358 ? 1.494 -4.391 19.633 1.00 56.22 358 HIS A C 1
ATOM 2783 O O . HIS A 1 358 ? 1.003 -3.274 19.814 1.00 56.22 358 HIS A O 1
ATOM 2789 N N . PRO A 1 359 ? 2.818 -4.540 19.415 1.00 51.03 359 PRO A N 1
ATOM 2790 C CA . PRO A 1 359 ? 3.800 -3.455 19.556 1.00 51.03 359 PRO A CA 1
ATOM 2791 C C . PRO A 1 359 ? 3.644 -2.329 18.521 1.00 51.03 359 PRO A C 1
ATOM 2793 O O . PRO A 1 359 ? 4.007 -1.193 18.797 1.00 51.03 359 PRO A O 1
ATOM 2796 N N . ASN A 1 360 ? 3.049 -2.616 17.356 1.00 50.34 360 ASN A N 1
ATOM 2797 C CA . ASN A 1 360 ? 2.783 -1.611 16.311 1.00 50.34 360 ASN A CA 1
ATOM 2798 C C . ASN A 1 360 ? 1.431 -0.896 16.477 1.00 50.34 360 ASN A C 1
ATOM 2800 O O . ASN A 1 360 ? 1.054 -0.075 15.641 1.00 50.34 360 ASN A O 1
ATOM 2804 N N . HIS A 1 361 ? 0.685 -1.218 17.534 1.00 55.78 361 HIS A N 1
ATOM 2805 C CA . HIS A 1 361 ? -0.520 -0.499 17.926 1.00 55.78 361 HIS A CA 1
ATOM 2806 C C . HIS A 1 361 ? -0.251 0.243 19.232 1.00 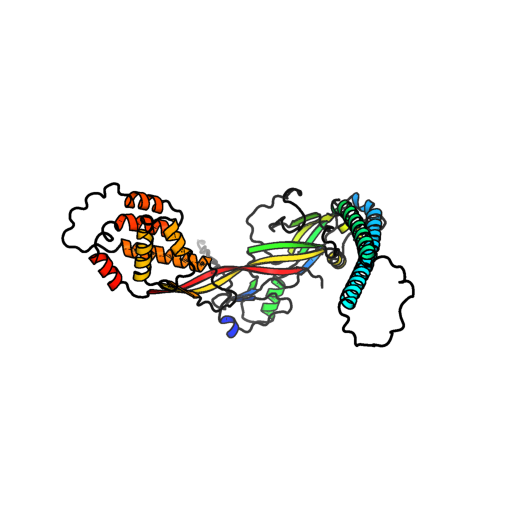55.78 361 HIS A C 1
ATOM 2808 O O . HIS A 1 361 ? -0.938 0.058 20.238 1.00 55.78 361 HIS A O 1
ATOM 2814 N N . GLU A 1 362 ? 0.744 1.135 19.203 1.00 53.50 362 GLU A N 1
ATOM 2815 C CA . GLU A 1 362 ? 0.663 2.302 20.071 1.00 53.50 362 GLU A CA 1
ATOM 2816 C C . GLU A 1 362 ? -0.691 2.951 19.797 1.00 53.50 362 GLU A C 1
ATOM 2818 O O . GLU A 1 362 ? -1.052 3.252 18.656 1.00 53.50 362 GLU A O 1
ATOM 2823 N N . PHE A 1 363 ? -1.497 3.081 20.844 1.00 63.97 363 PHE A N 1
ATOM 2824 C CA . PHE A 1 363 ? -2.713 3.863 20.759 1.00 63.97 363 PHE A CA 1
ATOM 2825 C C . PHE A 1 363 ? -2.320 5.242 20.240 1.00 63.97 363 PHE A C 1
ATOM 2827 O O . PHE A 1 363 ? -1.556 5.941 20.904 1.00 63.97 363 PHE A O 1
ATOM 2834 N N . ASP A 1 364 ? -2.836 5.617 19.065 1.00 65.75 364 ASP A N 1
ATOM 2835 C CA . ASP A 1 364 ? -2.627 6.953 18.513 1.00 65.75 364 ASP A CA 1
ATOM 2836 C C . ASP A 1 364 ? -2.942 7.974 19.615 1.00 65.75 364 ASP A C 1
ATOM 2838 O O . ASP A 1 364 ? -3.971 7.872 20.299 1.00 65.75 364 ASP A O 1
ATOM 2842 N N . ALA A 1 365 ? -2.057 8.953 19.811 1.00 69.75 365 ALA A N 1
ATOM 2843 C CA . ALA A 1 365 ? -2.275 10.053 20.739 1.00 69.75 365 ALA A CA 1
ATOM 2844 C C . ALA A 1 365 ? -3.667 10.687 20.540 1.00 69.75 365 ALA A C 1
ATOM 2846 O O . ALA A 1 365 ? -4.297 11.108 21.513 1.00 69.75 365 ALA A O 1
ATOM 2847 N N . ALA A 1 366 ? -4.197 10.671 19.310 1.00 69.12 366 ALA A N 1
ATOM 2848 C CA . ALA A 1 366 ? -5.556 11.099 18.991 1.00 69.12 366 ALA A CA 1
ATOM 2849 C C . ALA A 1 366 ? -6.655 10.273 19.695 1.00 69.12 366 ALA A C 1
ATOM 2851 O O . ALA A 1 366 ? -7.672 10.825 20.131 1.00 69.12 366 ALA A O 1
ATOM 2852 N N . LEU A 1 367 ? -6.474 8.958 19.854 1.00 72.62 367 LEU A N 1
ATOM 2853 C CA . LEU A 1 367 ? -7.417 8.092 20.565 1.00 72.62 367 LEU A CA 1
ATOM 2854 C C . LEU A 1 367 ? -7.373 8.348 22.071 1.00 72.62 367 LEU A C 1
ATOM 2856 O O . LEU A 1 367 ? -8.426 8.546 22.676 1.00 72.62 367 LEU A O 1
ATOM 2860 N N . ALA A 1 368 ? -6.177 8.434 22.661 1.00 75.88 368 ALA A N 1
ATOM 2861 C CA . ALA A 1 368 ? -6.026 8.790 24.073 1.00 75.88 368 ALA A CA 1
ATOM 2862 C C . ALA A 1 368 ? -6.661 10.162 24.376 1.00 75.88 368 ALA A C 1
ATOM 2864 O O . ALA A 1 368 ? -7.384 10.310 25.363 1.00 75.88 368 ALA A O 1
ATOM 2865 N N . GLN A 1 369 ? -6.479 11.147 23.486 1.00 76.56 369 GLN A N 1
ATOM 2866 C CA . GLN A 1 369 ? -7.135 12.456 23.576 1.00 76.56 369 GLN A CA 1
ATOM 2867 C C . GLN A 1 369 ? -8.662 12.361 23.467 1.00 76.56 369 GLN A C 1
ATOM 2869 O O . GLN A 1 369 ? -9.370 13.016 24.232 1.00 76.56 369 GLN A O 1
ATOM 2874 N N . THR A 1 370 ? -9.183 11.532 22.559 1.00 73.69 370 THR A N 1
ATOM 2875 C CA . THR A 1 370 ? -10.632 11.333 22.386 1.00 73.69 370 THR A CA 1
ATOM 2876 C C . THR A 1 370 ? -11.262 10.695 23.625 1.00 73.69 370 THR A C 1
ATOM 2878 O O . THR A 1 370 ? -12.272 11.192 24.127 1.00 73.69 370 THR A O 1
ATOM 2881 N N . VAL A 1 371 ? -10.641 9.644 24.169 1.00 77.88 371 VAL A N 1
ATOM 2882 C CA . VAL A 1 371 ? -11.092 8.973 25.400 1.00 77.88 371 VAL A CA 1
ATOM 2883 C C . VAL A 1 371 ? -11.068 9.949 26.576 1.00 77.88 371 VAL A C 1
ATOM 2885 O O . VAL A 1 371 ? -12.058 10.095 27.295 1.00 77.88 371 VAL A O 1
ATOM 2888 N N . LYS A 1 372 ? -9.970 10.695 26.731 1.00 81.75 372 LYS A N 1
ATOM 2889 C CA . LYS A 1 372 ? -9.826 11.726 27.763 1.00 81.75 372 LYS A CA 1
ATOM 2890 C C . LYS A 1 372 ? -10.891 12.821 27.636 1.00 81.75 372 LYS A C 1
ATOM 2892 O O . LYS A 1 372 ? -11.470 13.228 28.640 1.00 81.75 372 LYS A O 1
ATOM 2897 N N . ALA A 1 373 ? -11.203 13.261 26.418 1.00 76.62 373 ALA A N 1
ATOM 2898 C CA . ALA A 1 373 ? -12.253 14.240 26.153 1.00 76.62 373 ALA A CA 1
ATOM 2899 C C . ALA A 1 373 ? -13.653 13.734 26.541 1.00 76.62 373 ALA A C 1
ATOM 2901 O O . ALA A 1 373 ? -14.420 14.468 27.167 1.00 76.62 373 ALA A O 1
ATOM 2902 N N . GLN A 1 374 ? -13.983 12.482 26.215 1.00 73.94 374 GLN A N 1
ATOM 2903 C CA . GLN A 1 374 ? -15.252 11.859 26.608 1.00 73.94 374 GLN A CA 1
ATOM 2904 C C . GLN A 1 374 ? -15.357 11.672 28.126 1.00 73.94 374 GLN A C 1
ATOM 2906 O O . GLN A 1 374 ? -16.427 11.868 28.704 1.00 73.94 374 GLN A O 1
ATOM 2911 N N . LEU A 1 375 ? -14.252 11.324 28.786 1.00 78.31 375 LEU A N 1
ATOM 2912 C CA . LEU A 1 375 ? -14.186 11.216 30.242 1.00 78.31 375 LEU A CA 1
ATOM 2913 C C . LEU A 1 375 ? -14.355 12.567 30.931 1.00 78.31 375 LEU A C 1
ATOM 2915 O O . LEU A 1 375 ? -15.150 12.666 31.860 1.00 78.31 375 LEU A O 1
ATOM 2919 N N . ILE A 1 376 ? -13.697 13.622 30.438 1.00 74.25 376 ILE A N 1
ATOM 2920 C CA . ILE A 1 376 ? -13.923 14.993 30.917 1.00 74.25 376 ILE A CA 1
ATOM 2921 C C . ILE A 1 376 ? -15.395 15.376 30.734 1.00 74.25 376 ILE A C 1
ATOM 2923 O O . ILE A 1 376 ? -15.997 15.908 31.661 1.00 74.25 376 ILE A O 1
ATOM 2927 N N . ALA A 1 377 ? -16.000 15.083 29.579 1.00 68.19 377 ALA A N 1
ATOM 2928 C CA . ALA A 1 377 ? -17.407 15.393 29.328 1.00 68.19 377 ALA A CA 1
ATOM 2929 C C . ALA A 1 377 ? -18.344 14.706 30.342 1.00 68.19 377 ALA A C 1
ATOM 2931 O O . ALA A 1 377 ? -19.189 15.372 30.941 1.00 68.19 377 ALA A O 1
ATOM 2932 N N . ARG A 1 378 ? -18.153 13.404 30.599 1.00 70.88 378 ARG A N 1
ATOM 2933 C CA . ARG A 1 378 ? -18.921 12.640 31.602 1.00 70.88 378 ARG A CA 1
ATOM 2934 C C . ARG A 1 378 ? -18.666 13.112 33.034 1.00 70.88 378 ARG A C 1
ATOM 2936 O O . ARG A 1 378 ? -19.599 13.219 33.831 1.00 70.88 378 ARG A O 1
ATOM 2943 N N . ALA A 1 379 ? -17.417 13.426 33.364 1.00 73.25 379 ALA A N 1
ATOM 2944 C CA . ALA A 1 379 ? -17.040 13.970 34.662 1.00 73.25 379 ALA A CA 1
ATOM 2945 C C . ALA A 1 379 ? -17.719 15.321 34.911 1.00 73.25 379 ALA A C 1
ATOM 2947 O O . ALA A 1 379 ? -18.320 15.524 35.962 1.00 73.25 379 ALA A O 1
ATOM 2948 N N . LEU A 1 380 ? -17.688 16.216 33.922 1.00 70.75 380 LEU A N 1
ATOM 2949 C CA . LEU A 1 380 ? -18.378 17.500 33.964 1.00 70.75 380 LEU A CA 1
ATOM 2950 C C . LEU A 1 380 ? -19.883 17.297 34.150 1.00 70.75 380 LEU A C 1
ATOM 2952 O O . LEU A 1 380 ? -20.447 17.896 35.060 1.00 70.75 380 LEU A O 1
ATOM 2956 N N . GLN A 1 381 ? -20.521 16.418 33.369 1.00 66.56 381 GLN A N 1
ATOM 2957 C CA . GLN A 1 381 ? -21.944 16.095 33.537 1.00 66.56 381 GLN A CA 1
ATOM 2958 C C . GLN A 1 381 ? -22.261 15.603 34.953 1.00 66.56 381 GLN A C 1
ATOM 2960 O O . GLN A 1 381 ? -23.222 16.073 35.549 1.00 66.56 381 GLN A O 1
ATOM 2965 N N . THR A 1 382 ? -21.427 14.726 35.518 1.00 69.31 382 THR A N 1
ATOM 2966 C CA . THR A 1 382 ? -21.572 14.262 36.906 1.00 69.31 382 THR A CA 1
ATOM 2967 C C . THR A 1 382 ? -21.477 15.418 37.901 1.00 69.31 382 THR A C 1
ATOM 2969 O O . THR A 1 382 ? -22.279 15.473 38.825 1.00 69.31 382 THR A O 1
ATOM 2972 N N . ILE A 1 383 ? -20.546 16.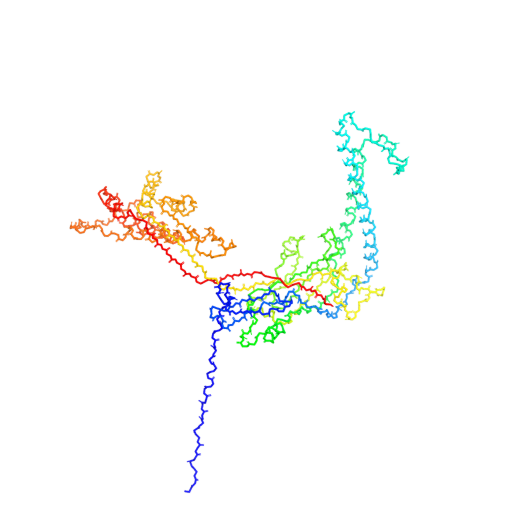363 37.707 1.00 68.56 383 ILE A N 1
ATOM 2973 C CA . ILE A 1 383 ? -20.424 17.558 38.560 1.00 68.56 383 ILE A CA 1
ATOM 2974 C C . ILE A 1 383 ? -21.695 18.418 38.445 1.00 68.56 383 ILE A C 1
ATOM 2976 O O . ILE A 1 383 ? -22.249 18.815 39.466 1.00 68.56 383 ILE A O 1
ATOM 2980 N N . GLY A 1 384 ? -22.182 18.672 37.225 1.00 63.84 384 GLY A N 1
ATOM 2981 C CA . GLY A 1 384 ? -23.393 19.466 36.975 1.00 63.84 384 GLY A CA 1
ATOM 2982 C C . GLY A 1 384 ? -24.697 18.807 37.433 1.00 63.84 384 GLY A C 1
ATOM 2983 O O . GLY A 1 384 ? -25.669 19.508 37.691 1.00 63.84 384 GLY A O 1
ATOM 2984 N N . ALA A 1 385 ? -24.721 17.478 37.546 1.00 60.62 385 ALA A N 1
ATOM 2985 C CA . ALA A 1 385 ? -25.883 16.704 37.968 1.00 60.62 385 ALA A CA 1
ATOM 2986 C C . ALA A 1 385 ? -25.983 16.506 39.490 1.00 60.62 385 ALA A C 1
ATOM 2988 O O . ALA A 1 385 ? -26.945 15.886 39.935 1.00 60.62 385 ALA A O 1
ATOM 2989 N N . VAL A 1 386 ? -25.029 16.996 40.298 1.00 54.72 386 VAL A N 1
ATOM 2990 C CA . VAL A 1 386 ? -25.129 16.926 41.765 1.00 54.72 386 VAL A CA 1
ATOM 2991 C C . VAL A 1 386 ? -26.265 17.852 42.227 1.00 54.72 386 VAL A C 1
ATOM 2993 O O . VAL A 1 386 ? -26.109 19.072 42.136 1.00 54.72 386 VAL A O 1
ATOM 2996 N N . PRO A 1 387 ? -27.398 17.330 42.739 1.00 43.25 387 PRO A N 1
ATOM 2997 C CA . PRO A 1 387 ? -28.428 18.182 43.310 1.00 43.25 387 PRO A CA 1
ATOM 2998 C C . PRO A 1 387 ? -27.851 18.852 44.559 1.00 43.25 387 PRO A C 1
ATOM 3000 O O . PRO A 1 387 ? -27.413 18.182 45.497 1.00 43.25 387 PRO A O 1
ATOM 3003 N N . VAL A 1 388 ? -27.827 20.184 44.566 1.00 38.53 388 VAL A N 1
ATOM 3004 C CA . VAL A 1 388 ? -27.547 20.959 45.778 1.00 38.53 388 VAL A CA 1
ATOM 3005 C C . VAL A 1 388 ? -28.619 20.561 46.793 1.00 38.53 388 VAL A C 1
ATOM 3007 O O . VAL A 1 388 ? -29.809 20.659 46.500 1.00 38.53 388 VAL A O 1
ATOM 3010 N N . GLY A 1 389 ? -28.190 19.985 47.917 1.00 33.44 389 GLY A N 1
ATOM 3011 C CA . GLY A 1 389 ? -29.049 19.257 48.850 1.00 33.44 389 GLY A CA 1
ATOM 3012 C C . GLY A 1 389 ? -30.328 20.003 49.234 1.00 33.44 389 GLY A C 1
ATOM 3013 O O . GLY A 1 389 ? -30.316 21.202 49.502 1.00 33.44 389 GLY A O 1
ATOM 3014 N N . GLN A 1 390 ? -31.434 19.263 49.284 1.00 33.28 390 GLN A N 1
ATOM 3015 C CA . GLN A 1 390 ? -32.684 19.733 49.864 1.00 33.28 390 GLN A CA 1
ATOM 3016 C C . GLN A 1 390 ? -32.486 20.052 51.352 1.00 33.28 390 GLN A C 1
ATOM 3018 O O . GLN A 1 390 ? -32.163 19.168 52.141 1.00 33.28 390 GLN A O 1
ATOM 3023 N N . ASN A 1 391 ? -32.686 21.315 51.716 1.00 33.12 391 ASN A N 1
ATOM 3024 C CA . ASN A 1 391 ? -33.757 21.741 52.617 1.00 33.12 391 ASN A CA 1
ATOM 3025 C C . ASN A 1 391 ? -34.007 23.230 52.343 1.00 33.12 391 ASN A C 1
ATOM 3027 O O . ASN A 1 391 ? -33.140 24.056 52.597 1.00 33.12 391 ASN A O 1
ATOM 3031 N N . GLU A 1 392 ? -35.177 23.504 51.759 1.00 28.94 392 GLU A N 1
ATOM 3032 C CA . GLU A 1 392 ? -35.653 24.794 51.236 1.00 28.94 392 GLU A CA 1
ATOM 3033 C C . GLU A 1 392 ? -34.788 25.400 50.122 1.00 28.94 392 GLU A C 1
ATOM 3035 O O . GLU A 1 392 ? -33.757 26.021 50.352 1.00 28.94 392 GLU A O 1
ATOM 3040 N N . ALA A 1 393 ? -35.250 25.264 48.876 1.00 29.34 393 ALA A N 1
ATOM 3041 C CA . ALA A 1 393 ? -34.798 26.148 47.813 1.00 29.34 393 ALA A CA 1
ATOM 3042 C C . ALA A 1 393 ? -35.263 27.574 48.165 1.00 29.34 393 ALA A C 1
ATOM 3044 O O . ALA A 1 393 ? -36.479 27.802 48.173 1.00 29.34 393 ALA A O 1
ATOM 3045 N N . PRO A 1 394 ? -34.370 28.557 48.406 1.00 31.59 394 PRO A N 1
ATOM 3046 C CA . PRO A 1 394 ? -34.763 29.935 48.163 1.00 31.59 394 PRO A CA 1
ATOM 3047 C C . PRO A 1 394 ? -35.135 29.947 46.686 1.00 31.59 394 PRO A C 1
ATOM 3049 O O . PRO A 1 394 ? -34.339 29.472 45.871 1.00 31.59 394 PRO A O 1
ATOM 3052 N N . GLY A 1 395 ? -36.365 30.360 46.362 1.00 31.55 395 GLY A N 1
ATOM 3053 C CA . GLY A 1 395 ? -36.870 30.340 44.993 1.00 31.55 395 GLY A CA 1
ATOM 3054 C C . GLY A 1 395 ? -35.764 30.778 44.045 1.00 31.55 395 GLY A C 1
ATOM 3055 O O . GLY A 1 395 ? -35.194 31.849 44.250 1.00 31.55 395 GLY A O 1
ATOM 3056 N N . LEU A 1 396 ? -35.397 29.893 43.108 1.00 31.08 396 LEU A N 1
ATOM 3057 C CA . LEU A 1 396 ? -34.377 30.169 42.106 1.00 31.08 396 LEU A CA 1
ATOM 3058 C C . LEU A 1 396 ? -34.807 31.456 41.410 1.00 31.08 396 LEU A C 1
ATOM 3060 O O . LEU A 1 396 ? -35.683 31.443 40.545 1.00 31.08 396 LEU A O 1
ATOM 3064 N N . LEU A 1 397 ? -34.231 32.580 41.837 1.00 31.27 397 LEU A N 1
ATOM 3065 C CA . LEU A 1 397 ? -34.240 33.795 41.054 1.00 31.27 397 LEU A CA 1
ATOM 3066 C C . LEU A 1 397 ? -33.693 33.364 39.701 1.00 31.27 397 LEU A C 1
ATOM 3068 O O . LEU A 1 397 ? -32.635 32.731 39.645 1.00 31.27 397 LEU A O 1
ATOM 3072 N N . ALA A 1 398 ? -34.459 33.626 38.639 1.00 34.41 398 ALA A N 1
ATOM 3073 C CA . ALA A 1 398 ? -33.980 33.426 37.282 1.00 34.41 398 ALA A CA 1
ATOM 3074 C C . ALA A 1 398 ? -32.561 34.006 37.231 1.00 34.41 398 ALA A C 1
ATOM 3076 O O . ALA A 1 398 ? -32.403 35.160 37.649 1.00 34.41 398 ALA A O 1
ATOM 3077 N N . PRO A 1 399 ? -31.535 33.215 36.855 1.00 39.34 399 PRO A N 1
ATOM 3078 C CA . PRO A 1 399 ? -30.169 33.699 36.895 1.00 39.34 399 PRO A CA 1
ATOM 3079 C C . PRO A 1 399 ? -30.147 34.988 36.086 1.00 39.34 399 PRO A C 1
ATOM 3081 O O . PRO A 1 399 ? -30.518 34.988 34.909 1.00 39.34 399 PRO A O 1
ATOM 3084 N N . GLY A 1 400 ? -29.798 36.099 36.743 1.00 40.72 400 GLY A N 1
ATOM 3085 C CA . GLY A 1 400 ? -29.550 37.346 36.037 1.00 40.72 400 GLY A CA 1
ATOM 3086 C C . GLY A 1 400 ? -28.528 37.072 34.939 1.00 40.72 400 GLY A C 1
ATOM 3087 O O . GLY A 1 400 ? -27.754 36.118 35.042 1.00 40.72 400 GLY A O 1
ATOM 3088 N N . GLU A 1 401 ? -28.536 37.865 33.869 1.00 40.84 401 GLU A N 1
ATOM 3089 C CA . GLU A 1 401 ? -27.523 37.791 32.814 1.00 40.84 401 GLU A CA 1
ATOM 3090 C C . GLU A 1 401 ? -26.122 38.015 33.417 1.00 40.84 401 GLU A C 1
ATOM 3092 O O . GLU A 1 401 ? -25.594 39.123 33.480 1.00 40.84 401 GLU A O 1
ATOM 3097 N N . HIS A 1 402 ? -25.523 36.951 33.936 1.00 50.38 402 HIS A N 1
ATOM 3098 C CA . HIS A 1 402 ? -24.190 36.920 34.498 1.00 50.38 402 HIS A CA 1
ATOM 3099 C C . HIS A 1 402 ? -23.264 36.245 33.486 1.00 50.38 402 HIS A C 1
ATOM 3101 O O . HIS A 1 402 ? -23.686 35.448 32.644 1.00 50.38 402 HIS A O 1
ATOM 3107 N N . GLY A 1 403 ? -21.968 36.558 33.557 1.00 48.53 403 GLY A N 1
ATOM 3108 C CA . GLY A 1 403 ? -20.978 36.070 32.592 1.00 48.53 403 GLY A CA 1
ATOM 3109 C C . GLY A 1 403 ? -20.964 34.544 32.422 1.00 48.53 403 GLY A C 1
ATOM 3110 O O . GLY A 1 403 ? -20.641 34.061 31.342 1.00 48.53 403 GLY A O 1
ATOM 3111 N N . ALA A 1 404 ? -21.378 33.779 33.439 1.00 52.16 404 ALA A N 1
ATOM 3112 C CA . ALA A 1 404 ? -21.474 32.321 33.382 1.00 52.16 404 ALA A CA 1
ATOM 3113 C C . ALA A 1 404 ? -22.518 31.812 32.369 1.00 52.16 404 ALA A C 1
ATOM 3115 O O . ALA A 1 404 ? -22.233 30.857 31.649 1.00 52.16 404 ALA A O 1
ATOM 3116 N N . THR A 1 405 ? -23.678 32.465 32.242 1.00 55.09 405 THR A N 1
ATOM 3117 C CA . THR A 1 405 ? -24.743 32.092 31.291 1.00 55.09 405 THR A CA 1
ATOM 3118 C C . THR A 1 405 ? -24.321 32.382 29.848 1.00 55.09 405 THR A C 1
ATOM 3120 O O . THR A 1 405 ? -24.497 31.548 28.961 1.00 55.09 405 THR A O 1
ATOM 3123 N N . VAL A 1 406 ? -23.649 33.517 29.625 1.00 56.25 406 VAL A N 1
ATOM 3124 C CA . VAL A 1 406 ? -23.088 33.899 28.315 1.00 56.25 406 VAL A CA 1
ATOM 3125 C C . VAL A 1 406 ? -21.982 32.928 27.876 1.00 56.25 406 VAL A C 1
ATOM 3127 O O . VAL A 1 406 ? -21.923 32.523 26.713 1.00 56.25 406 VAL A O 1
ATOM 3130 N N . ILE A 1 407 ? -21.121 32.503 28.806 1.00 56.00 407 ILE A N 1
ATOM 3131 C CA . ILE A 1 407 ? -20.051 31.530 28.540 1.00 56.00 407 ILE A CA 1
ATOM 3132 C C . ILE A 1 407 ? -20.629 30.124 28.327 1.00 56.00 407 ILE A C 1
ATOM 3134 O O . ILE A 1 407 ? -20.186 29.415 27.422 1.00 56.00 407 ILE A O 1
ATOM 3138 N N . ALA A 1 408 ? -21.649 29.736 29.099 1.00 62.56 408 ALA A N 1
ATOM 3139 C CA . ALA A 1 408 ? -22.373 28.482 28.923 1.00 62.56 408 ALA A CA 1
ATOM 3140 C C . ALA A 1 408 ? -22.964 28.366 27.510 1.00 62.56 408 ALA A C 1
ATOM 3142 O O . ALA A 1 408 ? -22.767 27.351 26.839 1.00 62.56 408 ALA A O 1
ATOM 3143 N N . ASP A 1 409 ? -23.620 29.418 27.020 1.00 65.81 409 ASP A N 1
ATOM 3144 C CA . ASP A 1 409 ? -24.199 29.439 25.675 1.00 65.81 409 ASP A CA 1
ATOM 3145 C C . ASP A 1 409 ? -23.142 29.514 24.565 1.00 65.81 409 ASP A C 1
ATOM 3147 O O . ASP A 1 409 ? -23.323 28.923 23.498 1.00 65.81 409 ASP A O 1
ATOM 3151 N N . GLY A 1 410 ? -22.001 30.161 24.819 1.00 61.97 410 GLY A N 1
ATOM 3152 C CA . GLY A 1 410 ? -20.839 30.116 23.926 1.00 61.97 410 GLY A CA 1
ATOM 3153 C C . GLY A 1 410 ? -20.231 28.713 23.812 1.00 61.97 410 GLY A C 1
ATOM 3154 O O . GLY A 1 410 ? -19.890 28.262 22.719 1.00 61.97 410 GLY A O 1
ATOM 3155 N N . LEU A 1 411 ? -20.147 27.983 24.924 1.00 63.91 411 LEU A N 1
ATOM 3156 C CA . LEU A 1 411 ? -19.604 26.624 24.967 1.00 63.91 411 LEU A CA 1
ATOM 3157 C C . LEU A 1 411 ? -20.548 25.575 24.371 1.00 63.91 411 LEU A C 1
ATOM 3159 O O . LEU A 1 411 ? -20.071 24.640 23.729 1.00 63.91 411 LEU A O 1
ATOM 3163 N N . LYS A 1 412 ? -21.870 25.756 24.484 1.00 70.31 412 LYS A N 1
ATOM 3164 C CA . LYS A 1 412 ? -22.862 24.919 23.780 1.00 70.31 412 LYS A CA 1
ATOM 3165 C C . LYS A 1 412 ? -22.732 25.002 22.254 1.00 70.31 412 LYS A C 1
ATOM 3167 O O . LYS A 1 412 ? -23.068 24.044 21.569 1.00 70.31 412 LYS A O 1
ATOM 3172 N N . LYS A 1 413 ? -22.225 26.120 21.719 1.00 75.38 413 LYS A N 1
ATOM 3173 C CA . LYS A 1 413 ? -22.004 26.330 20.275 1.00 75.38 413 LYS A CA 1
ATOM 3174 C C . LYS A 1 413 ? -20.670 25.767 19.763 1.00 75.38 413 LYS A C 1
ATOM 3176 O O . LYS A 1 413 ? -20.432 25.779 18.559 1.00 75.38 413 LYS A O 1
ATOM 3181 N N . CYS A 1 414 ? -19.789 25.286 20.641 1.00 71.31 414 CYS A N 1
ATOM 3182 C CA . CYS A 1 414 ? -18.521 24.676 20.238 1.00 71.31 414 CYS A CA 1
ATOM 3183 C C . CYS A 1 414 ? -18.764 23.291 19.593 1.00 71.31 414 CYS A C 1
ATOM 3185 O O . CYS A 1 414 ? -19.583 22.512 20.093 1.00 71.31 414 CYS A O 1
ATOM 3187 N N . PRO A 1 415 ? -18.026 22.941 18.519 1.00 72.94 415 PRO A N 1
ATOM 3188 C CA . PRO A 1 415 ? -18.213 21.678 17.797 1.00 72.94 415 PRO A CA 1
ATOM 3189 C C . PRO A 1 415 ? -17.752 20.441 18.584 1.00 72.94 415 PRO A C 1
ATOM 3191 O O . PRO A 1 415 ? -18.050 19.317 18.192 1.00 72.94 415 PRO A O 1
ATOM 3194 N N . HIS A 1 416 ? -17.025 20.615 19.690 1.00 71.62 416 HIS A N 1
ATOM 3195 C CA . HIS A 1 416 ? -16.523 19.499 20.484 1.00 71.62 416 HIS A CA 1
ATOM 3196 C C . HIS A 1 416 ? -17.462 19.122 21.639 1.00 71.62 416 HIS A C 1
ATOM 3198 O O . HIS A 1 416 ? -17.910 19.980 22.399 1.00 71.62 416 HIS A O 1
ATOM 3204 N N . ILE A 1 417 ? -17.674 17.817 21.845 1.00 67.44 417 ILE A N 1
ATOM 3205 C CA . ILE A 1 417 ? -18.598 17.279 22.862 1.00 67.44 417 ILE A CA 1
ATOM 3206 C C . ILE A 1 417 ? -18.267 17.724 24.297 1.00 67.44 417 ILE A C 1
ATOM 3208 O O . ILE A 1 417 ? -19.161 18.015 25.089 1.00 67.44 417 ILE A O 1
ATOM 3212 N N . TYR A 1 418 ? -16.980 17.856 24.628 1.00 64.38 418 TYR A N 1
ATOM 3213 C CA . TYR A 1 418 ? -16.537 18.314 25.946 1.00 64.38 418 TYR A CA 1
ATOM 3214 C C . TYR A 1 418 ? -16.852 19.793 26.194 1.00 64.38 418 TYR A C 1
ATOM 3216 O O . TYR A 1 418 ? -17.128 20.172 27.331 1.00 64.38 418 TYR A O 1
ATOM 3224 N N . CYS A 1 419 ? -16.862 20.627 25.148 1.00 67.94 419 CYS A N 1
ATOM 3225 C CA . CYS A 1 419 ? -17.296 22.013 25.272 1.00 67.94 419 CYS A CA 1
ATOM 3226 C C . CYS A 1 419 ? -18.790 22.079 25.594 1.00 67.94 419 CYS A C 1
ATOM 3228 O O . CYS A 1 419 ? -19.192 22.821 26.481 1.00 67.94 419 CYS A O 1
ATOM 3230 N N . GLN A 1 420 ? -19.610 21.287 24.901 1.00 70.19 420 GLN A N 1
ATOM 3231 C CA . GLN A 1 420 ? -21.058 21.278 25.113 1.00 70.19 420 GLN A CA 1
ATOM 3232 C C . GLN A 1 420 ? -21.404 20.806 26.528 1.00 70.19 420 GLN A C 1
ATOM 3234 O O . GLN A 1 420 ? -22.204 21.444 27.214 1.00 70.19 420 GLN A O 1
ATOM 3239 N N . ALA A 1 421 ? -20.732 19.748 26.997 1.00 65.19 421 ALA A N 1
ATOM 3240 C CA . ALA A 1 421 ? -20.838 19.280 28.376 1.00 65.19 421 ALA A CA 1
ATOM 3241 C C . ALA A 1 421 ? -20.432 20.372 29.377 1.00 65.19 421 ALA A C 1
ATOM 3243 O O . ALA A 1 421 ? -21.148 20.613 30.345 1.00 65.19 421 ALA A O 1
ATOM 3244 N N . ALA A 1 422 ? -19.337 21.092 29.124 1.00 66.38 422 ALA A N 1
ATOM 3245 C CA . ALA A 1 422 ? -18.934 22.215 29.963 1.00 66.38 422 ALA A CA 1
ATOM 3246 C C . ALA A 1 422 ? -19.959 23.356 29.966 1.00 66.38 422 ALA A C 1
ATOM 3248 O O . ALA A 1 422 ? -20.238 23.911 31.022 1.00 66.38 422 ALA A O 1
ATOM 3249 N N . GLY A 1 423 ? -20.558 23.674 28.816 1.00 65.00 423 GLY A N 1
ATOM 3250 C CA . GLY A 1 423 ? -21.607 24.685 28.711 1.00 65.00 423 GLY A CA 1
ATOM 3251 C C . GLY A 1 423 ? -22.856 24.326 29.517 1.00 65.00 423 GLY A C 1
ATOM 3252 O O . GLY A 1 423 ? -23.404 25.173 30.216 1.00 65.00 423 GLY A O 1
ATOM 3253 N N . PHE A 1 424 ? -23.281 23.060 29.487 1.00 65.88 424 PHE A N 1
ATOM 3254 C CA . PHE A 1 424 ? -24.382 22.570 30.326 1.00 65.88 424 PHE A CA 1
ATOM 3255 C C . PHE A 1 424 ? -24.075 22.736 31.819 1.00 65.88 424 PHE A C 1
ATOM 3257 O O . PHE A 1 424 ? -24.885 23.233 32.596 1.00 65.88 424 PHE A O 1
ATOM 3264 N N . VAL A 1 425 ? -22.860 22.364 32.198 1.00 64.44 425 VAL A N 1
ATOM 3265 C CA . VAL A 1 425 ? -22.396 22.338 33.582 1.00 64.44 425 VAL A CA 1
ATOM 3266 C C . VAL A 1 425 ? -22.232 23.748 34.139 1.00 64.44 425 VAL A C 1
ATOM 3268 O O . VAL A 1 425 ? -22.650 24.020 35.256 1.00 64.44 425 VAL A O 1
ATOM 3271 N N . LEU A 1 426 ? -21.736 24.687 33.342 1.00 65.38 426 LEU A N 1
ATOM 3272 C CA . LEU A 1 426 ? -21.655 26.099 33.717 1.00 65.38 426 LEU A CA 1
ATOM 3273 C C . LEU A 1 426 ? -23.011 26.750 33.952 1.00 65.38 426 LEU A C 1
ATOM 3275 O O . LEU A 1 426 ? -23.127 27.579 34.847 1.00 65.38 426 LEU A O 1
ATOM 3279 N N . GLY A 1 427 ? -24.026 26.351 33.184 1.00 61.78 427 GLY A N 1
ATOM 3280 C CA . GLY A 1 427 ? -25.394 26.807 33.412 1.00 61.78 427 GLY A CA 1
ATOM 3281 C C . GLY A 1 427 ? -25.972 26.326 34.748 1.00 61.78 427 GLY A C 1
ATOM 3282 O O . GLY A 1 427 ? -26.821 27.006 35.310 1.00 61.78 427 GLY A O 1
ATOM 3283 N N . GLY A 1 428 ? -25.507 25.181 35.266 1.00 58.81 428 GLY A N 1
ATOM 3284 C CA . GLY A 1 428 ? -25.971 24.610 36.537 1.00 58.81 428 GLY A CA 1
ATOM 3285 C C . GLY A 1 428 ? -25.098 24.928 37.758 1.00 58.81 428 GLY A C 1
ATOM 3286 O O . GLY A 1 428 ? -25.597 24.953 38.880 1.00 58.81 428 GLY A O 1
ATOM 3287 N N . 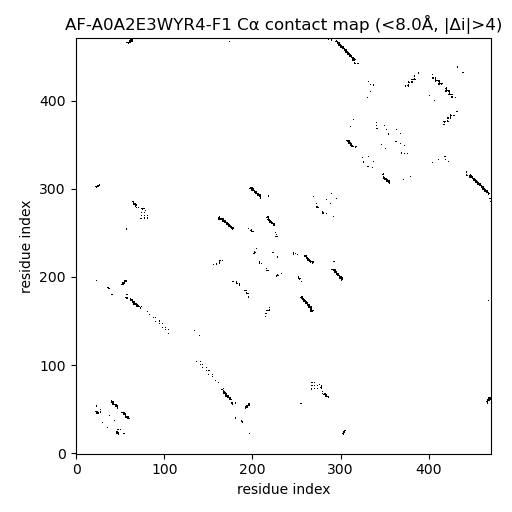LEU A 1 429 ? -23.795 25.171 37.577 1.00 59.47 429 LEU A N 1
ATOM 3288 C CA . LEU A 1 429 ? -22.826 25.201 38.680 1.00 59.47 429 LEU A CA 1
ATOM 3289 C C . LEU A 1 429 ? -22.580 26.568 39.331 1.00 59.47 429 LEU A C 1
ATOM 3291 O O . LEU A 1 429 ? -21.827 26.613 40.308 1.00 59.47 429 LEU A O 1
ATOM 3295 N N . ASP A 1 430 ? -23.213 27.653 38.880 1.00 56.19 430 ASP A N 1
ATOM 3296 C CA . ASP A 1 430 ? -23.109 28.957 39.566 1.00 56.19 430 ASP A CA 1
ATOM 3297 C C . ASP A 1 430 ? -23.527 28.841 41.054 1.00 56.19 430 ASP A C 1
ATOM 3299 O O . ASP A 1 430 ? -22.909 29.422 41.943 1.00 56.19 430 ASP A O 1
ATOM 3303 N N . ALA A 1 431 ? -24.471 27.939 41.356 1.00 53.38 431 ALA A N 1
ATOM 3304 C CA . ALA A 1 431 ? -24.902 27.609 42.717 1.00 53.38 431 ALA A CA 1
ATOM 3305 C C . ALA A 1 431 ? -23.924 26.709 43.512 1.00 53.38 431 ALA A C 1
ATOM 3307 O O . ALA A 1 431 ? -23.874 26.781 44.740 1.00 53.38 431 ALA A O 1
ATOM 3308 N N . VAL A 1 432 ? -23.130 25.859 42.848 1.00 53.84 432 VAL A N 1
ATOM 3309 C CA . VAL A 1 432 ? -22.232 24.881 43.506 1.00 53.84 432 VAL A CA 1
ATOM 3310 C C . VAL A 1 432 ? -20.876 25.498 43.844 1.00 53.84 432 VAL A C 1
ATOM 3312 O O . VAL A 1 432 ? -20.317 25.230 44.909 1.00 53.84 432 VAL A O 1
ATOM 3315 N N . PHE A 1 433 ? -20.341 26.351 42.967 1.00 60.16 433 PHE A N 1
ATOM 3316 C CA . PHE A 1 433 ? -19.045 27.001 43.188 1.00 60.16 433 PHE A CA 1
ATOM 3317 C C . PHE A 1 433 ? -19.096 28.152 44.204 1.00 60.16 433 PHE A C 1
ATOM 3319 O O . PHE A 1 433 ? -18.040 28.587 44.667 1.00 60.16 433 PHE A O 1
ATOM 3326 N N . GLY A 1 434 ? -20.294 28.616 44.574 1.00 59.00 434 GLY A N 1
ATOM 3327 C CA . GLY A 1 434 ? -20.496 29.713 45.520 1.00 59.00 434 GLY A CA 1
ATOM 3328 C C . GLY A 1 434 ? -20.277 29.358 46.996 1.00 59.00 434 GLY A C 1
ATOM 3329 O O . GLY A 1 434 ? -20.030 30.262 47.791 1.00 59.00 434 GLY A O 1
ATOM 3330 N N . SER A 1 435 ? -20.314 28.073 47.390 1.00 65.25 435 SER A N 1
ATOM 3331 C CA . SER A 1 435 ? -20.114 27.672 48.795 1.00 65.25 435 SER A CA 1
ATOM 3332 C C . SER A 1 435 ? -18.857 26.818 48.999 1.00 65.25 435 SER A C 1
ATOM 3334 O O . SER A 1 435 ? -18.668 25.760 48.395 1.00 65.25 435 SER A O 1
ATOM 3336 N N . SER A 1 436 ? -17.979 27.267 49.900 1.00 68.38 436 SER A N 1
ATOM 3337 C CA . SER A 1 436 ? -16.749 26.557 50.280 1.00 68.38 436 SER A CA 1
ATOM 3338 C C . SER A 1 436 ? -17.027 25.162 50.857 1.00 68.38 436 SER A C 1
ATOM 3340 O O . SER A 1 436 ? -16.245 24.236 50.629 1.00 68.38 436 SER A O 1
ATOM 3342 N N . SER A 1 437 ? -18.162 24.989 51.542 1.00 71.88 437 SER A N 1
ATOM 3343 C CA . SER A 1 437 ? -18.602 23.713 52.113 1.00 71.88 437 SER A CA 1
ATOM 3344 C C . SER A 1 437 ? -19.015 22.689 51.050 1.00 71.88 437 SER A C 1
ATOM 3346 O O . SER A 1 437 ? -18.603 21.534 51.150 1.00 71.88 437 SER A O 1
ATOM 3348 N N . ALA A 1 438 ? -19.759 23.084 50.005 1.00 68.12 438 ALA A N 1
ATOM 3349 C CA . ALA A 1 438 ? -20.141 22.162 48.927 1.00 68.12 438 ALA A CA 1
ATOM 3350 C C . ALA A 1 438 ? -18.923 21.711 48.111 1.00 68.12 438 ALA A C 1
ATOM 3352 O O . ALA A 1 438 ? -18.797 20.531 47.785 1.00 68.12 438 ALA A O 1
ATOM 3353 N N . VAL A 1 439 ? -17.986 22.631 47.857 1.00 72.75 439 VAL A N 1
ATOM 3354 C CA . VAL A 1 439 ? -16.712 22.325 47.194 1.00 72.75 439 VAL A CA 1
ATOM 3355 C C . VAL A 1 439 ? -15.882 21.338 48.014 1.00 72.75 439 VAL A C 1
ATOM 3357 O O . VAL A 1 439 ? -15.396 20.345 47.473 1.00 72.75 439 VAL A O 1
ATOM 3360 N N . SER A 1 440 ? -15.732 21.586 49.317 1.00 76.88 440 SER A N 1
ATOM 3361 C CA . SER A 1 440 ? -14.981 20.698 50.208 1.00 76.88 440 SER A CA 1
ATOM 3362 C C . SER A 1 440 ? -15.607 19.303 50.266 1.00 76.88 440 SER A C 1
ATOM 3364 O O . SER A 1 440 ? -14.914 18.305 50.067 1.00 76.88 440 SER A O 1
ATOM 3366 N N . ASN A 1 441 ? -16.932 19.227 50.437 1.00 79.00 441 ASN A N 1
ATOM 3367 C CA . ASN A 1 441 ? -17.654 17.958 50.466 1.00 79.00 441 ASN A CA 1
ATOM 3368 C C . ASN A 1 441 ? -17.501 17.191 49.144 1.00 79.00 441 ASN A C 1
ATOM 3370 O O . ASN A 1 441 ? -17.148 16.017 49.158 1.00 79.00 441 ASN A O 1
ATOM 3374 N N . PHE A 1 442 ? -17.657 17.860 47.996 1.00 79.44 442 PHE A N 1
ATOM 3375 C CA . PHE A 1 442 ? -17.462 17.235 46.686 1.00 79.44 442 PHE A CA 1
ATOM 3376 C C . PHE A 1 442 ? -16.054 16.646 46.530 1.00 79.44 442 PHE A C 1
ATOM 3378 O O . PHE A 1 442 ? -15.916 15.502 46.089 1.00 79.44 442 PHE A O 1
ATOM 3385 N N . ILE A 1 443 ? -15.020 17.407 46.910 1.00 82.81 443 ILE A N 1
ATOM 3386 C CA . ILE A 1 443 ? -13.625 16.951 46.866 1.00 82.81 443 ILE A CA 1
ATOM 3387 C C . ILE A 1 443 ? -13.440 15.727 47.766 1.00 82.81 443 ILE A C 1
ATOM 3389 O O . ILE A 1 443 ? -12.860 14.743 47.317 1.00 82.81 443 ILE A O 1
ATOM 3393 N N . HIS A 1 444 ? -13.950 15.756 48.998 1.00 84.19 444 HIS A N 1
ATOM 3394 C CA . HIS A 1 444 ? -13.830 14.636 49.930 1.00 84.19 444 HIS A CA 1
ATOM 3395 C C . HIS A 1 444 ? -14.565 13.380 49.445 1.00 84.19 444 HIS A C 1
ATOM 3397 O O . HIS A 1 444 ? -13.993 12.292 49.484 1.00 84.19 444 HIS A O 1
ATOM 3403 N N . THR A 1 445 ? -15.793 13.512 48.940 1.00 82.50 445 THR A N 1
ATOM 3404 C CA . THR A 1 445 ? -16.606 12.376 48.475 1.00 82.50 445 THR A CA 1
ATOM 3405 C C . THR A 1 445 ? -16.070 11.750 47.184 1.00 82.50 445 THR A C 1
ATOM 3407 O O . THR A 1 445 ? -16.221 10.547 46.972 1.00 82.50 445 THR A O 1
ATOM 3410 N N . ASN A 1 446 ? -15.430 12.539 46.317 1.00 82.94 446 ASN A N 1
ATOM 3411 C CA . ASN A 1 446 ? -15.002 12.096 44.986 1.00 82.94 446 ASN A CA 1
ATOM 3412 C C . ASN A 1 446 ? -13.482 11.942 44.836 1.00 82.94 446 ASN A C 1
ATOM 3414 O O . ASN A 1 446 ? -12.993 11.790 43.714 1.00 82.94 446 ASN A O 1
ATOM 3418 N N . ASN A 1 447 ? -12.723 11.952 45.938 1.00 87.62 447 ASN A N 1
ATOM 3419 C CA . ASN A 1 447 ? -11.283 11.686 45.921 1.00 87.62 447 ASN A CA 1
ATOM 3420 C C . ASN A 1 447 ? -10.984 10.186 45.822 1.00 87.62 447 ASN A C 1
ATOM 3422 O O . ASN A 1 447 ? -10.457 9.560 46.741 1.00 87.62 447 ASN A O 1
ATOM 3426 N N . ARG A 1 448 ? -11.352 9.606 44.684 1.00 87.19 448 ARG A N 1
ATOM 3427 C CA . ARG A 1 448 ? -11.051 8.224 44.327 1.00 87.19 448 ARG A CA 1
ATOM 3428 C C . ARG A 1 448 ? -10.739 8.137 42.844 1.00 87.19 448 ARG A C 1
ATOM 3430 O O . ARG A 1 448 ? -11.333 8.851 42.036 1.00 87.19 448 ARG A O 1
ATOM 3437 N N . TRP A 1 449 ? -9.822 7.242 42.503 1.00 87.00 449 TRP A N 1
ATOM 3438 C CA . TRP A 1 449 ? -9.588 6.862 41.119 1.00 87.00 449 TRP A CA 1
ATOM 3439 C C . TRP A 1 449 ? -10.741 5.976 40.648 1.00 87.00 449 TRP A C 1
ATOM 3441 O O . TRP A 1 449 ? -11.081 4.984 41.292 1.00 87.00 449 TRP A O 1
ATOM 3451 N N . GLN A 1 450 ? -11.370 6.369 39.550 1.00 85.38 450 GLN A N 1
ATOM 3452 C CA . GLN A 1 450 ? -12.337 5.568 38.817 1.00 85.38 450 GLN A CA 1
ATOM 3453 C C . GLN A 1 450 ? -11.614 4.950 37.6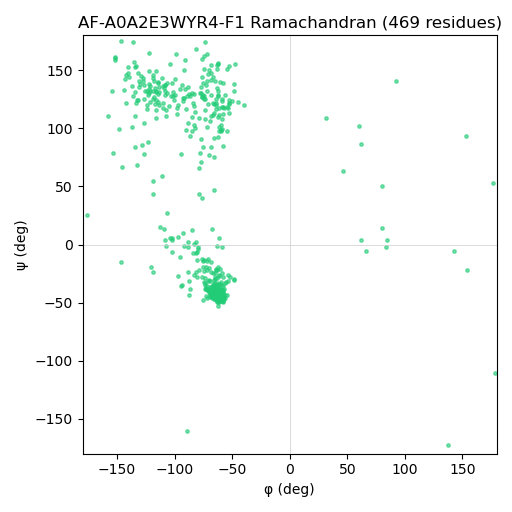31 1.00 85.38 450 GLN A C 1
ATOM 3455 O O . GLN A 1 450 ? -10.924 5.653 36.898 1.00 85.38 450 GLN A O 1
ATOM 3460 N N . LYS A 1 451 ? -11.753 3.637 37.484 1.00 85.75 451 LYS A N 1
ATOM 3461 C CA . LYS A 1 451 ? -11.143 2.855 36.416 1.00 85.75 451 LYS A CA 1
ATOM 3462 C C . LYS A 1 451 ? -12.229 2.422 35.446 1.00 85.75 451 LYS A C 1
ATOM 3464 O O . LYS A 1 451 ? -13.241 1.860 35.861 1.00 85.75 451 LYS A O 1
ATOM 3469 N N . GLU A 1 452 ? -12.004 2.685 34.171 1.00 81.25 452 GLU A N 1
ATOM 3470 C CA . GLU A 1 452 ? -12.839 2.237 33.071 1.00 81.25 452 GLU A CA 1
ATOM 3471 C C . GLU A 1 452 ? -11.996 1.356 32.157 1.00 81.25 452 GLU A C 1
ATOM 3473 O O . GLU A 1 452 ? -10.934 1.763 31.687 1.00 81.25 452 GLU A O 1
ATOM 3478 N N . THR A 1 453 ? -12.479 0.145 31.908 1.00 82.19 453 THR A N 1
ATOM 3479 C CA . THR A 1 453 ? -11.901 -0.752 30.915 1.00 82.19 453 THR A CA 1
ATOM 3480 C C . THR A 1 453 ? -12.890 -0.858 29.772 1.00 82.19 453 THR A C 1
ATOM 3482 O O . THR A 1 453 ? -14.037 -1.250 29.980 1.00 82.19 453 THR A O 1
ATOM 3485 N N . VAL A 1 454 ? -12.449 -0.495 28.574 1.00 80.00 454 VAL A N 1
ATOM 3486 C CA . VAL A 1 454 ? -13.254 -0.602 27.358 1.00 80.00 454 VAL A CA 1
ATOM 3487 C C . VAL A 1 454 ? -12.572 -1.592 26.439 1.00 80.00 454 VAL A C 1
ATOM 3489 O O . VAL A 1 454 ? -11.365 -1.509 26.226 1.00 80.00 454 VAL A O 1
ATOM 3492 N N . SER A 1 455 ? -13.359 -2.524 25.915 1.00 79.75 455 SER A N 1
ATOM 3493 C CA . SER A 1 455 ? -12.968 -3.403 24.822 1.00 79.75 455 SER A CA 1
ATOM 3494 C C . SER A 1 455 ? -13.909 -3.130 23.662 1.00 79.75 455 SER A C 1
ATOM 3496 O O . SER A 1 455 ? -15.128 -3.133 23.843 1.00 79.75 455 SER A O 1
ATOM 3498 N N . GLU A 1 456 ? -13.357 -2.842 22.493 1.00 76.62 456 GLU A N 1
ATOM 3499 C CA . GLU A 1 456 ? -14.137 -2.588 21.290 1.00 76.62 456 GLU A CA 1
ATOM 3500 C C . GLU A 1 456 ? -13.478 -3.235 20.072 1.00 76.62 456 GLU A C 1
ATOM 3502 O O . GLU A 1 456 ? -12.252 -3.263 19.938 1.00 76.62 456 GLU A O 1
ATOM 3507 N N . SER A 1 457 ? -14.317 -3.722 19.166 1.00 80.75 457 SER A N 1
ATOM 3508 C CA . SER A 1 457 ? -13.903 -4.238 17.867 1.00 80.75 457 SER A CA 1
ATOM 3509 C C . SER A 1 457 ? -13.982 -3.107 16.849 1.00 80.75 457 SER A C 1
ATOM 3511 O O . SER A 1 457 ? -15.036 -2.491 16.666 1.00 80.75 457 SER A O 1
ATOM 3513 N N . LYS A 1 458 ? -12.871 -2.805 16.176 1.00 80.81 458 LYS A N 1
ATOM 3514 C CA . LYS A 1 458 ? -12.819 -1.754 15.155 1.00 80.81 458 LYS A CA 1
ATOM 3515 C C . LYS A 1 458 ? -12.169 -2.270 13.881 1.00 80.81 458 LYS A C 1
ATOM 3517 O O . LYS A 1 458 ? -11.137 -2.924 13.932 1.00 80.81 458 LYS A O 1
ATOM 3522 N N . MET A 1 459 ? -12.740 -1.913 12.733 1.00 82.44 459 MET A N 1
ATOM 3523 C CA . MET A 1 459 ? -12.089 -2.134 11.443 1.00 82.44 459 MET A CA 1
ATOM 3524 C C . MET A 1 459 ? -10.975 -1.105 11.240 1.00 82.44 459 MET A C 1
ATOM 3526 O O . MET A 1 459 ? -11.214 0.102 11.358 1.00 82.44 459 MET A O 1
ATOM 3530 N N . ILE A 1 460 ? -9.776 -1.573 10.909 1.00 79.94 460 ILE A N 1
ATOM 3531 C CA . ILE A 1 460 ? -8.646 -0.730 10.517 1.00 79.94 460 ILE A CA 1
ATOM 3532 C C . ILE A 1 460 ? -8.219 -1.050 9.081 1.00 79.94 460 ILE A C 1
ATOM 3534 O O . ILE A 1 460 ? -8.215 -2.223 8.702 1.00 79.94 460 ILE A O 1
ATOM 3538 N N . PRO A 1 461 ? -7.862 -0.033 8.279 1.00 83.12 461 PRO A N 1
ATOM 3539 C CA . PRO A 1 461 ? -7.274 -0.252 6.969 1.00 83.12 461 PRO A CA 1
ATOM 3540 C C . PRO A 1 461 ? -5.797 -0.639 7.112 1.00 83.12 461 PRO A C 1
ATOM 3542 O O . PRO A 1 461 ? -5.033 0.045 7.794 1.00 83.12 461 PRO A O 1
ATOM 3545 N N . LEU A 1 462 ? -5.393 -1.711 6.440 1.00 83.69 462 LEU A N 1
ATOM 3546 C CA . LEU A 1 462 ? -4.005 -2.130 6.261 1.00 83.69 462 LEU A CA 1
ATOM 3547 C C . LEU A 1 462 ? -3.645 -2.071 4.780 1.00 83.69 462 LEU A C 1
ATOM 3549 O O . LEU A 1 462 ? -4.502 -2.289 3.926 1.00 83.69 462 LEU A O 1
ATOM 3553 N N . MET A 1 463 ? -2.377 -1.791 4.483 1.00 84.88 463 MET A N 1
ATOM 3554 C CA . MET A 1 463 ? -1.850 -1.738 3.120 1.00 84.88 463 MET A CA 1
ATOM 3555 C C . MET A 1 463 ? -0.888 -2.896 2.868 1.00 84.88 463 MET A C 1
ATOM 3557 O O . MET A 1 463 ? -0.128 -3.292 3.750 1.00 84.88 463 MET A O 1
ATOM 3561 N N . SER A 1 464 ? -0.917 -3.431 1.654 1.00 85.62 464 SER A N 1
ATOM 3562 C CA . SER A 1 464 ? 0.049 -4.405 1.152 1.00 85.62 464 SER A CA 1
ATOM 3563 C C . SER A 1 464 ? 0.254 -4.189 -0.349 1.00 85.62 464 SER A C 1
ATOM 3565 O O . SER A 1 464 ? -0.396 -3.327 -0.946 1.00 85.62 464 SER A O 1
ATOM 3567 N N . GLN A 1 465 ? 1.187 -4.927 -0.940 1.00 85.69 465 GLN A N 1
ATOM 3568 C CA . GLN A 1 465 ? 1.611 -4.748 -2.321 1.00 85.69 465 GLN A CA 1
ATOM 3569 C C . GLN A 1 465 ? 1.762 -6.102 -3.014 1.00 85.69 465 GLN A C 1
ATOM 3571 O O . GLN A 1 465 ? 2.353 -7.026 -2.456 1.00 85.69 465 GLN A O 1
ATOM 3576 N N . VAL A 1 466 ? 1.267 -6.187 -4.249 1.00 81.38 466 VAL A N 1
ATOM 3577 C CA . VAL A 1 466 ? 1.611 -7.245 -5.202 1.00 81.38 466 VAL A CA 1
ATOM 3578 C C . VAL A 1 466 ? 2.696 -6.700 -6.120 1.00 81.38 466 VAL A C 1
ATOM 3580 O O . VAL A 1 466 ? 2.487 -5.698 -6.813 1.00 81.38 466 VAL A O 1
ATOM 3583 N N . ALA A 1 467 ? 3.855 -7.350 -6.134 1.00 81.12 467 ALA A N 1
ATOM 3584 C CA . ALA A 1 467 ? 4.853 -7.087 -7.157 1.00 81.12 467 ALA A CA 1
ATOM 3585 C C . ALA A 1 467 ? 4.387 -7.761 -8.450 1.00 81.12 467 ALA A C 1
ATOM 3587 O O . ALA A 1 467 ? 4.071 -8.948 -8.450 1.00 81.12 467 ALA A O 1
ATOM 3588 N N . ILE A 1 468 ? 4.320 -7.027 -9.556 1.00 75.44 468 ILE A N 1
ATOM 3589 C CA . ILE A 1 468 ? 4.024 -7.649 -10.843 1.00 75.44 468 ILE A CA 1
ATOM 3590 C C . ILE A 1 468 ? 5.359 -8.072 -11.431 1.00 75.44 468 ILE A C 1
ATOM 3592 O O . ILE A 1 468 ? 6.183 -7.240 -11.814 1.00 75.44 468 ILE A O 1
ATOM 3596 N N . VAL A 1 469 ? 5.603 -9.375 -11.371 1.00 66.38 469 VAL A N 1
ATOM 3597 C CA . VAL A 1 469 ? 6.871 -9.998 -11.736 1.00 66.38 469 VAL A CA 1
ATOM 3598 C C . VAL A 1 469 ? 6.515 -11.170 -12.617 1.00 66.38 469 VAL A C 1
ATOM 3600 O O . VAL A 1 469 ? 5.741 -12.024 -12.198 1.00 66.38 469 VAL A O 1
ATOM 3603 N N . GLU A 1 470 ? 7.072 -11.217 -13.816 1.00 59.00 470 GLU A N 1
ATOM 3604 C CA . GLU A 1 470 ? 6.868 -12.377 -14.671 1.00 59.00 470 GLU A CA 1
ATOM 3605 C C . GLU A 1 470 ? 7.732 -13.556 -14.195 1.00 59.00 470 GLU A C 1
ATOM 3607 O O . GLU A 1 470 ? 8.844 -13.352 -13.689 1.00 59.00 470 GLU A O 1
ATOM 3612 N N . ASN A 1 471 ? 7.185 -14.77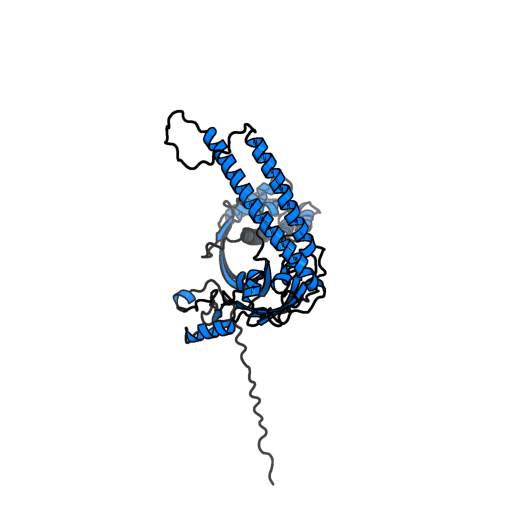2 -14.316 1.00 44.66 471 ASN A N 1
ATOM 3613 C CA . ASN A 1 471 ? 7.856 -16.040 -13.997 1.00 44.66 471 ASN A CA 1
ATOM 3614 C C . ASN A 1 471 ? 8.810 -16.517 -15.097 1.00 44.66 471 ASN A C 1
ATOM 3616 O O . ASN A 1 471 ? 8.484 -16.358 -16.295 1.00 44.66 471 ASN A O 1
#

Mean predicted aligned error: 16.52 Å

Solvent-accessible surface area (backbone atoms only — not comparable to full-atom values): 27391 Å² total; per-residue (Å²): 132,92,88,89,79,88,86,81,76,79,80,76,76,80,74,74,75,76,70,77,78,68,62,37,24,77,81,53,76,38,62,84,76,47,86,78,59,78,60,90,57,51,65,47,71,32,34,16,81,84,54,61,38,36,27,33,43,54,33,38,56,18,41,63,45,48,45,57,56,43,91,49,84,56,44,65,47,31,67,60,49,51,52,50,52,53,52,39,55,52,47,50,54,50,45,55,52,50,51,55,50,47,56,51,53,54,49,54,55,58,52,66,77,61,73,68,99,78,75,95,71,84,85,78,92,84,72,82,91,80,82,86,69,96,65,57,70,66,57,57,45,49,55,50,50,52,54,42,52,54,51,50,52,53,49,51,55,58,37,55,61,38,28,70,35,73,31,35,42,29,39,38,34,42,33,31,59,23,55,63,51,38,50,50,37,39,72,64,35,77,96,54,46,64,42,72,50,70,44,69,45,50,36,82,45,78,42,59,62,73,54,101,74,75,72,65,37,29,58,70,48,71,51,42,77,76,46,66,79,73,84,76,78,54,83,88,67,72,97,81,86,69,88,74,80,86,77,84,84,92,65,80,39,75,75,59,34,74,47,54,27,40,38,30,22,3,36,66,45,37,37,87,57,38,47,98,86,34,46,63,58,70,60,58,58,52,69,68,44,47,61,42,41,38,40,36,36,42,34,31,30,60,34,33,37,75,44,33,38,38,39,37,35,22,58,24,48,49,48,52,50,55,54,59,55,30,75,73,74,55,74,75,46,72,67,58,56,48,46,67,44,68,50,80,89,32,78,87,30,37,47,78,41,82,66,47,92,49,88,91,58,66,75,51,69,68,54,58,35,49,54,47,30,54,49,50,20,53,50,36,42,54,62,40,64,57,75,81,75,92,76,77,79,74,76,78,67,74,79,67,100,41,72,51,52,58,44,12,58,55,24,51,70,41,94,46,68,42,37,29,29,44,11,58,19,41,62,54,34,69,74,49,76,71,37,72,65,55,49,50,50,50,37,67,78,34,67,46,77,45,78,46,77,50,74,49,78,42,78,41,82,46,77,52,65,26,42,48,50,82,133

Secondary structure (DSSP, 8-state):
---------------------PPEES--THHHH------TTB--EEEETTSSEEEEPPBSEEEEEEPPPPP-GGGGGHHHHHHHHHHHHHHHHHHHHHHHHHHHHHHHHHHHT---S-------S---S-------HHHHHHHHHHHHHHHHHHHHHHHHHHHTSEEEEEEEEEE--HHHHHHHHHHHSTT-EEEE--EEEEEEEEEESS-TTS---SEEEEEETTS---GGGSTT--TTSS----PPP------SSEEEEEEEEEHHHHGGG--TTSPPPSS--HHHHHTTEEEEEEEEEEEEEEEEEEEEEEHHHHHHHHHHHHTTTSTT-HHHHHHHHH-S--TTTEEEEE----TT-PPPHHHHHHHHHHHHHHHHHHHHT-PPPPS---------S-HHHHHHHHHHTSSSHHHHHHHHHHHHHHHHHT-HHHHHHHHHHT-SEEEEEEEEEEEEEEEEEEEE---

Radius of gyration: 35.83 Å; Cα contacts (8 Å, |Δi|>4): 676; chains: 1; bounding box: 125×76×93 Å